Protein 2IHB (pdb70)

Radius of gyration: 22.41 Å; Cα contacts (8 Å, |Δi|>4): 605; chains: 2; bounding box: 58×53×62 Å

GO terms:
  GO:0005737 cytoplasm (C, IDA)
  GO:0005813 centrosome (C, IDA)
  GO:0009898 cytoplasmic side of plasma membrane (C, IDA)
  GO:0030496 midbody (C, IDA)
  GO:0003924 GTPase activity (F, IDA)
  GO:0051301 cell division (P, IDA)
  GO:0046039 GTP metabolic process (P, IDA)
  GO:0007193 adenylate cyclase-inhibiting G protein-coupled receptor signaling pathway (P, IDA)
  GO:0019003 GDP binding (F, IDA)
  GO:0005886 plasma membrane (C, EXP)
  GO:0005515 protein binding (F, IPI)
  GO:0003924 GTPase activity (F, TAS)
  GO:0007194 negative regulation of adenylate cyclase activity (P, TAS)
  GO:0005886 plasma membrane (C, TAS)
  GO:0005829 cytosol (C, IDA)
  GO:0000139 Golgi membrane (C, IDA)
  GO:0005789 endoplasmic reticulum membrane (C, IDA)
  GO:0005886 plasma membrane (C, IDA)
  GO:0070062 extracellular exosome (C, HDA)
  GO:0005765 lysosomal membrane (C, HDA)

InterPro domains:
  IPR001019 Guanine nucleotide binding protein, alpha subunit [PF00503] (14-343)
  IPR001019 Guanine nucleotide binding protein, alpha subunit [PR00318] (35-50)
  IPR001019 Guanine nucleotide binding protein, alpha subunit [PR00318] (167-189)
  IPR001019 Guanine nucleotide binding protein, alpha subunit [PR00318] (196-213)
  IPR001019 Guanine nucleotide binding protein, alpha subunit [PR00318] (218-246)
  IPR001019 Guanine nucleotide binding protein, alpha subunit [PR00318] (264-273)
  IPR001019 Guanine nucleotide binding protein, alpha subunit [PS51882] (32-354)
  IPR001019 Guanine nucleotide binding protein, alpha subunit [PTHR10218] (7-351)
  IPR001019 Guanine nucleotide binding protein, alpha subunit [SM00275] (13-353)
  IPR001019 Guanine nucleotide binding protein, alpha subunit [cd00066] (34-348)
  IPR001408 G-protein alpha subunit, group I [PR00441] (79-88)
  IPR001408 G-protein alpha subunit, group I [PR00441] (185-195)
  IPR001408 G-protein alpha subunit, group I [PR00441] (278-290)
  IPR001408 G-protein alpha subunit, group I [PR00441] (296-307)
  IPR001408 G-protein alpha subunit, group I [PR00441] (343-354)
  IPR011025 G protein alpha subunit, helical insertion [G3DSA:1.10.400.10] (62-180)
  IPR011025 G protein alpha subunit, helical insertion [SSF47895] (61-181)
  IPR027417 P-loop containing nucleoside triphosphate hydrolase [G3DSA:3.40.50.300] (35-343)
  IPR027417 P-loop containing nucleoside triphosphate hydrolase [SSF52540] (32-349)

Secondary structure (DSSP, 8-state):
-EEEEEE-STTSSHHHHHHHHHHHHS----HHHHHTTHHHHHHHHHHHHHHHHHHHHHHTPPPSSTTHHHHHHHHHHTGGGGTTS---HHHHHHHHHHHH-HHHHHHHHTGGGS---TTHHHHHTTHHHHH-TT----HHHHHT------SEEEEEEEETTEEEEEEEE--SHHHHTTGGGG-TT--EEEEEEEGGGGG-B-SS-TTSBHHHHHHHHHHHHHT-GGGSSSEEEEEEE-HHHHHHHHHHS-GGGT-TT--S-SSHHHHHHHHHHHHHTT-S-TTT--EEEEE--TT-HHHHHHHHHHHHHHHHHTTT-/-HHHHHHHH-HHHHHHSHHHHHHHHHHHHHTT-HHHHHHHHHHHHHHH---HHHHHHHHHHHIIIIISTT-TT--------TTTTHHHHHHHHHHIIIIIHHHHTTSTTT-

Foldseek 3Di:
DAEEEEAFAAPLQSVLLVLLCCCPFNPHADLVSQLVCLLQLLLLQLVQLLQLVVLCVVVVQDWQDPVLVVLNVVSVVCVCVCNVRAQDVSNLVSLLVSCPIPSSVVSVVVCLLDDHQPCNCVCSVVSVQSNDPPHGDDLLSNSRGDDADAEKDWDWGDDPRDIYTYIYWGRHPVGVVRPVVPLAPHAEYEYGGALLQLSHADPVDRVHRRLVVRLVVLLPVLADPSCLLHAYEYEDEPLVNLQVVLVPDPSCSRVVVDPDHSHSVVSVVVSVCSNQVSNPPPVRHDYHYDYYHSSDSVRSVVVVVVVVVVSVVSVVD/DVLLVQVVVFVVSLLVDVVSVVLLCVLCVVVVQSLLSVLLVLLVVLLPDDDPVVNVVSVVVSCQQAPDPPHPSHHDAPPPDNCPCVNRSVRSRVVCGVPSSVVSNVDPSSD

Solvent-accessible surface area: 19953 Å² total; per-residue (Å²): 107,4,46,0,0,0,0,0,9,16,42,3,12,14,31,20,1,30,25,0,0,39,26,36,32,81,121,10,30,55,105,102,56,9,104,126,52,42,37,12,0,2,23,14,0,3,92,2,0,6,24,0,17,142,0,8,63,157,56,86,32,123,57,54,106,92,59,34,52,84,14,12,140,42,0,85,96,27,26,55,50,4,94,125,8,82,8,42,120,100,0,6,9,3,0,79,107,0,24,103,10,51,8,0,59,46,0,58,94,91,31,109,83,16,69,39,37,56,11,1,32,43,1,4,112,48,8,98,81,0,22,89,103,121,10,66,2,64,63,61,0,0,4,52,11,65,29,47,15,0,2,10,24,96,33,95,9,84,38,90,104,40,98,0,26,1,26,10,0,1,1,18,93,7,1,46,85,24,8,113,103,9,13,119,68,10,24,0,0,0,0,0,1,4,0,2,10,0,5,26,44,8,33,43,48,94,167,45,26,18,0,62,11,7,25,131,20,0,36,70,7,2,44,43,110,131,1,73,170,4,11,0,0,0,1,0,4,25,54,56,53,0,85,63,46,2,162,113,16,56,0,61,68,2,5,105,103,17,138,31,51,66,56,56,127,81,0,6,51,55,0,48,63,42,0,50,94,28,7,154,155,118,113,98,29,108,16,50,27,41,57,0,11,4,26,61,41,105,29,1,96,148,5,1,52,36,0,0,70,31,1,66,87,59,93,157,134,117,131,51,48,67,68,14,49,78,31,0,83,55,0,12,139,46,110,82,0,15,109,82,0,86,71,17,0,112,94,17,78,0,28,16,0,0,61,0,33,52,10,2,57,77,0,69,130,58,164,79,85,98,52,16,96,84,54,6,84,102,3,117,137,56,17,33,19,101,154,6,104,38,35,3,3,29,114,78,116,97,45,108,70,13,56,122,46,3,70,39,0,28,71,11,0,39,42,13,0,16,58,60,0,47,97,17,90,76,26,160

CATH classification: 3.40.50.300 (+1 more: 1.10.400.10)

B-factor: mean 57.48, std 4.62, range [34.45, 77.21]

Organism: Homo sapiens (NCBI:txid9606)

Sequence (428 aa):
EVKLLLLGAGESGKSTIVKQMKIIHEDGYSEDECKQYKVVVYSNTIQSIIAIIRAMGRLKIDFGEAARADDARQLFVLAGSAEEGVMTPELAGVIKRLWRDGGVQACFSRSREYQLNDSASYYLNDLDRISQSNYIPTQQDVLRTRVKTTGIVETHFTFKDLYFKMFDVGGQRSERKKWIHCFEGVTAIIFCVALSDYDLVLAEDEEMNRMHESMKLFDSICNNKWFTETSIILFLNKKDLFEEKIKRSPLTICYPEYTGSNTYEEAAAYIQCQFEDLNRRKDTKEIYTHFTCATDTKNVQFVFDAVTDVIIKNNLKLKSTAKWAASLENLLEDPEGVKRFREFLKKEFSEENVLFWLACEDFKKMQDKTQMQEKAKEIYMTFLSSKASSQVNVEGPHPLMFQKLQDQIFNLMKYDSYSRFLKSDLFL

Structure (mmCIF, N/CA/C/O backbone):
data_2IHB
#
_entry.id   2IHB
#
_cell.length_a   100.628
_cell.length_b   100.628
_cell.length_c   145.359
_cell.angle_alpha   90.00
_cell.angle_beta   90.00
_cell.angle_gamma   90.00
#
_symmetry.space_group_name_H-M   'P 43 21 2'
#
loop_
_entity.id
_entity.type
_entity.pdbx_description
1 polymer 'Guanine nucleotide-binding protein G(k) subunit alpha'
2 polymer 'Regulator of G-protein signalling 10'
3 non-polymer 'TETRAFLUOROALUMINATE ION'
4 non-polymer 'MAGNESIUM ION'
5 non-polymer "GUANOSINE-5'-DIPHOSPHATE"
6 water water
#
loop_
_atom_site.group_PDB
_atom_site.id
_atom_site.type_symbol
_atom_site.label_atom_id
_atom_site.label_alt_id
_atom_site.label_comp_id
_atom_site.label_asym_id
_atom_site.label_entity_id
_atom_site.label_seq_id
_atom_site.pdbx_PDB_ins_code
_atom_site.Cartn_x
_atom_site.Cartn_y
_atom_site.Cartn_z
_atom_site.occupancy
_atom_site.B_iso_or_equiv
_atom_site.auth_seq_id
_atom_site.auth_comp_id
_atom_site.auth_asym_id
_atom_site.auth_atom_id
_atom_site.pdbx_PDB_model_num
ATOM 1 N N . GLU A 1 2 ? -21.509 -1.766 -37.821 1.00 55.68 33 GLU A N 1
ATOM 2 C CA . GLU A 1 2 ? -20.904 -2.462 -36.646 1.00 55.90 33 GLU A CA 1
ATOM 3 C C . GLU A 1 2 ? -21.381 -3.911 -36.579 1.00 56.01 33 GLU A C 1
ATOM 4 O O . GLU A 1 2 ? -22.558 -4.190 -36.785 1.00 56.13 33 GLU A O 1
ATOM 6 N N . VAL A 1 3 ? -20.462 -4.823 -36.269 1.00 56.13 34 VAL A N 1
ATOM 7 C CA . VAL A 1 3 ? -20.730 -6.262 -36.309 1.00 56.06 34 VAL A CA 1
ATOM 8 C C . VAL A 1 3 ? -20.251 -6.955 -35.041 1.00 56.17 34 VAL A C 1
ATOM 9 O O . VAL A 1 3 ? -19.071 -6.877 -34.706 1.00 56.23 34 VAL A O 1
ATOM 13 N N . LYS A 1 4 ? -21.163 -7.634 -34.348 1.00 56.26 35 LYS A N 1
ATOM 14 C CA . LYS A 1 4 ? -20.816 -8.360 -33.126 1.00 56.55 35 LYS A CA 1
ATOM 15 C C . LYS A 1 4 ? -20.532 -9.822 -33.458 1.00 56.51 35 LYS A C 1
ATOM 16 O O . LYS A 1 4 ? -21.439 -10.560 -33.842 1.00 56.49 35 LYS A O 1
ATOM 22 N N . LEU A 1 5 ? -19.271 -10.227 -33.299 1.00 56.65 36 LEU A N 1
ATOM 23 C CA . LEU A 1 5 ? -18.803 -11.566 -33.668 1.00 56.75 36 LEU A CA 1
ATOM 24 C C . LEU A 1 5 ? -18.380 -12.391 -32.451 1.00 56.58 36 LEU A C 1
ATOM 25 O O . LEU A 1 5 ? -17.503 -11.981 -31.693 1.00 56.69 36 LEU A O 1
ATOM 30 N N . LEU A 1 6 ? -19.001 -13.553 -32.272 1.00 56.35 37 LEU A N 1
ATOM 31 C CA . LEU A 1 6 ? -18.616 -14.479 -31.210 1.00 56.18 37 LEU A CA 1
ATOM 32 C C . LEU A 1 6 ? -17.749 -15.593 -31.761 1.00 56.03 37 LEU A C 1
ATOM 33 O O . LEU A 1 6 ? -18.093 -16.235 -32.754 1.00 55.62 37 LEU A O 1
ATOM 38 N N . LEU A 1 7 ? -16.620 -15.817 -31.098 1.00 56.08 38 LEU A N 1
ATOM 39 C CA . LEU A 1 7 ? -15.832 -17.016 -31.303 1.00 56.02 38 LEU A CA 1
ATOM 40 C C . LEU A 1 7 ? -16.187 -18.024 -30.217 1.00 55.80 38 LEU A C 1
ATOM 41 O O . LEU A 1 7 ? -15.858 -17.826 -29.057 1.00 56.00 38 LEU A O 1
ATOM 46 N N . LEU A 1 8 ? -16.883 -19.090 -30.598 1.00 55.64 39 LEU A N 1
ATOM 47 C CA . LEU A 1 8 ? -17.262 -20.147 -29.668 1.00 55.52 39 LEU A CA 1
ATOM 48 C C . LEU A 1 8 ? -16.688 -21.480 -30.124 1.00 55.48 39 LEU A C 1
ATOM 49 O O . LEU A 1 8 ? -16.285 -21.617 -31.270 1.00 56.10 39 LEU A O 1
ATOM 54 N N . GLY A 1 9 ? -16.638 -22.448 -29.216 1.00 55.36 40 GLY A N 1
ATOM 55 C CA . GLY A 1 9 ? -16.170 -23.807 -29.510 1.00 55.13 40 GLY A CA 1
ATOM 56 C C . GLY A 1 9 ? -15.626 -24.425 -28.243 1.00 55.17 40 GLY A C 1
ATOM 57 O O . GLY A 1 9 ? -15.319 -23.708 -27.301 1.00 55.02 40 GLY A O 1
ATOM 58 N N . ALA A 1 10 ? -15.494 -25.747 -28.200 1.00 55.49 41 ALA A N 1
ATOM 59 C CA . ALA A 1 10 ? -14.910 -26.403 -27.022 1.00 55.66 41 ALA A CA 1
ATOM 60 C C . ALA A 1 10 ? -13.438 -26.011 -26.908 1.00 56.12 41 ALA A C 1
ATOM 61 O O . ALA A 1 10 ? -12.871 -25.424 -27.830 1.00 56.29 41 ALA A O 1
ATOM 63 N N . GLY A 1 11 ? -12.822 -26.341 -25.779 1.00 56.46 42 GLY A N 1
ATOM 64 C CA . GLY A 1 11 ? -11.467 -25.900 -25.493 1.00 56.38 42 GLY A CA 1
ATOM 65 C C . GLY A 1 11 ? -10.486 -26.458 -26.486 1.00 56.65 42 GLY A C 1
ATOM 66 O O . GLY A 1 11 ? -10.634 -27.583 -26.909 1.00 56.54 42 GLY A O 1
ATOM 67 N N . GLU A 1 12 ? -9.506 -25.648 -26.873 1.00 57.42 43 GLU A N 1
ATOM 68 C CA . GLU A 1 12 ? -8.432 -26.047 -27.794 1.00 58.20 43 GLU A CA 1
ATOM 69 C C . GLU A 1 12 ? -8.875 -26.249 -29.233 1.00 57.91 43 GLU A C 1
ATOM 70 O O . GLU A 1 12 ? -8.181 -26.914 -29.999 1.00 58.31 43 GLU A O 1
ATOM 76 N N . SER A 1 13 ? -10.008 -25.667 -29.614 1.00 57.60 44 SER A N 1
ATOM 77 C CA . SER A 1 13 ? -10.506 -25.798 -30.984 1.00 57.17 44 SER A CA 1
ATOM 78 C C . SER A 1 13 ? -9.871 -24.774 -31.899 1.00 56.95 44 SER A C 1
ATOM 79 O O . SER A 1 13 ? -9.937 -24.913 -33.105 1.00 57.25 44 SER A O 1
ATOM 82 N N . GLY A 1 14 ? -9.249 -23.749 -31.324 1.00 56.73 45 GLY A N 1
ATOM 83 C CA . GLY A 1 14 ? -8.464 -22.800 -32.098 1.00 56.54 45 GLY A CA 1
ATOM 84 C C . GLY A 1 14 ? -9.042 -21.403 -32.181 1.00 56.45 45 GLY A C 1
ATOM 85 O O . GLY A 1 14 ? -8.713 -20.660 -33.098 1.00 56.63 45 GLY A O 1
ATOM 86 N N . LYS A 1 15 ? -9.863 -21.022 -31.208 1.00 56.22 46 LYS A N 1
ATOM 87 C CA . LYS A 1 15 ? -10.507 -19.708 -31.216 1.00 55.96 46 LYS A CA 1
ATOM 88 C C . LYS A 1 15 ? -9.471 -18.596 -31.078 1.00 55.71 46 LYS A C 1
ATOM 89 O O . LYS A 1 15 ? -9.448 -17.647 -31.859 1.00 55.56 46 LYS A O 1
ATOM 95 N N . SER A 1 16 ? -8.632 -18.705 -30.058 1.00 55.59 47 SER A N 1
ATOM 96 C CA . SER A 1 16 ? -7.620 -17.696 -29.814 1.00 55.61 47 SER A CA 1
ATOM 97 C C . SER A 1 16 ? -6.651 -17.580 -30.994 1.00 55.40 47 SER A C 1
ATOM 98 O O . SER A 1 16 ? -6.211 -16.485 -31.323 1.00 55.64 47 SER A O 1
ATOM 101 N N . THR A 1 17 ? -6.352 -18.693 -31.656 1.00 55.10 48 THR A N 1
ATOM 102 C CA . THR A 1 17 ? -5.499 -18.652 -32.847 1.00 54.87 48 THR A CA 1
ATOM 103 C C . THR A 1 17 ? -6.137 -17.827 -33.953 1.00 54.96 48 THR A C 1
ATOM 104 O O . THR A 1 17 ? -5.456 -17.103 -34.658 1.00 55.40 48 THR A O 1
ATOM 108 N N . ILE A 1 18 ? -7.446 -17.929 -34.106 1.00 55.07 49 ILE A N 1
ATOM 109 C CA . ILE A 1 18 ? -8.150 -17.099 -35.074 1.00 55.11 49 ILE A CA 1
ATOM 110 C C . ILE A 1 18 ? -8.092 -15.623 -34.679 1.00 55.06 49 ILE A C 1
ATOM 111 O O . ILE A 1 18 ? -7.974 -14.756 -35.540 1.00 55.11 49 ILE A O 1
ATOM 116 N N . VAL A 1 19 ? -8.179 -15.344 -33.382 1.00 54.83 50 VAL A N 1
ATOM 117 C CA . VAL A 1 19 ? -8.100 -13.972 -32.902 1.00 54.81 50 VAL A CA 1
ATOM 118 C C . VAL A 1 19 ? -6.754 -13.347 -33.273 1.00 55.10 50 VAL A C 1
ATOM 119 O O . VAL A 1 19 ? -6.691 -12.195 -33.718 1.00 54.82 50 VAL A O 1
ATOM 123 N N . LYS A 1 20 ? -5.688 -14.119 -33.085 1.00 55.28 51 LYS A N 1
ATOM 124 C CA . LYS A 1 20 ? -4.351 -13.686 -33.467 1.00 55.69 51 LYS A CA 1
ATOM 125 C C . LYS A 1 20 ? -4.260 -13.426 -34.966 1.00 55.79 51 LYS A C 1
ATOM 126 O O . LYS A 1 20 ? -3.615 -12.460 -35.398 1.00 55.54 51 LYS A O 1
ATOM 132 N N . GLN A 1 21 ? -4.910 -14.276 -35.757 1.00 55.80 52 GLN A N 1
ATOM 133 C CA . GLN A 1 21 ? -4.913 -14.072 -37.196 1.00 55.89 52 GLN A CA 1
ATOM 134 C C . GLN A 1 21 ? -5.587 -12.746 -37.546 1.00 56.17 52 GLN A C 1
ATOM 135 O O . GLN A 1 21 ? -5.122 -12.035 -38.438 1.00 56.66 52 GLN A O 1
ATOM 141 N N . MET A 1 22 ? -6.644 -12.380 -36.828 1.00 56.44 53 MET A N 1
ATOM 142 C CA . MET A 1 22 ? -7.293 -11.092 -37.089 1.00 56.81 53 MET A CA 1
ATOM 143 C C . MET A 1 22 ? -6.333 -9.925 -36.871 1.00 56.71 53 MET A C 1
ATOM 144 O O . MET A 1 22 ? -6.392 -8.934 -37.585 1.00 57.01 53 MET A O 1
ATOM 149 N N . LYS A 1 23 ? -5.445 -10.050 -35.894 1.00 56.80 54 LYS A N 1
ATOM 150 C CA . LYS A 1 23 ? -4.428 -9.037 -35.652 1.00 56.73 54 LYS A CA 1
ATOM 151 C C . LYS A 1 23 ? -3.428 -9.034 -36.806 1.00 56.81 54 LYS A C 1
ATOM 152 O O . LYS A 1 23 ? -3.035 -7.975 -37.283 1.00 56.67 54 LYS A O 1
ATOM 158 N N . ILE A 1 24 ? -3.034 -10.220 -37.265 1.00 57.08 55 ILE A N 1
ATOM 159 C CA . ILE A 1 24 ? -2.040 -10.331 -38.337 1.00 57.19 55 ILE A CA 1
ATOM 160 C C . ILE A 1 24 ? -2.563 -9.745 -39.637 1.00 57.92 55 ILE A C 1
ATOM 161 O O . ILE A 1 24 ? -1.851 -9.003 -40.321 1.00 58.13 55 ILE A O 1
ATOM 166 N N . ILE A 1 25 ? -3.815 -10.059 -39.956 1.00 58.49 56 ILE A N 1
ATOM 167 C CA . ILE A 1 25 ? -4.403 -9.708 -41.242 1.00 58.86 56 ILE A CA 1
ATOM 168 C C . ILE A 1 25 ? -5.022 -8.311 -41.255 1.00 59.66 56 ILE A C 1
ATOM 169 O O . ILE A 1 25 ? -4.820 -7.557 -42.204 1.00 59.84 56 ILE A O 1
ATOM 174 N N . HIS A 1 26 ? -5.765 -7.967 -40.205 1.00 60.63 57 HIS A N 1
ATOM 175 C CA . HIS A 1 26 ? -6.570 -6.743 -40.189 1.00 61.34 57 HIS A CA 1
ATOM 176 C C . HIS A 1 26 ? -6.136 -5.686 -39.174 1.00 62.41 57 HIS A C 1
ATOM 177 O O . HIS A 1 26 ? -6.760 -4.630 -39.080 1.00 62.35 57 HIS A O 1
ATOM 184 N N . GLU A 1 27 ? -5.101 -5.962 -38.390 1.00 63.67 58 GLU A N 1
ATOM 185 C CA . GLU A 1 27 ? -4.442 -4.893 -37.649 1.00 64.88 58 GLU A CA 1
ATOM 186 C C . GLU A 1 27 ? -3.075 -4.706 -38.320 1.00 65.12 58 GLU A C 1
ATOM 187 O O . GLU A 1 27 ? -3.028 -4.371 -39.506 1.00 65.63 58 GLU A O 1
ATOM 193 N N . ASP A 1 28 ? -1.974 -4.963 -37.625 1.00 65.31 59 ASP A N 1
ATOM 194 C CA . ASP A 1 28 ? -0.658 -4.541 -38.126 1.00 65.44 59 ASP A CA 1
ATOM 195 C C . ASP A 1 28 ? 0.431 -5.639 -38.052 1.00 64.74 59 ASP A C 1
ATOM 196 O O . ASP A 1 28 ? 1.634 -5.352 -38.105 1.00 64.69 59 ASP A O 1
ATOM 201 N N . GLY A 1 29 ? 0.009 -6.896 -37.950 1.00 63.78 60 GLY A N 1
ATOM 202 C CA . GLY A 1 29 ? 0.924 -7.964 -37.570 1.00 62.71 60 GLY A CA 1
ATOM 203 C C . GLY A 1 29 ? 1.395 -7.790 -36.133 1.00 61.76 60 GLY A C 1
ATOM 204 O O . GLY A 1 29 ? 0.943 -6.899 -35.401 1.00 61.36 60 GLY A O 1
ATOM 205 N N . TYR A 1 30 ? 2.297 -8.672 -35.728 1.00 60.64 61 TYR A N 1
ATOM 206 C CA . TYR A 1 30 ? 2.991 -8.542 -34.467 1.00 59.77 61 TYR A CA 1
ATOM 207 C C . TYR A 1 30 ? 4.290 -7.780 -34.704 1.00 58.93 61 TYR A C 1
ATOM 208 O O . TYR A 1 30 ? 4.972 -7.995 -35.713 1.00 58.92 61 TYR A O 1
ATOM 217 N N . SER A 1 31 ? 4.618 -6.878 -33.787 1.00 57.79 62 SER A N 1
ATOM 218 C CA . SER A 1 31 ? 5.911 -6.217 -33.806 1.00 57.07 62 SER A CA 1
ATOM 219 C C . SER A 1 31 ? 6.945 -7.169 -33.240 1.00 56.49 62 SER A C 1
ATOM 220 O O . SER A 1 31 ? 6.601 -8.201 -32.663 1.00 56.23 62 SER A O 1
ATOM 223 N N . GLU A 1 32 ? 8.211 -6.805 -33.408 1.00 55.94 63 GLU A N 1
ATOM 224 C CA . GLU A 1 32 ? 9.315 -7.565 -32.854 1.00 55.49 63 GLU A CA 1
ATOM 225 C C . GLU A 1 32 ? 9.202 -7.627 -31.333 1.00 55.55 63 GLU A C 1
ATOM 226 O O . GLU A 1 32 ? 9.305 -8.700 -30.748 1.00 55.40 63 GLU A O 1
ATOM 232 N N . ASP A 1 33 ? 8.971 -6.482 -30.697 1.00 55.80 64 ASP A N 1
ATOM 233 C CA . ASP A 1 33 ? 8.761 -6.435 -29.243 1.00 56.03 64 ASP A CA 1
ATOM 234 C C . ASP A 1 33 ? 7.603 -7.313 -28.787 1.00 55.84 64 ASP A C 1
ATOM 235 O O . ASP A 1 33 ? 7.724 -8.040 -27.806 1.00 55.85 64 ASP A O 1
ATOM 240 N N . GLU A 1 34 ? 6.490 -7.259 -29.507 1.00 55.78 65 GLU A N 1
ATOM 241 C CA . GLU A 1 34 ? 5.362 -8.125 -29.215 1.00 55.90 65 GLU A CA 1
ATOM 242 C C . GLU A 1 34 ? 5.733 -9.605 -29.382 1.00 55.84 65 GLU A C 1
ATOM 243 O O . GLU A 1 34 ? 5.277 -10.442 -28.607 1.00 55.63 65 GLU A O 1
ATOM 249 N N . CYS A 1 35 ? 6.556 -9.929 -30.380 1.00 55.87 66 CYS A N 1
ATOM 250 C CA . CYS A 1 35 ? 7.046 -11.305 -30.542 1.00 56.11 66 CYS A CA 1
ATOM 251 C C . CYS A 1 35 ? 7.991 -11.725 -29.416 1.00 56.27 66 CYS A C 1
ATOM 252 O O . CYS A 1 35 ? 7.943 -12.868 -28.959 1.00 56.07 66 CYS A O 1
ATOM 255 N N . LYS A 1 36 ? 8.857 -10.806 -28.991 1.00 56.38 67 LYS A N 1
ATOM 256 C CA . LYS A 1 36 ? 9.743 -11.049 -27.860 1.00 56.64 67 LYS A CA 1
ATOM 257 C C . LYS A 1 36 ? 8.967 -11.449 -26.595 1.00 56.95 67 LYS A C 1
ATOM 258 O O . LYS A 1 36 ? 9.412 -12.320 -25.833 1.00 57.14 67 LYS A O 1
ATOM 264 N N . GLN A 1 37 ? 7.807 -10.829 -26.379 1.00 56.91 68 GLN A N 1
ATOM 265 C CA . GLN A 1 37 ? 6.958 -11.170 -25.240 1.00 56.74 68 GLN A CA 1
ATOM 266 C C . GLN A 1 37 ? 6.428 -12.612 -25.257 1.00 56.38 68 GLN A C 1
ATOM 267 O O . GLN A 1 37 ? 5.986 -13.110 -24.228 1.00 56.35 68 GLN A O 1
ATOM 273 N N . TYR A 1 38 ? 6.444 -13.273 -26.412 1.00 55.98 69 TYR A N 1
ATOM 274 C CA . TYR A 1 38 ? 5.980 -14.664 -26.500 1.00 55.61 69 TYR A CA 1
ATOM 275 C C . TYR A 1 38 ? 7.087 -15.686 -26.274 1.00 55.63 69 TYR A C 1
ATOM 276 O O . TYR A 1 38 ? 6.820 -16.878 -26.168 1.00 55.62 69 TYR A O 1
ATOM 285 N N . LYS A 1 39 ? 8.321 -15.215 -26.179 1.00 55.83 70 LYS A N 1
ATOM 286 C CA . LYS A 1 39 ? 9.487 -16.087 -26.062 1.00 56.17 70 LYS A CA 1
ATOM 287 C C . LYS A 1 39 ? 9.336 -17.004 -24.855 1.00 55.58 70 LYS A C 1
ATOM 288 O O . LYS A 1 39 ? 9.463 -18.215 -24.952 1.00 55.45 70 LYS A O 1
ATOM 294 N N . VAL A 1 40 ? 9.010 -16.419 -23.717 1.00 55.52 71 VAL A N 1
ATOM 295 C CA . VAL A 1 40 ? 8.804 -17.189 -22.502 1.00 55.31 71 VAL A CA 1
ATOM 296 C C . VAL A 1 40 ? 7.721 -18.258 -22.700 1.00 54.88 71 VAL A C 1
ATOM 297 O O . VAL A 1 40 ? 7.842 -19.358 -22.180 1.00 55.21 71 VAL A O 1
ATOM 301 N N . VAL A 1 41 ? 6.680 -17.940 -23.465 1.00 54.49 72 VAL A N 1
ATOM 302 C CA . VAL A 1 41 ? 5.557 -18.862 -23.688 1.00 53.94 72 VAL A CA 1
ATOM 303 C C . VAL A 1 41 ? 5.946 -20.027 -24.596 1.00 53.85 72 VAL A C 1
ATOM 304 O O . VAL A 1 41 ? 5.512 -21.159 -24.391 1.00 54.10 72 VAL A O 1
ATOM 308 N N . VAL A 1 42 ? 6.752 -19.752 -25.612 1.00 53.56 73 VAL A N 1
ATOM 309 C CA . VAL A 1 42 ? 7.308 -20.815 -26.435 1.00 53.25 73 VAL A CA 1
ATOM 310 C C . VAL A 1 42 ? 8.146 -21.769 -25.581 1.00 53.33 73 VAL A C 1
ATOM 311 O O . VAL A 1 42 ? 8.048 -22.984 -25.713 1.00 53.18 73 VAL A O 1
ATOM 315 N N . TYR A 1 43 ? 8.969 -21.225 -24.694 1.00 53.39 74 TYR A N 1
ATOM 316 C CA . TYR A 1 43 ? 9.837 -22.076 -23.909 1.00 53.51 74 TYR A CA 1
ATOM 317 C C . TYR A 1 43 ? 9.034 -22.916 -22.916 1.00 53.77 74 TYR A C 1
ATOM 318 O O . TYR A 1 43 ? 9.323 -24.096 -22.718 1.00 53.91 74 TYR A O 1
ATOM 327 N N . SER A 1 44 ? 8.016 -22.314 -22.311 1.00 53.71 75 SER A N 1
ATOM 328 C CA . SER A 1 44 ? 7.181 -23.027 -21.372 1.00 53.53 75 SER A CA 1
ATOM 329 C C . SER A 1 44 ? 6.426 -24.110 -22.127 1.00 53.45 75 SER A C 1
ATOM 330 O O . SER A 1 44 ? 6.433 -25.267 -21.721 1.00 53.30 75 SER A O 1
ATOM 333 N N . ASN A 1 45 ? 5.797 -23.752 -23.240 1.00 53.47 76 ASN A N 1
ATOM 334 C CA . ASN A 1 45 ? 5.095 -24.753 -24.049 1.00 53.42 76 ASN A CA 1
ATOM 335 C C . ASN A 1 45 ? 6.036 -25.909 -24.410 1.00 53.81 76 ASN A C 1
ATOM 336 O O . ASN A 1 45 ? 5.616 -27.064 -24.411 1.00 53.97 76 ASN A O 1
ATOM 341 N N . THR A 1 46 ? 7.300 -25.596 -24.723 1.00 54.04 77 THR A N 1
ATOM 342 C CA . THR A 1 46 ? 8.258 -26.604 -25.204 1.00 54.07 77 THR A CA 1
ATOM 343 C C . THR A 1 46 ? 8.695 -27.523 -24.083 1.00 54.40 77 THR A C 1
ATOM 344 O O . THR A 1 46 ? 8.769 -28.733 -24.262 1.00 54.66 77 THR A O 1
ATOM 348 N N . ILE A 1 47 ? 8.968 -26.936 -22.926 1.00 54.67 78 ILE A N 1
ATOM 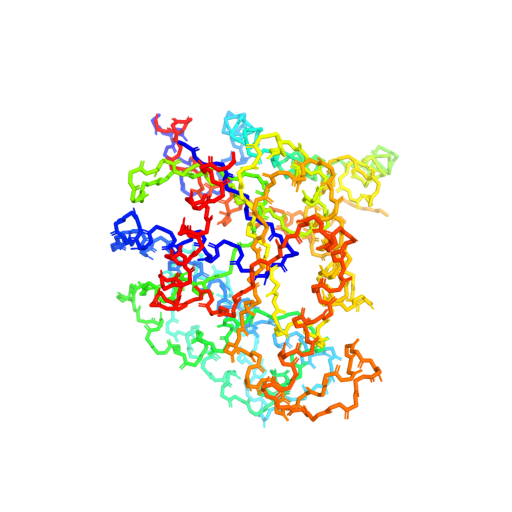349 C CA . ILE A 1 47 ? 9.314 -27.689 -21.729 1.00 54.92 78 ILE A CA 1
ATOM 350 C C . ILE A 1 47 ? 8.151 -28.544 -21.213 1.00 55.75 78 ILE A C 1
ATOM 351 O O . ILE A 1 47 ? 8.333 -29.724 -20.930 1.00 56.14 78 ILE A O 1
ATOM 356 N N . GLN A 1 48 ? 6.959 -27.968 -21.081 1.00 56.62 79 GLN A N 1
ATOM 357 C CA . GLN A 1 48 ? 5.826 -28.730 -20.538 1.00 57.11 79 GLN A CA 1
ATOM 358 C C . GLN A 1 48 ? 5.449 -29.893 -21.457 1.00 56.61 79 GLN A C 1
ATOM 359 O O . GLN A 1 48 ? 4.968 -30.935 -20.983 1.00 56.66 79 GLN A O 1
ATOM 365 N N . SER A 1 49 ? 5.694 -29.726 -22.754 1.00 55.85 80 SER A N 1
ATOM 366 C CA . SER A 1 49 ? 5.419 -30.779 -23.730 1.00 55.53 80 SER A CA 1
ATOM 367 C C . SER A 1 49 ? 6.359 -31.949 -23.531 1.00 55.16 80 SER A C 1
ATOM 368 O O . SER A 1 49 ? 5.917 -33.089 -23.417 1.00 55.50 80 SER A O 1
ATOM 371 N N . ILE A 1 50 ? 7.655 -31.677 -23.468 1.00 54.49 81 ILE A N 1
ATOM 372 C CA . ILE A 1 50 ? 8.613 -32.754 -23.296 1.00 53.96 81 ILE A CA 1
ATOM 373 C C . ILE A 1 50 ? 8.429 -33.428 -21.933 1.00 53.97 81 ILE A C 1
ATOM 374 O O . ILE A 1 50 ? 8.627 -34.638 -21.808 1.00 54.43 81 ILE A O 1
ATOM 379 N N . ILE A 1 51 ? 8.015 -32.665 -20.929 1.00 53.66 82 ILE A N 1
ATOM 380 C CA . ILE A 1 51 ? 7.758 -33.231 -19.611 1.00 53.48 82 ILE A CA 1
ATOM 381 C C . ILE A 1 51 ? 6.537 -34.150 -19.647 1.00 53.45 82 ILE A C 1
ATOM 382 O O . ILE A 1 51 ? 6.560 -35.246 -19.068 1.00 53.58 82 ILE A O 1
ATOM 387 N N . ALA A 1 52 ? 5.480 -33.709 -20.327 1.00 53.20 83 ALA A N 1
ATOM 388 C CA . ALA A 1 52 ? 4.240 -34.489 -20.414 1.00 53.02 83 ALA A CA 1
ATOM 389 C C . ALA A 1 52 ? 4.523 -35.866 -21.004 1.00 53.07 83 ALA A C 1
ATOM 390 O O . ALA A 1 52 ? 4.033 -36.887 -20.501 1.00 53.18 83 ALA A O 1
ATOM 392 N N . ILE A 1 53 ? 5.354 -35.885 -22.043 1.00 53.16 84 ILE A N 1
ATOM 393 C CA . ILE A 1 53 ? 5.737 -37.131 -22.692 1.00 53.16 84 ILE A CA 1
ATOM 394 C C . ILE A 1 53 ? 6.494 -38.022 -21.713 1.00 53.32 84 ILE A C 1
ATOM 395 O O . ILE A 1 53 ? 6.212 -39.206 -21.616 1.00 53.61 84 ILE A O 1
ATOM 400 N N . ILE A 1 54 ? 7.430 -37.451 -20.970 1.00 53.50 85 ILE A N 1
ATOM 401 C CA . ILE A 1 54 ? 8.246 -38.244 -20.056 1.00 53.87 85 ILE A CA 1
ATOM 402 C C . ILE A 1 54 ? 7.448 -38.813 -18.877 1.00 54.16 85 ILE A C 1
ATOM 403 O O . ILE A 1 54 ? 7.713 -39.926 -18.434 1.00 54.17 85 ILE A O 1
ATOM 408 N N . ARG A 1 55 ? 6.479 -38.060 -18.368 1.00 54.44 86 ARG A N 1
ATOM 409 C CA . ARG A 1 55 ? 5.597 -38.586 -17.324 1.00 54.76 86 ARG A CA 1
ATOM 410 C C . ARG A 1 55 ? 4.715 -39.690 -17.884 1.00 55.04 86 ARG A C 1
ATOM 411 O O . ARG A 1 55 ? 4.417 -40.662 -17.192 1.00 55.32 86 ARG A O 1
ATOM 419 N N . ALA A 1 56 ? 4.298 -39.536 -19.138 1.00 55.41 87 ALA A N 1
ATOM 420 C CA . ALA A 1 56 ? 3.493 -40.549 -19.803 1.00 55.68 87 ALA A CA 1
ATOM 421 C C . ALA A 1 56 ? 4.252 -41.877 -19.899 1.00 56.18 87 ALA A C 1
ATOM 422 O O . ALA A 1 56 ? 3.677 -42.943 -19.673 1.00 56.42 87 ALA A O 1
ATOM 424 N N . MET A 1 57 ? 5.545 -41.814 -20.205 1.00 56.53 88 MET A N 1
ATOM 425 C CA . MET A 1 57 ? 6.369 -43.018 -20.260 1.00 56.97 88 MET A CA 1
ATOM 426 C C . MET A 1 57 ? 6.310 -43.808 -18.940 1.00 57.60 88 MET A C 1
ATOM 427 O O . MET A 1 57 ? 6.257 -45.042 -18.944 1.00 57.59 88 MET A O 1
ATOM 432 N N . GLY A 1 58 ? 6.327 -43.088 -17.819 1.00 58.06 89 GLY A N 1
ATOM 433 C CA . GLY A 1 58 ? 6.233 -43.703 -16.500 1.00 58.38 89 GLY A CA 1
ATOM 434 C C . GLY A 1 58 ? 4.901 -44.386 -16.258 1.00 58.75 89 GLY A C 1
ATOM 435 O O . GLY A 1 58 ? 4.855 -45.483 -15.715 1.00 58.56 89 GLY A O 1
ATOM 436 N N . ARG A 1 59 ? 3.813 -43.732 -16.652 1.00 59.38 90 ARG A N 1
ATOM 437 C CA . ARG A 1 59 ? 2.487 -44.334 -16.533 1.00 59.91 90 ARG A CA 1
ATOM 438 C C . ARG A 1 59 ? 2.362 -45.519 -17.488 1.00 59.89 90 ARG A C 1
ATOM 439 O O . ARG A 1 59 ? 2.109 -46.640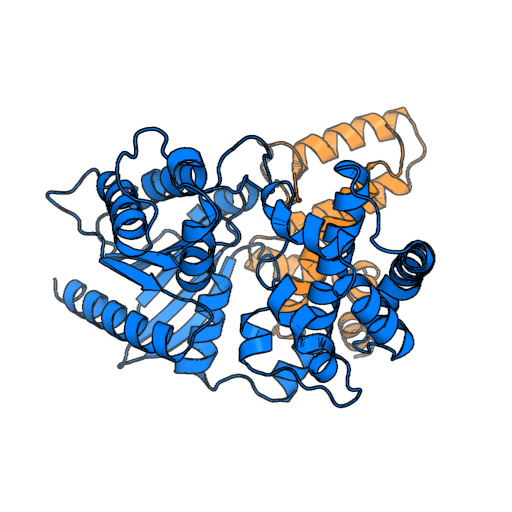 -17.047 1.00 59.94 90 ARG A O 1
ATOM 447 N N . LEU A 1 60 ? 2.582 -45.280 -18.782 1.00 59.98 91 LEU A N 1
ATOM 448 C CA . LEU A 1 60 ? 2.432 -46.328 -19.810 1.00 60.06 91 LEU A CA 1
ATOM 449 C C . LEU A 1 60 ? 3.510 -47.435 -19.804 1.00 60.15 91 LEU A C 1
ATOM 450 O O . LEU A 1 60 ? 3.399 -48.410 -20.560 1.00 60.20 91 LEU A O 1
ATOM 455 N N . LYS A 1 61 ? 4.536 -47.281 -18.963 1.00 60.09 92 LYS A N 1
ATOM 456 C CA . LYS A 1 61 ? 5.598 -48.288 -18.791 1.00 60.00 92 LYS A CA 1
ATOM 457 C C . LYS A 1 61 ? 6.421 -48.500 -20.068 1.00 59.84 92 LYS A C 1
ATOM 458 O O . LYS A 1 61 ? 6.747 -49.630 -20.415 1.00 60.27 92 LYS A O 1
ATOM 460 N N . ILE A 1 62 ? 6.751 -47.407 -20.754 1.00 59.54 93 ILE A N 1
ATOM 461 C CA . ILE A 1 62 ? 7.653 -47.435 -21.905 1.00 59.30 93 ILE A CA 1
ATOM 462 C C . ILE A 1 62 ? 9.071 -47.093 -21.451 1.00 59.39 93 ILE A C 1
ATOM 463 O O . ILE A 1 62 ? 9.291 -46.039 -20.864 1.00 59.53 93 ILE A O 1
ATOM 468 N N . ASP A 1 63 ? 10.032 -47.965 -21.736 1.00 59.45 94 ASP A N 1
ATOM 469 C CA . ASP A 1 63 ? 11.429 -47.705 -21.374 1.00 59.62 94 ASP A CA 1
ATOM 470 C C . ASP A 1 63 ? 12.097 -46.741 -22.340 1.00 59.60 94 ASP A C 1
ATOM 471 O O . ASP A 1 63 ? 11.643 -46.559 -23.476 1.00 59.60 94 ASP A O 1
ATOM 476 N N . PHE A 1 64 ? 13.188 -46.135 -21.875 1.00 59.57 95 PHE A N 1
ATOM 477 C CA . PHE A 1 64 ? 14.041 -45.314 -22.725 1.00 59.55 95 PHE A CA 1
ATOM 478 C C . PHE A 1 64 ? 14.796 -46.213 -23.679 1.00 59.63 95 PHE A C 1
ATOM 479 O O . PHE A 1 64 ? 15.169 -47.329 -23.316 1.00 59.59 95 PHE A O 1
ATOM 487 N N . GLY A 1 65 ? 15.038 -45.712 -24.887 1.00 59.78 96 GLY A N 1
ATOM 488 C CA . GLY A 1 65 ? 15.918 -46.376 -25.854 1.00 59.86 96 GLY A CA 1
ATOM 489 C C . GLY A 1 65 ? 17.346 -46.546 -25.359 1.00 59.89 96 GLY A C 1
ATOM 490 O O . GLY A 1 65 ? 18.027 -47.481 -25.762 1.00 60.06 96 GLY A O 1
ATOM 491 N N . GLU A 1 66 ? 17.801 -45.641 -24.492 1.00 60.00 97 GLU A N 1
ATOM 492 C CA . GLU A 1 66 ? 19.126 -45.743 -23.864 1.00 60.31 97 GLU A CA 1
ATOM 493 C C . GLU A 1 66 ? 19.064 -45.367 -22.381 1.00 59.96 97 GLU A C 1
ATOM 494 O O . GLU A 1 66 ? 18.287 -44.492 -21.995 1.00 60.11 97 GLU A O 1
ATOM 500 N N . ALA A 1 67 ? 19.891 -46.014 -21.561 1.00 59.43 98 ALA A N 1
ATOM 501 C CA . ALA A 1 67 ? 19.887 -45.780 -20.115 1.00 59.13 98 ALA A CA 1
ATOM 502 C C . ALA A 1 67 ? 20.346 -44.365 -19.725 1.00 58.84 98 ALA A C 1
ATOM 503 O O . ALA A 1 67 ? 19.856 -43.797 -18.742 1.00 58.78 98 ALA A O 1
ATOM 505 N N . ALA A 1 68 ? 21.275 -43.799 -20.495 1.00 58.41 99 ALA A N 1
ATOM 506 C CA . ALA A 1 68 ? 21.832 -42.471 -20.203 1.00 58.20 99 ALA A CA 1
ATOM 507 C C . ALA A 1 68 ? 20.777 -41.354 -20.198 1.00 58.00 99 ALA A C 1
ATOM 508 O O . ALA A 1 68 ? 20.990 -40.296 -19.608 1.00 58.15 99 ALA A O 1
ATOM 510 N N . ARG A 1 69 ? 19.646 -41.592 -20.856 1.00 57.58 100 ARG A N 1
ATOM 511 C CA . ARG A 1 69 ? 18.559 -40.618 -20.907 1.00 57.32 100 ARG A CA 1
ATOM 512 C C . ARG A 1 69 ? 17.869 -40.424 -19.563 1.00 56.97 100 ARG A C 1
ATOM 513 O O . ARG A 1 69 ? 17.264 -39.383 -19.326 1.0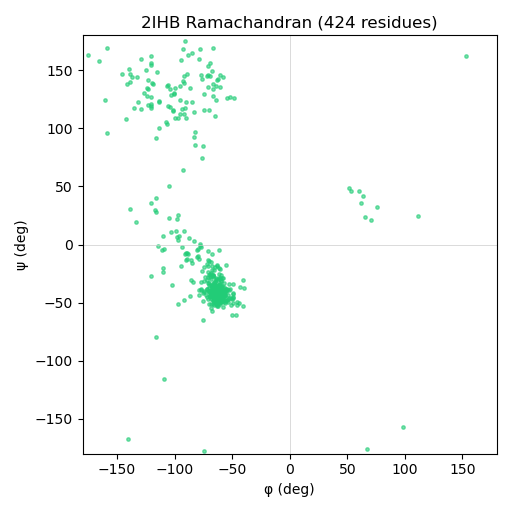0 56.81 100 ARG A O 1
ATOM 521 N N . ALA A 1 70 ? 17.950 -41.426 -18.695 1.00 56.67 101 ALA A N 1
ATOM 522 C CA . ALA A 1 70 ? 17.432 -41.309 -17.338 1.00 56.45 101 ALA A CA 1
ATOM 523 C C . ALA A 1 70 ? 18.057 -40.112 -16.624 1.00 56.19 101 ALA A C 1
ATOM 524 O O . ALA A 1 70 ? 17.370 -39.389 -15.906 1.00 56.17 101 ALA A O 1
ATOM 526 N N . ASP A 1 71 ? 19.354 -39.902 -16.837 1.00 55.86 102 ASP A N 1
ATOM 527 C CA . ASP A 1 71 ? 20.039 -38.740 -16.277 1.00 55.73 102 ASP A CA 1
ATOM 528 C C . ASP A 1 71 ? 19.573 -37.459 -16.957 1.00 55.18 102 ASP A C 1
ATOM 529 O O . ASP A 1 71 ? 19.382 -36.446 -16.300 1.00 55.38 102 ASP A O 1
ATOM 534 N N . ASP A 1 72 ? 19.372 -37.505 -18.266 1.00 54.61 103 ASP A N 1
ATOM 535 C CA . ASP A 1 72 ? 18.804 -36.363 -18.975 1.00 54.28 103 ASP A CA 1
ATOM 536 C C . ASP A 1 72 ? 17.397 -36.021 -18.474 1.00 53.91 103 ASP A C 1
ATOM 537 O O . ASP A 1 72 ? 17.014 -34.852 -18.441 1.00 53.94 103 ASP A O 1
ATOM 542 N N . ALA A 1 73 ? 16.632 -37.040 -18.093 1.00 53.44 104 ALA A N 1
ATOM 543 C CA . ALA A 1 73 ? 15.282 -36.838 -17.571 1.00 52.98 104 ALA A CA 1
ATOM 544 C C . ALA A 1 73 ? 15.336 -36.073 -16.252 1.00 52.75 104 ALA A C 1
ATOM 545 O O . ALA A 1 73 ? 14.625 -35.094 -16.055 1.00 52.36 104 ALA A O 1
ATOM 547 N N . ARG A 1 74 ? 16.196 -36.522 -15.350 1.00 52.53 105 ARG A N 1
ATOM 548 C CA . ARG A 1 74 ? 16.368 -35.838 -14.082 1.00 52.55 105 ARG A CA 1
ATOM 549 C C . ARG A 1 74 ? 16.714 -34.369 -14.304 1.00 52.41 105 ARG A C 1
ATOM 550 O O . ARG A 1 74 ? 16.110 -33.478 -13.716 1.00 52.52 105 ARG A O 1
ATOM 558 N N . GLN A 1 75 ? 17.680 -34.127 -15.178 1.00 52.32 106 GLN A N 1
ATOM 559 C CA . GLN A 1 75 ? 18.206 -32.785 -15.389 1.00 52.30 106 GLN A CA 1
ATOM 560 C C . GLN A 1 75 ? 17.156 -31.860 -16.009 1.00 51.94 106 GLN A C 1
ATOM 561 O O . GLN A 1 75 ? 17.196 -30.648 -15.812 1.00 51.77 106 GLN A O 1
ATOM 567 N N . LEU A 1 76 ? 16.219 -32.443 -16.753 1.00 51.58 107 LEU A N 1
ATOM 568 C CA . LEU A 1 76 ? 15.115 -31.697 -17.315 1.00 51.07 107 LEU A CA 1
ATOM 569 C C . LEU A 1 76 ? 14.324 -31.055 -16.187 1.00 51.35 107 LEU A C 1
ATOM 570 O O . LEU A 1 76 ? 14.039 -29.867 -16.217 1.00 51.44 107 LEU A O 1
ATOM 575 N N . PHE A 1 77 ? 13.971 -31.844 -15.185 1.00 51.50 108 PHE A N 1
ATOM 576 C CA . PHE A 1 77 ? 13.168 -31.326 -14.098 1.00 51.80 108 PHE A CA 1
ATOM 577 C C . PHE A 1 77 ? 13.967 -30.366 -13.225 1.00 52.40 108 PHE A C 1
ATOM 578 O O . PHE A 1 77 ? 13.415 -29.401 -12.705 1.00 52.48 108 PHE A O 1
ATOM 586 N N . VAL A 1 78 ? 15.262 -30.614 -13.076 1.00 53.12 109 VAL A N 1
ATOM 587 C CA . VAL A 1 78 ? 16.116 -29.692 -12.337 1.00 53.90 109 VAL A CA 1
ATOM 588 C C . VAL A 1 78 ? 16.116 -28.295 -12.978 1.00 54.73 109 VAL A C 1
ATOM 589 O O . VAL A 1 78 ? 16.063 -27.288 -12.275 1.00 55.12 109 VAL A O 1
ATOM 593 N N . LEU A 1 79 ? 16.158 -28.237 -14.305 1.00 55.58 110 LEU A N 1
ATOM 594 C CA . LEU A 1 79 ? 16.267 -26.966 -15.014 1.00 56.25 110 LEU A CA 1
ATOM 595 C C . LEU A 1 79 ? 14.929 -26.432 -15.528 1.00 57.64 110 LEU A C 1
ATOM 596 O O . LEU A 1 79 ? 14.900 -25.430 -16.235 1.00 58.03 110 LEU A O 1
ATOM 601 N N . ALA A 1 80 ? 13.821 -27.080 -15.173 1.00 59.32 111 ALA A N 1
ATOM 602 C CA . ALA A 1 80 ? 12.507 -26.753 -15.757 1.00 60.47 111 ALA A CA 1
ATOM 603 C C . ALA A 1 80 ? 12.079 -25.297 -15.540 1.00 61.75 111 ALA A C 1
ATOM 604 O O . ALA A 1 80 ? 11.457 -24.699 -16.405 1.00 62.11 111 ALA A O 1
ATOM 606 N N . GLY A 1 81 ? 12.410 -24.728 -14.387 1.00 63.39 112 GLY A N 1
ATOM 607 C CA . GLY A 1 81 ? 12.085 -23.329 -14.100 1.00 64.56 112 GLY A CA 1
ATOM 608 C C . GLY A 1 81 ? 13.118 -22.315 -14.573 1.00 65.68 112 GLY A C 1
ATOM 609 O O . GLY A 1 81 ? 12.985 -21.120 -14.304 1.00 65.87 112 GLY A O 1
ATOM 610 N N . SER A 1 82 ? 14.141 -22.786 -15.283 1.00 66.99 113 SER A N 1
ATOM 611 C CA . SER A 1 82 ? 15.279 -21.953 -15.670 1.00 67.90 113 SER A CA 1
ATOM 612 C C . SER A 1 82 ? 14.936 -20.979 -16.806 1.00 68.47 113 SER A C 1
ATOM 613 O O . SER A 1 82 ? 15.638 -19.980 -17.004 1.00 68.52 113 SER A O 1
ATOM 616 N N . ALA A 1 83 ? 13.856 -21.270 -17.539 1.00 69.16 114 ALA A N 1
ATOM 617 C CA . ALA A 1 83 ? 13.466 -20.496 -18.720 1.00 69.55 114 ALA A CA 1
ATOM 618 C C . ALA A 1 83 ? 12.386 -19.430 -18.456 1.00 70.09 114 ALA A C 1
ATOM 619 O O . ALA A 1 83 ? 11.948 -18.752 -19.394 1.00 70.17 114 ALA A O 1
ATOM 621 N N . GLU A 1 84 ? 11.981 -19.261 -17.194 1.00 70.72 115 GLU A N 1
ATOM 622 C CA . GLU A 1 84 ? 10.876 -18.345 -16.836 1.00 71.25 115 GLU A CA 1
ATOM 623 C C . GLU A 1 84 ? 11.194 -16.859 -17.048 1.00 70.85 115 GLU A C 1
ATOM 624 O O . GLU A 1 84 ? 10.272 -16.041 -17.181 1.00 70.90 115 GLU A O 1
ATOM 630 N N . GLU A 1 85 ? 12.484 -16.518 -17.078 1.00 70.18 116 GLU A N 1
ATOM 631 C CA . GLU A 1 85 ? 12.918 -15.195 -17.525 1.00 69.62 116 GLU A CA 1
ATOM 632 C C . GLU A 1 85 ? 13.366 -15.225 -19.001 1.00 69.13 116 GLU A C 1
ATOM 633 O O . GLU A 1 85 ? 14.110 -14.357 -19.454 1.00 69.43 116 GLU A O 1
ATOM 636 N N . GLY A 1 86 ? 12.899 -16.223 -19.746 1.00 68.30 117 GLY A N 1
ATOM 637 C CA . GLY A 1 86 ? 13.045 -16.249 -21.190 1.00 67.62 117 GLY A CA 1
ATOM 638 C C . GLY A 1 86 ? 14.422 -16.591 -21.722 1.00 67.13 117 GLY A C 1
ATOM 639 O O . GLY A 1 86 ? 14.806 -16.113 -22.784 1.00 67.19 117 GLY A O 1
ATOM 640 N N . VAL A 1 87 ? 15.166 -17.425 -21.004 1.00 66.61 118 VAL A N 1
ATOM 641 C CA . VAL A 1 87 ? 16.456 -17.909 -21.495 1.00 66.10 118 VAL A CA 1
ATOM 642 C C . VAL A 1 87 ? 16.564 -19.430 -21.407 1.00 65.43 118 VAL A C 1
ATOM 643 O O . VAL A 1 87 ? 16.534 -20.002 -20.320 1.00 65.63 118 VAL A O 1
ATOM 647 N N . MET A 1 88 ? 16.695 -20.082 -22.558 1.00 64.71 119 MET A N 1
ATOM 648 C CA . MET A 1 88 ? 16.984 -21.513 -22.601 1.00 63.96 119 MET A CA 1
ATOM 649 C C . MET A 1 88 ? 18.495 -21.697 -22.630 1.00 63.04 119 MET A C 1
ATOM 650 O O . MET A 1 88 ? 19.136 -21.396 -23.631 1.00 62.92 119 MET A O 1
ATOM 655 N N . THR A 1 89 ? 19.057 -22.181 -21.525 1.00 62.27 120 THR A N 1
ATOM 656 C CA . THR A 1 89 ? 20.501 -22.392 -21.433 1.00 61.52 120 THR A CA 1
ATOM 657 C C . THR A 1 89 ? 20.886 -23.517 -22.379 1.00 61.13 120 THR A C 1
ATOM 658 O O . THR A 1 89 ? 20.079 -24.414 -22.640 1.00 61.05 120 THR A O 1
ATOM 662 N N . PRO A 1 90 ? 22.114 -23.470 -22.917 1.00 60.58 121 PRO A N 1
ATOM 663 C CA . PRO A 1 90 ? 22.551 -24.549 -23.799 1.00 60.21 121 PRO A CA 1
ATOM 664 C C . PRO A 1 90 ? 22.504 -25.914 -23.113 1.00 59.72 121 PRO A C 1
ATOM 665 O O . PRO A 1 90 ? 22.302 -26.932 -23.782 1.00 59.61 121 PRO A O 1
ATOM 669 N N . GLU A 1 91 ? 22.677 -25.925 -21.792 1.00 59.02 122 GLU A N 1
ATOM 670 C CA . GLU A 1 91 ? 22.563 -27.152 -21.015 1.00 58.79 122 GLU A CA 1
ATOM 671 C C . GLU A 1 91 ? 21.161 -27.736 -21.171 1.00 57.70 122 GLU A C 1
ATOM 672 O O . GLU A 1 91 ? 20.997 -28.913 -21.506 1.00 57.50 122 GLU A O 1
ATOM 678 N N . LEU A 1 92 ? 20.154 -26.896 -20.950 1.00 56.72 123 LEU A N 1
ATOM 679 C CA . LEU A 1 92 ? 18.758 -27.312 -21.085 1.00 55.84 123 LEU A CA 1
ATOM 680 C C . LEU A 1 92 ? 18.431 -27.704 -22.519 1.00 55.47 123 LEU A C 1
ATOM 681 O O . LEU A 1 92 ? 17.765 -28.710 -22.754 1.00 55.50 123 LEU A O 1
ATOM 686 N N . ALA A 1 93 ? 18.904 -26.919 -23.480 1.00 54.93 124 ALA A N 1
ATOM 687 C CA . ALA A 1 93 ? 18.668 -27.243 -24.887 1.00 54.60 124 ALA A CA 1
ATOM 688 C C . ALA A 1 93 ? 19.190 -28.640 -25.214 1.00 54.19 124 ALA A C 1
ATOM 689 O O . ALA A 1 93 ? 18.510 -29.418 -25.872 1.00 54.32 124 ALA A O 1
ATOM 691 N N . GLY A 1 94 ? 20.390 -28.954 -24.734 1.00 53.80 125 GLY A N 1
ATOM 692 C CA . GLY A 1 94 ? 20.996 -30.265 -24.956 1.00 53.52 125 GLY A CA 1
ATOM 693 C C . GLY A 1 94 ? 20.185 -31.402 -24.365 1.00 53.19 125 GLY A C 1
ATOM 694 O O . GLY A 1 94 ? 19.983 -32.428 -25.010 1.00 52.97 125 GLY A O 1
ATOM 695 N N . VAL A 1 95 ? 19.722 -31.214 -23.134 1.00 52.85 126 VAL A N 1
ATOM 696 C CA . VAL A 1 95 ? 18.876 -32.198 -22.479 1.00 52.74 126 VAL A CA 1
ATOM 697 C C . VAL A 1 95 ? 17.620 -32.457 -23.301 1.00 52.79 126 VAL A C 1
ATOM 698 O O . VAL A 1 95 ? 17.247 -33.602 -23.530 1.00 52.72 126 VAL A O 1
ATOM 702 N N . ILE A 1 96 ? 16.976 -31.395 -23.760 1.00 52.95 127 ILE A N 1
ATOM 703 C CA . ILE A 1 96 ? 15.725 -31.557 -24.480 1.00 53.24 127 ILE A CA 1
ATOM 704 C C . ILE A 1 96 ? 15.982 -32.251 -25.825 1.00 53.83 127 ILE A C 1
ATOM 705 O O . ILE A 1 96 ? 15.253 -33.168 -26.186 1.00 53.66 127 ILE A O 1
ATOM 710 N N . LYS A 1 97 ? 17.032 -31.830 -26.536 1.00 54.57 128 LYS A N 1
ATOM 711 C CA . LYS A 1 97 ? 17.472 -32.477 -27.790 1.00 55.21 128 LYS A CA 1
ATOM 712 C C . LYS A 1 97 ? 17.638 -33.994 -27.661 1.00 54.91 128 LYS A C 1
ATOM 713 O O . LYS A 1 97 ? 17.110 -34.767 -28.474 1.00 54.99 128 LYS A O 1
ATOM 718 N N . ARG A 1 98 ? 18.397 -34.408 -26.652 1.00 54.60 129 ARG A N 1
ATOM 719 C CA . ARG A 1 98 ? 18.736 -35.816 -26.483 1.00 54.48 129 ARG A CA 1
ATOM 720 C C . ARG A 1 98 ? 17.499 -36.632 -26.138 1.00 54.59 129 ARG A C 1
ATOM 721 O O . ARG A 1 98 ? 17.313 -37.731 -26.659 1.00 54.70 129 ARG A O 1
ATOM 729 N N . LEU A 1 99 ? 16.648 -36.081 -25.277 1.00 54.68 130 LEU A N 1
ATOM 730 C CA . LEU A 1 99 ? 15.386 -36.730 -24.919 1.00 54.64 130 LEU A CA 1
ATOM 731 C C . LEU A 1 99 ? 14.471 -36.912 -26.126 1.00 54.84 130 LEU A C 1
ATOM 732 O O . LEU A 1 99 ? 13.932 -37.987 -26.343 1.00 54.94 130 LEU A O 1
ATOM 737 N N . TRP A 1 100 ? 14.308 -35.856 -26.907 1.00 55.22 131 TRP A N 1
ATOM 738 C CA . TRP A 1 100 ? 13.423 -35.875 -28.072 1.00 55.53 131 TRP A CA 1
ATOM 739 C C . TRP A 1 100 ? 13.909 -36.850 -29.157 1.00 55.86 131 TRP A C 1
ATOM 740 O O . TRP A 1 100 ? 13.089 -37.505 -29.801 1.00 55.77 131 TRP A O 1
ATOM 751 N N . ARG A 1 101 ? 15.228 -36.948 -29.345 1.00 55.97 132 ARG A N 1
ATOM 752 C CA . ARG A 1 101 ? 15.804 -37.904 -30.295 1.00 56.24 132 ARG A CA 1
ATOM 753 C C . ARG A 1 101 ? 15.581 -39.364 -29.869 1.00 56.50 132 ARG A C 1
ATOM 754 O O . ARG A 1 101 ? 15.548 -40.250 -30.719 1.00 56.75 132 ARG A O 1
ATOM 757 N N . ASP A 1 102 ? 15.432 -39.626 -28.570 1.00 56.63 133 ASP A N 1
ATOM 758 C CA . ASP A 1 102 ? 15.340 -41.007 -28.077 1.00 56.70 133 ASP A CA 1
ATOM 759 C C . ASP A 1 102 ? 14.149 -41.805 -28.632 1.00 56.92 133 ASP A C 1
ATOM 760 O O . ASP A 1 102 ? 13.015 -41.314 -28.665 1.00 56.85 133 ASP A O 1
ATOM 765 N N . GLY A 1 103 ? 14.424 -43.051 -29.036 1.00 56.96 134 GLY A N 1
ATOM 766 C CA . GLY A 1 103 ? 13.417 -43.950 -29.606 1.00 56.76 134 GLY A CA 1
ATOM 767 C C . GLY A 1 103 ? 12.249 -44.233 -28.679 1.00 56.75 134 GLY A C 1
ATOM 768 O O . GLY A 1 103 ? 11.115 -44.365 -29.128 1.00 56.64 134 GLY A O 1
ATOM 769 N N . GLY A 1 104 ? 12.525 -44.332 -27.383 1.00 56.89 135 GLY A N 1
ATOM 770 C CA . GLY A 1 104 ? 11.479 -44.549 -26.388 1.00 57.00 135 GLY A CA 1
ATOM 771 C C . GLY A 1 104 ? 10.554 -43.350 -26.294 1.00 57.18 135 GLY A C 1
ATOM 772 O O . GLY A 1 104 ? 9.326 -43.494 -26.308 1.00 57.33 135 GLY A O 1
ATOM 773 N N . VAL A 1 105 ? 11.144 -42.161 -26.207 1.00 57.19 136 VAL A N 1
ATOM 774 C CA . VAL A 1 105 ? 10.371 -40.922 -26.175 1.00 57.23 136 VAL A CA 1
ATOM 775 C C . VAL A 1 105 ? 9.478 -40.822 -27.427 1.00 57.42 136 VAL A C 1
ATOM 776 O O . VAL A 1 105 ? 8.297 -40.468 -27.347 1.00 57.53 136 VAL A O 1
ATOM 780 N N . GLN A 1 106 ? 10.038 -41.169 -28.578 1.00 57.63 137 GLN A N 1
ATOM 781 C CA . GLN A 1 106 ? 9.287 -41.133 -29.825 1.00 57.64 137 GLN A CA 1
ATOM 782 C C . GLN A 1 106 ? 8.143 -42.139 -29.834 1.00 57.87 137 GLN A C 1
ATOM 783 O O . GLN A 1 106 ? 7.075 -41.852 -30.375 1.00 58.22 137 GLN A O 1
ATOM 789 N N . ALA A 1 107 ? 8.347 -43.298 -29.218 1.00 58.11 138 ALA A N 1
ATOM 790 C CA . ALA A 1 107 ? 7.291 -44.301 -29.126 1.00 58.55 138 ALA A CA 1
ATOM 791 C C . ALA A 1 107 ? 6.151 -43.796 -28.253 1.00 59.07 138 ALA A C 1
ATOM 792 O O . ALA A 1 107 ? 4.983 -44.042 -28.554 1.00 59.28 138 ALA A O 1
ATOM 794 N N . CYS A 1 108 ? 6.488 -43.074 -27.185 1.00 59.66 139 CYS A N 1
ATOM 795 C CA . CYS A 1 108 ? 5.468 -42.481 -26.317 1.00 59.95 139 CYS A CA 1
ATOM 796 C C . CYS A 1 108 ? 4.732 -41.341 -27.005 1.00 60.07 139 CYS A C 1
ATOM 797 O O . CYS A 1 108 ? 3.523 -41.199 -26.848 1.00 59.85 139 CYS A O 1
ATOM 800 N N . PHE A 1 109 ? 5.469 -40.527 -27.756 1.00 60.58 140 PHE A N 1
ATOM 801 C CA . PHE A 1 109 ? 4.879 -39.422 -28.522 1.00 60.93 140 PHE A CA 1
ATOM 802 C C . PHE A 1 109 ? 3.861 -39.945 -29.531 1.00 61.19 140 PHE A C 1
ATOM 803 O O . PHE A 1 109 ? 2.793 -39.364 -29.703 1.00 61.06 140 PHE A O 1
ATOM 811 N N . SER A 1 110 ? 4.193 -41.054 -30.185 1.00 61.38 141 SER A N 1
ATOM 812 C CA . SER A 1 110 ? 3.266 -41.686 -31.112 1.00 61.54 141 SER A CA 1
ATOM 813 C C . SER A 1 110 ? 1.974 -42.108 -30.446 1.00 61.67 141 SER A C 1
ATOM 814 O O . SER A 1 110 ? 0.954 -42.191 -31.117 1.00 61.97 141 SER A O 1
ATOM 817 N N . ARG A 1 111 ? 2.017 -42.376 -29.143 1.00 61.74 142 ARG A N 1
ATOM 818 C CA . ARG A 1 111 ? 0.824 -42.757 -28.381 1.00 61.94 142 ARG A CA 1
ATOM 819 C C . ARG A 1 111 ? 0.104 -41.561 -27.728 1.00 61.96 142 ARG A C 1
ATOM 820 O O . ARG A 1 111 ? -0.789 -41.765 -26.901 1.00 61.49 142 ARG A O 1
ATOM 828 N N . SER A 1 112 ? 0.472 -40.331 -28.098 1.00 62.07 143 SER A N 1
ATOM 829 C CA . SER A 1 112 ? -0.032 -39.126 -27.407 1.00 62.43 143 SER A CA 1
ATOM 830 C C . SER A 1 112 ? -1.537 -39.184 -27.110 1.00 62.81 143 SER A C 1
ATOM 831 O O . SER A 1 112 ? -2.002 -38.713 -26.065 1.00 63.28 143 SER A O 1
ATOM 834 N N . ARG A 1 113 ? -2.281 -39.765 -28.044 1.00 62.88 144 ARG A N 1
ATOM 835 C CA . ARG A 1 113 ? -3.703 -40.054 -27.900 1.00 62.90 144 ARG A CA 1
ATOM 836 C C . ARG A 1 113 ? -4.096 -40.575 -26.510 1.00 62.29 144 ARG A C 1
ATOM 837 O O . ARG A 1 113 ? -5.213 -40.353 -26.053 1.00 62.13 144 ARG A O 1
ATOM 845 N N . GLU A 1 114 ? -3.181 -41.278 -25.850 1.00 61.69 145 GLU A N 1
ATOM 846 C CA . GLU A 1 114 ? -3.450 -41.853 -24.531 1.00 61.21 145 GLU A CA 1
ATOM 847 C C . GLU A 1 114 ? -3.319 -40.884 -23.360 1.00 60.55 145 GLU A C 1
ATOM 848 O O . GLU A 1 114 ? -3.705 -41.228 -22.241 1.00 60.77 145 GLU A O 1
ATOM 854 N N . TYR A 1 115 ? -2.777 -39.692 -23.605 1.00 59.68 146 TYR A N 1
ATOM 855 C CA . TYR A 1 115 ? -2.631 -38.666 -22.556 1.00 58.94 146 TYR A CA 1
ATOM 856 C C . TYR A 1 115 ? -2.945 -37.273 -23.130 1.00 58.74 146 TYR A C 1
ATOM 857 O O . TYR A 1 115 ? -3.518 -37.175 -24.210 1.00 58.64 146 TYR A O 1
ATOM 866 N N . GLN A 1 116 ? -2.615 -36.207 -22.405 1.00 58.68 147 GLN A N 1
ATOM 867 C CA . GLN A 1 116 ? -2.854 -34.842 -22.878 1.00 58.62 147 GLN A CA 1
ATOM 868 C C . GLN A 1 116 ? -1.548 -34.175 -23.308 1.00 58.78 147 GLN A C 1
ATOM 869 O O . GLN A 1 116 ? -0.634 -34.024 -22.517 1.00 59.25 147 GLN A O 1
ATOM 875 N N . LEU A 1 117 ? -1.461 -33.790 -24.573 1.00 59.10 148 LEU A N 1
ATOM 876 C CA . LEU A 1 117 ? -0.256 -33.170 -25.121 1.00 59.33 148 LEU A CA 1
ATOM 877 C C . LEU A 1 117 ? -0.627 -32.061 -26.087 1.00 59.85 148 LEU A C 1
ATOM 878 O O . LEU A 1 117 ? -1.536 -32.229 -26.888 1.00 59.28 148 LEU A O 1
ATOM 883 N N . ASN A 1 118 ? 0.083 -30.936 -26.016 1.00 60.93 149 ASN A N 1
ATOM 884 C CA . ASN A 1 118 ? -0.126 -29.824 -26.964 1.00 61.66 149 ASN A CA 1
ATOM 885 C C . ASN A 1 118 ? 0.093 -30.275 -28.404 1.00 61.96 149 ASN A C 1
ATOM 886 O O . ASN A 1 118 ? 0.983 -31.077 -28.688 1.00 62.36 149 ASN A O 1
ATOM 891 N N . ASP A 1 119 ? -0.698 -29.723 -29.314 1.00 62.14 150 ASP A N 1
ATOM 892 C CA . ASP A 1 119 ? -0.563 -30.018 -30.739 1.00 61.92 150 ASP A CA 1
ATOM 893 C C . ASP A 1 119 ? 0.770 -29.474 -31.259 1.00 60.88 150 ASP A C 1
ATOM 894 O O . ASP A 1 119 ? 1.409 -30.083 -32.111 1.00 60.88 150 ASP A O 1
ATOM 899 N N . SER A 1 120 ? 1.207 -28.345 -30.714 1.00 59.90 151 SER A N 1
ATOM 900 C CA . SER A 1 120 ? 2.434 -27.698 -31.174 1.00 59.13 151 SER A CA 1
ATOM 901 C C . SER A 1 120 ? 3.724 -28.320 -30.637 1.00 58.82 151 SER A C 1
ATOM 902 O O . SER A 1 120 ? 4.808 -27.895 -31.028 1.00 58.82 151 SER A O 1
ATOM 905 N N . ALA A 1 121 ? 3.620 -29.315 -29.760 1.00 58.40 152 ALA A N 1
ATOM 906 C CA . ALA A 1 121 ? 4.808 -29.959 -29.190 1.00 58.23 152 ALA A CA 1
ATOM 907 C C . ALA A 1 121 ? 5.847 -30.292 -30.258 1.00 58.11 152 ALA A C 1
ATOM 908 O O . ALA A 1 121 ? 6.972 -29.787 -30.228 1.00 58.18 152 ALA A O 1
ATOM 910 N N . SER A 1 122 ? 5.461 -31.119 -31.216 1.00 57.97 153 SER A N 1
ATOM 911 C CA . SER A 1 122 ? 6.391 -31.550 -32.255 1.00 58.10 153 SER A CA 1
ATOM 912 C C . SER A 1 122 ? 6.943 -30.395 -33.082 1.00 57.53 153 SER A C 1
ATOM 913 O O . SER A 1 122 ? 8.061 -30.485 -33.582 1.00 57.67 153 SER A O 1
ATOM 916 N N . TYR A 1 123 ? 6.159 -29.326 -33.229 1.00 57.01 154 TYR A N 1
ATOM 917 C CA . TYR A 1 123 ? 6.559 -28.154 -34.025 1.00 56.49 154 TYR A CA 1
ATOM 918 C C . TYR A 1 123 ? 7.738 -27.439 -33.373 1.00 56.50 154 TYR A C 1
ATOM 919 O O . TYR A 1 123 ? 8.726 -27.133 -34.032 1.00 57.21 154 TYR A O 1
ATOM 928 N N . TYR A 1 124 ? 7.647 -27.191 -32.077 1.00 56.19 155 TYR A N 1
ATOM 929 C CA . TYR A 1 124 ? 8.755 -26.596 -31.356 1.00 55.96 155 TYR A CA 1
ATOM 930 C C . TYR A 1 124 ? 9.925 -27.574 -31.228 1.00 56.18 155 TYR A C 1
ATOM 931 O O . TYR A 1 124 ? 11.062 -27.245 -31.583 1.00 56.31 155 TYR A O 1
ATOM 940 N N . LEU A 1 125 ? 9.647 -28.782 -30.748 1.00 56.17 156 LEU A N 1
ATOM 941 C CA . LEU A 1 125 ? 10.710 -29.753 -30.491 1.00 56.02 156 LEU A CA 1
ATOM 942 C C . LEU A 1 125 ? 11.518 -30.101 -31.741 1.00 56.37 156 LEU A C 1
ATOM 943 O O . LEU A 1 125 ? 12.732 -30.262 -31.662 1.00 56.72 156 LEU A O 1
ATOM 948 N N . ASN A 1 126 ? 10.872 -30.189 -32.902 1.00 56.71 157 ASN A N 1
ATOM 949 C CA . ASN A 1 126 ? 11.622 -30.419 -34.144 1.00 56.76 157 ASN A CA 1
ATOM 950 C C . ASN A 1 126 ? 12.423 -29.186 -34.560 1.00 57.10 157 ASN A C 1
ATOM 951 O O . ASN A 1 126 ? 13.285 -29.284 -35.408 1.00 57.49 157 ASN A O 1
ATOM 956 N N . ASP A 1 127 ? 12.147 -28.035 -33.960 1.00 57.58 158 ASP A N 1
ATOM 957 C CA . ASP A 1 127 ? 12.819 -26.797 -34.327 1.00 58.07 158 ASP A CA 1
ATOM 958 C C . ASP A 1 127 ? 13.648 -26.225 -33.160 1.00 57.99 158 ASP A C 1
ATOM 959 O O . ASP A 1 127 ? 13.864 -25.015 -33.054 1.00 57.61 158 ASP A O 1
ATOM 964 N N . LEU A 1 128 ? 14.144 -27.111 -32.307 1.00 58.00 159 LEU A N 1
ATOM 965 C CA . LEU A 1 128 ? 14.837 -26.704 -31.095 1.00 58.10 159 LEU A CA 1
ATOM 966 C C . LEU A 1 128 ? 16.096 -25.860 -31.331 1.00 58.25 159 LEU A C 1
ATOM 967 O O . LEU A 1 128 ? 16.374 -24.953 -30.554 1.00 58.18 159 LEU A O 1
ATOM 972 N N . ASP A 1 129 ? 16.853 -26.155 -32.388 1.00 58.63 160 ASP A N 1
ATOM 973 C CA . ASP A 1 129 ? 18.083 -25.402 -32.688 1.00 58.89 160 ASP A CA 1
ATOM 974 C C . ASP A 1 129 ? 17.799 -23.912 -32.858 1.00 58.36 160 ASP A C 1
ATOM 975 O O . ASP A 1 129 ? 18.484 -23.072 -32.272 1.00 58.79 160 ASP A O 1
ATOM 980 N N . ARG A 1 130 ? 16.788 -23.595 -33.657 1.00 57.61 161 ARG A N 1
ATOM 981 C CA . ARG A 1 130 ? 16.392 -22.215 -33.880 1.00 57.02 161 ARG A CA 1
ATOM 982 C C . ARG A 1 130 ? 15.891 -21.585 -32.579 1.00 57.19 161 ARG A C 1
ATOM 983 O O . ARG A 1 130 ? 16.334 -20.503 -32.194 1.00 57.08 161 ARG A O 1
ATOM 991 N N . ILE A 1 131 ? 14.981 -22.285 -31.905 1.00 57.32 162 ILE A N 1
ATOM 992 C CA . ILE A 1 131 ? 14.375 -21.824 -30.653 1.00 57.50 162 ILE A CA 1
ATOM 993 C C . ILE A 1 131 ? 15.411 -21.588 -29.543 1.00 57.34 162 ILE A C 1
ATOM 994 O O . ILE A 1 131 ? 15.239 -20.697 -28.717 1.00 57.27 162 ILE A O 1
ATOM 999 N N . SER A 1 132 ? 16.494 -22.363 -29.551 1.00 57.37 163 SER A N 1
ATOM 1000 C CA . SER A 1 132 ? 17.525 -22.326 -28.491 1.00 57.59 163 SER A CA 1
ATOM 1001 C C . SER A 1 132 ? 18.427 -21.097 -28.427 1.00 57.40 163 SER A C 1
ATOM 1002 O O . SER A 1 132 ? 19.016 -20.831 -27.376 1.00 57.35 163 SER A O 1
ATOM 1005 N N . GLN A 1 133 ? 18.579 -20.388 -29.546 1.00 57.30 164 GLN A N 1
ATOM 1006 C CA . GLN A 1 133 ? 19.600 -19.339 -29.672 1.00 57.15 164 GLN A CA 1
ATOM 1007 C C . GLN A 1 133 ? 19.332 -18.192 -28.708 1.00 56.63 164 GLN A C 1
ATOM 1008 O O . GLN A 1 133 ? 18.198 -17.762 -28.564 1.00 56.38 164 GLN A O 1
ATOM 1014 N N . SER A 1 134 ? 20.376 -17.700 -28.050 1.00 56.25 165 SER A N 1
ATOM 1015 C CA . SER A 1 134 ? 20.258 -16.525 -27.185 1.00 56.03 165 SER A CA 1
ATOM 1016 C C . SER A 1 134 ? 19.536 -15.372 -27.895 1.00 55.89 165 SER A C 1
ATOM 1017 O O . SER A 1 134 ? 18.681 -14.710 -27.308 1.00 56.50 165 SER A O 1
ATOM 1020 N N . ASN A 1 135 ? 19.859 -15.162 -29.168 1.00 55.32 166 ASN A N 1
ATOM 1021 C CA . ASN A 1 135 ? 19.255 -14.090 -29.953 1.00 54.79 166 ASN A CA 1
ATOM 1022 C C . ASN A 1 135 ? 17.811 -14.375 -30.441 1.00 53.93 166 ASN A C 1
ATOM 1023 O O . ASN A 1 135 ? 17.186 -13.529 -31.070 1.00 54.18 166 ASN A O 1
ATOM 1028 N N . TYR A 1 136 ? 17.287 -15.559 -30.152 1.00 52.63 167 TYR A N 1
ATOM 1029 C CA . TYR A 1 136 ? 15.984 -15.984 -30.654 1.00 51.61 167 TYR A CA 1
ATOM 1030 C C . TYR A 1 136 ? 14.871 -14.952 -30.474 1.00 51.07 167 TYR A C 1
ATOM 1031 O O . TYR A 1 136 ? 14.626 -14.458 -29.369 1.00 51.08 167 TYR A O 1
ATOM 1040 N N . ILE A 1 137 ? 14.224 -14.639 -31.595 1.00 50.39 168 ILE A N 1
ATOM 1041 C CA . ILE A 1 137 ? 12.992 -13.867 -31.635 1.00 49.61 168 ILE A CA 1
ATOM 1042 C C . ILE A 1 137 ? 11.962 -14.751 -32.300 1.00 49.46 168 ILE A C 1
ATOM 1043 O O . ILE A 1 137 ? 12.176 -15.190 -33.432 1.00 49.37 168 ILE A O 1
ATOM 1048 N N . PRO A 1 138 ? 10.861 -15.051 -31.599 1.00 49.18 169 PRO A N 1
ATOM 1049 C CA . PRO A 1 138 ? 9.844 -15.902 -32.213 1.00 49.32 169 PRO A CA 1
ATOM 1050 C C . PRO A 1 138 ? 9.272 -15.285 -33.462 1.00 49.47 169 PRO A C 1
ATOM 1051 O O . PRO A 1 138 ? 9.164 -14.072 -33.545 1.00 49.50 169 PRO A O 1
ATOM 1055 N N . THR A 1 139 ? 8.931 -16.125 -34.428 1.00 49.93 170 THR A N 1
ATOM 1056 C CA . THR A 1 139 ? 8.290 -15.688 -35.659 1.00 50.23 170 THR A CA 1
ATOM 1057 C C . THR A 1 139 ? 6.796 -15.680 -35.454 1.00 50.47 170 THR A C 1
ATOM 1058 O O . THR A 1 139 ? 6.293 -16.311 -34.536 1.00 51.18 170 THR A O 1
ATOM 1062 N N . GLN A 1 140 ? 6.066 -15.000 -36.321 1.00 50.92 171 GLN A N 1
ATOM 1063 C CA . GLN A 1 140 ? 4.601 -15.043 -36.248 1.00 51.31 171 GLN A CA 1
ATOM 1064 C C . GLN A 1 140 ? 4.044 -16.454 -36.212 1.00 51.67 171 GLN A C 1
ATOM 1065 O O . GLN A 1 140 ? 3.099 -16.711 -35.473 1.00 52.69 171 GLN A O 1
ATOM 1071 N N . GLN A 1 141 ? 4.626 -17.381 -36.956 1.00 51.94 172 GLN A N 1
ATOM 1072 C CA . GLN A 1 141 ? 4.171 -18.768 -36.874 1.00 52.51 172 GLN A CA 1
ATOM 1073 C C . GLN A 1 141 ? 4.386 -19.312 -35.460 1.00 53.16 172 GLN A C 1
ATOM 1074 O O . GLN A 1 141 ? 3.503 -19.969 -34.903 1.00 53.37 172 GLN A O 1
ATOM 1080 N N . ASP A 1 142 ? 5.542 -19.020 -34.865 1.00 53.56 173 ASP A N 1
ATOM 1081 C CA . ASP A 1 142 ? 5.797 -19.449 -33.487 1.00 53.70 173 ASP A CA 1
ATOM 1082 C C . ASP A 1 142 ? 4.706 -18.923 -32.566 1.00 53.79 173 ASP A C 1
ATOM 1083 O O . ASP A 1 142 ? 4.230 -19.649 -31.693 1.00 54.29 173 ASP A O 1
ATOM 1088 N N . VAL A 1 143 ? 4.319 -17.662 -32.749 1.00 53.65 174 VAL A N 1
ATOM 1089 C CA . VAL A 1 143 ? 3.336 -17.049 -31.859 1.00 53.51 174 VAL A CA 1
ATOM 1090 C C . VAL A 1 143 ? 1.980 -17.688 -32.077 1.00 53.62 174 VAL A C 1
ATOM 1091 O O . VAL A 1 143 ? 1.290 -18.003 -31.114 1.00 53.58 174 VAL A O 1
ATOM 1095 N N . LEU A 1 144 ? 1.605 -17.889 -33.337 1.00 53.56 175 LEU A N 1
ATOM 1096 C CA . LEU A 1 144 ? 0.335 -18.549 -33.644 1.00 53.82 175 LEU A CA 1
ATOM 1097 C C . LEU A 1 144 ? 0.302 -19.960 -33.044 1.00 54.18 175 LEU A C 1
ATOM 1098 O O . LEU A 1 144 ? -0.748 -20.452 -32.635 1.00 54.91 175 LEU A O 1
ATOM 1103 N N . ARG A 1 145 ? 1.458 -20.604 -32.961 1.00 54.18 176 ARG A N 1
ATOM 1104 C CA . ARG A 1 145 ? 1.507 -21.979 -32.486 1.00 54.09 176 ARG A CA 1
ATOM 1105 C C . ARG A 1 145 ? 1.430 -22.095 -30.975 1.00 53.88 176 ARG A C 1
ATOM 1106 O O . ARG A 1 145 ? 1.276 -23.208 -30.461 1.00 53.64 176 ARG A O 1
ATOM 1114 N N . THR A 1 146 ? 1.529 -20.976 -30.259 1.00 53.48 177 THR A N 1
ATOM 1115 C CA . THR A 1 146 ? 1.615 -21.061 -28.804 1.00 53.48 177 THR A CA 1
ATOM 1116 C C . THR A 1 146 ? 0.293 -21.523 -28.243 1.00 53.42 177 THR A C 1
ATOM 1117 O O . THR A 1 146 ? -0.738 -21.378 -28.887 1.00 53.26 177 THR A O 1
ATOM 1121 N N . ARG A 1 147 ? 0.354 -22.109 -27.054 1.00 53.41 178 ARG A N 1
ATOM 1122 C CA . ARG A 1 147 ? -0.812 -22.582 -26.356 1.00 53.76 178 ARG A CA 1
ATOM 1123 C C . ARG A 1 147 ? -0.889 -21.871 -25.031 1.00 53.47 178 ARG A C 1
ATOM 1124 O O . ARG A 1 147 ? 0.008 -22.006 -24.204 1.00 53.91 178 ARG A O 1
ATOM 1132 N N . VAL A 1 148 ? -1.957 -21.104 -24.857 1.00 53.21 179 VAL A N 1
ATOM 1133 C CA . VAL A 1 148 ? -2.251 -20.404 -23.632 1.00 53.06 179 VAL A CA 1
ATOM 1134 C C . VAL A 1 148 ? -3.748 -20.478 -23.440 1.00 53.48 179 VAL A C 1
ATOM 1135 O O . VAL A 1 148 ? -4.509 -19.817 -24.148 1.00 53.52 179 VAL A O 1
ATOM 1139 N N . LYS A 1 149 ? -4.152 -21.287 -22.468 1.00 53.99 180 LYS A N 1
ATOM 1140 C CA . LYS A 1 149 ? -5.559 -21.491 -22.111 1.00 54.08 180 LYS A CA 1
ATOM 1141 C C . LYS A 1 149 ? -6.249 -20.156 -21.816 1.00 53.30 180 LYS A C 1
ATOM 1142 O O . LYS A 1 149 ? -5.763 -19.388 -21.010 1.00 52.66 180 LYS A O 1
ATOM 1148 N N . THR A 1 150 ? -7.363 -19.890 -22.496 1.00 53.21 181 THR A N 1
ATOM 1149 C CA . THR A 1 150 ? -8.127 -18.657 -22.300 1.00 53.07 181 THR A CA 1
ATOM 1150 C C . THR A 1 150 ? -9.110 -18.818 -21.157 1.00 53.32 181 THR A C 1
ATOM 1151 O O . THR A 1 150 ? -9.813 -19.824 -21.071 1.00 53.39 181 THR A O 1
ATOM 1155 N N . THR A 1 151 ? -9.171 -17.818 -20.289 1.00 53.44 182 THR A N 1
ATOM 1156 C CA . THR A 1 151 ? -10.165 -17.798 -19.242 1.00 53.56 182 THR A CA 1
ATOM 1157 C C . THR A 1 151 ? -10.907 -16.468 -19.323 1.00 54.00 182 THR A C 1
ATOM 1158 O O . THR A 1 151 ? -10.280 -15.417 -19.418 1.00 54.41 182 THR A O 1
ATOM 1162 N N . GLY A 1 152 ? -12.239 -16.529 -19.324 1.00 54.25 183 GLY A N 1
ATOM 1163 C CA . GLY A 1 152 ? -13.081 -15.336 -19.315 1.00 54.34 183 GLY A CA 1
ATOM 1164 C C . GLY A 1 152 ? -13.587 -14.946 -20.697 1.00 54.49 183 GLY A C 1
ATOM 1165 O O . GLY A 1 152 ? -13.681 -15.784 -21.596 1.00 54.25 183 GLY A O 1
ATOM 1166 N N . ILE A 1 153 ? -13.937 -13.667 -20.841 1.00 54.63 184 ILE A N 1
ATOM 1167 C CA . ILE A 1 153 ? -14.380 -13.089 -22.105 1.00 54.76 184 ILE A CA 1
ATOM 1168 C C . ILE A 1 153 ? -13.497 -11.893 -22.439 1.00 55.33 184 ILE A C 1
ATOM 1169 O O . ILE A 1 153 ? -13.329 -10.985 -21.621 1.00 55.24 184 ILE A O 1
ATOM 1174 N N . VAL A 1 154 ? -12.942 -11.899 -23.646 1.00 56.18 185 VAL A N 1
ATOM 1175 C CA . VAL A 1 154 ? -11.990 -10.882 -24.083 1.00 56.86 185 VAL A CA 1
ATOM 1176 C C . VAL A 1 154 ? -12.503 -10.222 -25.356 1.00 57.62 185 VAL A C 1
ATOM 1177 O O . VAL A 1 154 ? -12.689 -10.894 -26.367 1.00 57.54 185 VAL A O 1
ATOM 1181 N N . GLU A 1 155 ? -12.712 -8.907 -25.295 1.00 58.74 186 GLU A N 1
ATOM 1182 C CA . GLU A 1 155 ? -13.228 -8.120 -26.418 1.00 59.71 186 GLU A CA 1
ATOM 1183 C C . GLU A 1 155 ? -12.103 -7.518 -27.265 1.00 60.32 186 GLU A C 1
ATOM 1184 O O . GLU A 1 155 ? -11.088 -7.054 -26.738 1.00 60.28 186 GLU A O 1
ATOM 1190 N N . THR A 1 156 ? -12.303 -7.525 -28.580 1.00 61.33 187 THR A N 1
ATOM 1191 C CA . THR A 1 156 ? -11.332 -6.981 -29.533 1.00 62.24 187 THR A CA 1
ATOM 1192 C C . THR A 1 156 ? -12.030 -6.214 -30.645 1.00 62.72 187 THR A C 1
ATOM 1193 O O . THR A 1 156 ? -13.172 -6.507 -30.996 1.00 62.45 187 THR A O 1
ATOM 1197 N N . HIS A 1 157 ? -11.325 -5.224 -31.179 1.00 63.51 188 HIS A N 1
ATOM 1198 C CA . HIS A 1 157 ? -11.859 -4.353 -32.207 1.00 64.18 188 HIS A CA 1
ATOM 1199 C C . HIS A 1 157 ? -11.008 -4.463 -33.453 1.00 63.83 188 HIS A C 1
ATOM 1200 O O . HIS A 1 157 ? -9.781 -4.546 -33.358 1.00 63.90 188 HIS A O 1
ATOM 1207 N N . PHE A 1 158 ? -11.657 -4.489 -34.615 1.00 63.46 189 PHE A N 1
ATOM 1208 C CA . PHE A 1 158 ? -10.966 -4.215 -35.880 1.00 63.20 189 PHE A CA 1
ATOM 1209 C C . PHE A 1 158 ? -11.916 -3.777 -37.002 1.00 63.02 189 PHE A C 1
ATOM 1210 O O . PHE A 1 158 ? -13.137 -3.859 -36.866 1.00 62.89 189 PHE A O 1
ATOM 1218 N N . THR A 1 159 ? -11.331 -3.307 -38.102 1.00 62.92 190 THR A N 1
ATOM 1219 C CA . THR A 1 159 ? -12.088 -2.793 -39.238 1.00 62.88 190 THR A CA 1
ATOM 1220 C C . THR A 1 159 ? -11.740 -3.546 -40.516 1.00 62.66 190 THR A C 1
ATOM 1221 O O . THR A 1 159 ? -10.582 -3.892 -40.751 1.00 62.58 190 THR A O 1
ATOM 1225 N N . PHE A 1 160 ? -12.753 -3.795 -41.338 1.00 62.60 191 PHE A N 1
ATOM 1226 C CA . PHE A 1 160 ? -12.584 -4.539 -42.579 1.00 62.65 191 PHE A CA 1
ATOM 1227 C C . PHE A 1 160 ? -13.757 -4.239 -43.499 1.00 62.82 191 PHE A C 1
ATOM 1228 O O . PHE A 1 160 ? -14.912 -4.404 -43.105 1.00 62.73 191 PHE A O 1
ATOM 1236 N N . LYS A 1 161 ? -13.463 -3.771 -44.710 1.00 62.96 192 LYS A N 1
ATOM 1237 C CA . LYS A 1 161 ? -14.502 -3.453 -45.684 1.00 63.28 192 LYS A CA 1
ATOM 1238 C C . LYS A 1 161 ? -15.584 -2.539 -45.087 1.00 63.34 192 LYS A C 1
ATOM 1239 O O . LYS A 1 161 ? -16.784 -2.802 -45.218 1.00 63.39 192 LYS A O 1
ATOM 1245 N N . ASP A 1 162 ? -15.144 -1.469 -44.425 1.00 63.47 193 ASP A N 1
ATOM 1246 C CA . ASP A 1 162 ? -16.044 -0.429 -43.894 1.00 63.50 193 ASP A CA 1
ATOM 1247 C C . ASP A 1 162 ? -16.970 -0.938 -42.776 1.00 63.42 193 ASP A C 1
ATOM 1248 O O . ASP A 1 162 ? -18.032 -0.359 -42.537 1.00 63.62 193 ASP A O 1
ATOM 1250 N N . LEU A 1 163 ? -16.561 -2.011 -42.096 1.00 63.28 194 LEU A N 1
ATOM 1251 C CA . LEU A 1 163 ? -17.331 -2.585 -40.992 1.00 63.15 194 LEU A CA 1
ATOM 1252 C C . LEU A 1 163 ? -16.476 -2.620 -39.739 1.00 63.06 194 LEU A C 1
ATOM 1253 O O . LEU A 1 163 ? -15.326 -3.049 -39.784 1.00 62.97 194 LEU A O 1
ATOM 1258 N N . TYR A 1 164 ? -17.048 -2.179 -38.624 1.00 63.04 195 TYR A N 1
ATOM 1259 C CA . TYR A 1 164 ? -16.373 -2.211 -37.327 1.00 63.05 195 TYR A CA 1
ATOM 1260 C C . TYR A 1 164 ? -16.723 -3.534 -36.637 1.00 62.50 195 TYR A C 1
ATOM 1261 O O . TYR A 1 164 ? -17.876 -3.763 -36.281 1.00 62.42 195 TYR A O 1
ATOM 1270 N N . PHE A 1 165 ? -15.737 -4.413 -36.477 1.00 61.95 196 PHE A N 1
ATOM 1271 C CA . PHE A 1 165 ? -15.949 -5.699 -35.802 1.00 61.49 196 PHE A CA 1
ATOM 1272 C C . PHE A 1 165 ? -15.667 -5.602 -34.313 1.00 61.15 196 PHE A C 1
ATOM 1273 O O . PHE A 1 165 ? -14.540 -5.315 -33.912 1.00 60.87 196 PHE A O 1
ATOM 1281 N N . LYS A 1 166 ? -16.699 -5.831 -33.505 1.00 60.88 197 LYS A N 1
ATOM 1282 C CA . LYS A 1 166 ? -16.522 -6.120 -32.093 1.00 60.75 197 LYS A CA 1
ATOM 1283 C C . LYS A 1 166 ? -16.483 -7.644 -31.991 1.00 60.71 197 LYS A C 1
ATOM 1284 O O . LYS A 1 166 ? -17.449 -8.315 -32.328 1.00 60.74 197 LYS A O 1
ATOM 1287 N N . MET A 1 167 ? -15.351 -8.188 -31.560 1.00 60.81 198 MET A N 1
ATOM 1288 C CA . MET A 1 167 ? -15.145 -9.636 -31.530 1.00 61.03 198 MET A CA 1
ATOM 1289 C C . MET A 1 167 ? -14.888 -10.133 -30.111 1.00 60.52 198 MET A C 1
ATOM 1290 O O . MET A 1 167 ? -14.129 -9.525 -29.363 1.00 60.24 198 MET A O 1
ATOM 1295 N N . PHE A 1 168 ? -15.502 -11.261 -29.770 1.00 60.35 199 PHE A N 1
ATOM 1296 C CA . PHE A 1 168 ? -15.443 -11.810 -28.423 1.00 60.23 199 PHE A CA 1
ATOM 1297 C C . PHE A 1 168 ? -14.826 -13.200 -28.429 1.00 60.25 199 PHE A C 1
ATOM 1298 O O . PHE A 1 168 ? -15.338 -14.112 -29.073 1.00 60.47 199 PHE A O 1
ATOM 1306 N N . ASP A 1 169 ? -13.709 -13.341 -27.725 1.00 60.39 200 ASP A N 1
ATOM 1307 C CA . ASP A 1 169 ? -13.029 -14.623 -27.562 1.00 60.48 200 ASP A CA 1
ATOM 1308 C C . ASP A 1 169 ? -13.433 -15.172 -26.202 1.00 60.05 200 ASP A C 1
ATOM 1309 O O . ASP A 1 169 ? -13.453 -14.436 -25.208 1.00 60.14 200 ASP A O 1
ATOM 1314 N N . VAL A 1 170 ? -13.773 -16.452 -26.146 1.00 59.41 201 VAL A N 1
ATOM 1315 C CA . VAL A 1 170 ? -14.170 -17.057 -24.877 1.00 58.79 201 VAL A CA 1
ATOM 1316 C C . VAL A 1 170 ? -13.401 -18.339 -24.597 1.00 58.37 201 VAL A C 1
ATOM 1317 O O . VAL A 1 170 ? -12.829 -18.968 -25.501 1.00 58.40 201 VAL A O 1
ATOM 1321 N N . GLY A 1 171 ? -13.386 -18.717 -23.327 1.00 57.76 202 GLY A N 1
ATOM 1322 C CA . GLY A 1 171 ? -12.828 -19.997 -22.922 1.00 57.34 202 GLY A CA 1
ATOM 1323 C C . GLY A 1 171 ? -13.826 -21.080 -23.266 1.00 56.88 202 GLY A C 1
ATOM 1324 O O . GLY A 1 171 ? -15.030 -20.858 -23.197 1.00 56.50 202 GLY A O 1
ATOM 1325 N N . GLY A 1 172 ? -13.320 -22.252 -23.633 1.00 56.49 203 GLY A N 1
ATOM 1326 C CA . GLY A 1 172 ? -14.167 -23.342 -24.111 1.00 56.06 203 GLY A CA 1
ATOM 1327 C C . GLY A 1 172 ? -14.313 -24.533 -23.190 1.00 55.39 203 GLY A C 1
ATOM 1328 O O . GLY A 1 172 ? -15.046 -25.453 -23.500 1.00 55.76 203 GLY A O 1
ATOM 1329 N N . GLN A 1 173 ? -13.617 -24.536 -22.067 1.00 54.76 204 GLN A N 1
ATOM 1330 C CA . GLN A 1 173 ? -13.752 -25.628 -21.118 1.00 54.55 204 GLN A CA 1
ATOM 1331 C C . GLN A 1 173 ? -15.118 -25.541 -20.456 1.00 54.70 204 GLN A C 1
ATOM 1332 O O . GLN A 1 173 ? -15.695 -24.460 -20.354 1.00 55.08 204 GLN A O 1
ATOM 1338 N N . ARG A 1 174 ? -15.635 -26.672 -19.998 1.00 54.70 205 ARG A N 1
ATOM 1339 C CA . ARG A 1 174 ? -16.967 -26.712 -19.408 1.00 54.88 205 ARG A CA 1
ATOM 1340 C C . ARG A 1 174 ? -17.238 -25.568 -18.442 1.00 54.81 205 ARG A C 1
ATOM 1341 O O . ARG A 1 174 ? -18.259 -24.904 -18.556 1.00 55.24 205 ARG A O 1
ATOM 1349 N N . SER A 1 175 ? -16.327 -25.343 -17.501 1.00 54.86 206 SER A N 1
ATOM 1350 C CA . SER A 1 175 ? -16.496 -24.298 -16.489 1.00 54.92 206 SER A CA 1
ATOM 1351 C C . SER A 1 175 ? -16.722 -22.903 -17.085 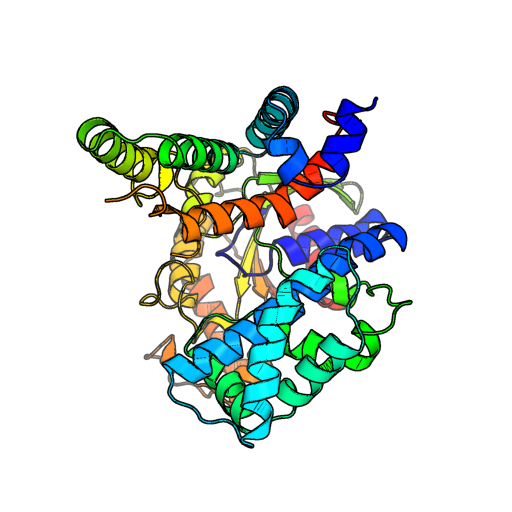1.00 55.23 206 SER A C 1
ATOM 1352 O O . SER A 1 175 ? -17.533 -22.137 -16.569 1.00 55.37 206 SER A O 1
ATOM 1355 N N . GLU A 1 176 ? -16.019 -22.586 -18.172 1.00 55.56 207 GLU A N 1
ATOM 1356 C CA . GLU A 1 176 ? -16.100 -21.264 -18.808 1.00 55.91 207 GLU A CA 1
ATOM 1357 C C . GLU A 1 176 ? -17.454 -21.010 -19.492 1.00 55.94 207 GLU A C 1
ATOM 1358 O O . GLU A 1 176 ? -17.905 -19.872 -19.587 1.00 55.81 207 GLU A O 1
ATOM 1364 N N . ARG A 1 177 ? -18.107 -22.077 -19.938 1.00 56.22 208 ARG A N 1
ATOM 1365 C CA . ARG A 1 177 ? -19.344 -21.980 -20.730 1.00 56.55 208 ARG A CA 1
ATOM 1366 C C . ARG A 1 177 ? -20.524 -21.304 -20.020 1.00 56.62 208 ARG A C 1
ATOM 1367 O O . ARG A 1 177 ? -21.372 -20.686 -20.666 1.00 56.79 208 ARG A O 1
ATOM 1375 N N . LYS A 1 178 ? -20.569 -21.403 -18.699 1.00 56.57 209 LYS A N 1
ATOM 1376 C CA . LYS A 1 178 ? -21.617 -20.736 -17.917 1.00 56.66 209 LYS A CA 1
ATOM 1377 C C . LYS A 1 178 ? -21.582 -19.213 -18.083 1.00 56.00 209 LYS A C 1
ATOM 1378 O O . LYS A 1 178 ? -22.561 -18.540 -17.802 1.00 55.80 209 LYS A O 1
ATOM 1384 N N . LYS A 1 179 ? -20.440 -18.680 -18.515 1.00 55.68 210 LYS A N 1
ATOM 1385 C CA . LYS A 1 179 ? -20.248 -17.235 -18.676 1.00 55.46 210 LYS A CA 1
ATOM 1386 C C . LYS A 1 179 ? -20.641 -16.726 -20.066 1.00 55.14 210 LYS A C 1
ATOM 1387 O O . LYS A 1 179 ? -20.726 -15.522 -20.290 1.00 54.89 210 LYS A O 1
ATOM 1393 N N . TRP A 1 180 ? -20.855 -17.636 -21.005 1.00 55.06 211 TRP A N 1
ATOM 1394 C CA . TRP A 1 180 ? -21.133 -17.254 -22.391 1.00 54.97 211 TRP A CA 1
ATOM 1395 C C . TRP A 1 180 ? -22.402 -16.420 -22.514 1.00 55.00 211 TRP A C 1
ATOM 1396 O O . TRP A 1 180 ? -22.468 -15.493 -23.315 1.00 54.83 211 TRP A O 1
ATOM 1407 N N . ILE A 1 181 ? -23.394 -16.729 -21.692 1.00 55.13 212 ILE A N 1
ATOM 1408 C CA . ILE A 1 181 ? -24.665 -16.021 -21.737 1.00 55.61 212 ILE A CA 1
ATOM 1409 C C . ILE A 1 181 ? -24.527 -14.486 -21.587 1.00 55.97 212 ILE A C 1
ATOM 1410 O O . ILE A 1 181 ? -25.445 -13.739 -21.928 1.00 55.95 212 ILE A O 1
ATOM 1415 N N . HIS A 1 182 ? -23.382 -14.022 -21.089 1.00 56.41 213 HIS A N 1
ATOM 1416 C CA . HIS A 1 182 ? -23.161 -12.595 -20.855 1.00 56.77 213 HIS A CA 1
ATOM 1417 C C . HIS A 1 182 ? -23.066 -11.783 -22.143 1.00 56.99 213 HIS A C 1
ATOM 1418 O O . HIS A 1 182 ? -23.446 -10.619 -22.168 1.00 57.13 213 HIS A O 1
ATOM 1425 N N . CYS A 1 183 ? -22.596 -12.388 -23.222 1.00 57.31 214 CYS A N 1
ATOM 1426 C CA . CYS A 1 183 ? -22.469 -11.646 -24.473 1.00 57.85 214 CYS A CA 1
ATOM 1427 C C . CYS A 1 183 ? -23.274 -12.234 -25.643 1.00 57.21 214 CYS A C 1
ATOM 1428 O O . CYS A 1 183 ? -22.851 -12.160 -26.794 1.00 57.24 214 CYS A O 1
ATOM 1431 N N . PHE A 1 184 ? -24.450 -12.775 -25.337 1.00 56.71 215 PHE A N 1
ATOM 1432 C CA . PHE A 1 184 ? -25.334 -13.375 -26.341 1.00 56.36 215 PHE A CA 1
ATOM 1433 C C . PHE A 1 184 ? -26.268 -12.361 -27.038 1.00 56.44 215 PHE A C 1
ATOM 1434 O O . PHE A 1 184 ? -26.870 -12.682 -28.070 1.00 56.36 215 PHE A O 1
ATOM 1442 N N . GLU A 1 185 ? -26.386 -11.149 -26.496 1.00 56.42 216 GLU A N 1
ATOM 1443 C CA . GLU A 1 185 ? -27.350 -10.173 -27.029 1.00 56.46 216 GLU A CA 1
ATOM 1444 C C . GLU A 1 185 ? -26.918 -9.533 -28.353 1.00 56.02 216 GLU A C 1
ATOM 1445 O O . GLU A 1 185 ? -25.796 -9.035 -28.474 1.00 55.80 216 GLU A O 1
ATOM 1451 N N . GLY A 1 186 ? -27.828 -9.554 -29.331 1.00 55.64 217 GLY A N 1
ATOM 1452 C CA . GLY A 1 186 ? -27.641 -8.880 -30.618 1.00 55.39 217 GLY A CA 1
ATOM 1453 C C . GLY A 1 186 ? -26.434 -9.372 -31.393 1.00 55.26 217 GLY A C 1
ATOM 1454 O O . GLY A 1 186 ? -25.651 -8.573 -31.908 1.00 55.26 217 GLY A O 1
ATOM 1455 N N . VAL A 1 187 ? -26.278 -10.689 -31.477 1.00 54.90 218 VAL A N 1
ATOM 1456 C CA . VAL A 1 187 ? -25.106 -11.272 -32.115 1.00 54.60 218 VAL A CA 1
ATOM 1457 C C . VAL A 1 187 ? -25.311 -11.369 -33.629 1.00 54.54 218 VAL A C 1
ATOM 1458 O O . VAL A 1 187 ? -26.260 -11.995 -34.100 1.00 54.44 218 VAL A O 1
ATOM 1462 N N . THR A 1 188 ? -24.411 -10.743 -34.383 1.00 54.46 219 THR A N 1
ATOM 1463 C CA . THR A 1 188 ? -24.492 -10.724 -35.841 1.00 54.47 219 THR A CA 1
ATOM 1464 C C . THR A 1 188 ? -24.069 -12.060 -36.430 1.00 54.43 219 THR A C 1
ATOM 1465 O O . THR A 1 188 ? -24.761 -12.619 -37.289 1.00 54.39 219 THR A O 1
ATOM 1469 N N . ALA A 1 189 ? -22.923 -12.553 -35.964 1.00 54.31 220 ALA A N 1
ATOM 1470 C CA . ALA A 1 189 ? -22.343 -13.795 -36.462 1.00 54.19 220 ALA A CA 1
ATOM 1471 C C . ALA A 1 189 ? -21.610 -14.571 -35.366 1.00 54.21 220 ALA A C 1
ATOM 1472 O O . ALA A 1 189 ? -21.013 -13.993 -34.448 1.00 54.01 220 ALA A O 1
ATOM 1474 N N . ILE A 1 190 ? -21.665 -15.892 -35.481 1.00 54.18 221 ILE A N 1
ATOM 1475 C CA . ILE A 1 190 ? -20.942 -16.780 -34.596 1.00 54.20 221 ILE A CA 1
ATOM 1476 C C . ILE A 1 190 ? -20.010 -17.592 -35.466 1.00 54.47 221 ILE A C 1
ATOM 1477 O O . ILE A 1 190 ? -20.451 -18.172 -36.455 1.00 55.21 221 ILE A O 1
ATOM 1482 N N . ILE A 1 191 ? -18.727 -17.607 -35.126 1.00 54.18 222 ILE A N 1
ATOM 1483 C CA . ILE A 1 191 ? -17.811 -18.564 -35.700 1.00 53.90 222 ILE A CA 1
ATOM 1484 C C . ILE A 1 191 ? -17.608 -19.635 -34.663 1.00 54.01 222 ILE A C 1
ATOM 1485 O O . ILE A 1 191 ? -17.084 -19.363 -33.582 1.00 53.78 222 ILE A O 1
ATOM 1490 N N . PHE A 1 192 ? -18.044 -20.850 -34.986 1.00 54.23 223 PHE A N 1
ATOM 1491 C CA . PHE A 1 192 ? -17.887 -21.992 -34.091 1.00 54.27 223 PHE A CA 1
ATOM 1492 C C . PHE A 1 192 ? -16.764 -22.894 -34.568 1.00 54.41 223 PHE A C 1
ATOM 1493 O O . PHE A 1 192 ? -16.837 -23.448 -35.662 1.00 54.56 223 PHE A O 1
ATOM 1501 N N . CYS A 1 193 ? -15.735 -23.045 -33.739 1.00 54.61 224 CYS A N 1
ATOM 1502 C CA . CYS A 1 193 ? -14.568 -23.843 -34.091 1.00 54.86 224 CYS A CA 1
ATOM 1503 C C . CYS A 1 193 ? -14.664 -25.253 -33.555 1.00 54.60 224 CYS A C 1
ATOM 1504 O O . CYS A 1 193 ? -15.052 -25.469 -32.408 1.00 54.58 224 CYS A O 1
ATOM 1507 N N . VAL A 1 194 ? -14.293 -26.199 -34.410 1.00 54.63 225 VAL A N 1
ATOM 1508 C CA . VAL A 1 194 ? -14.136 -27.593 -34.049 1.00 54.59 225 VAL A CA 1
ATOM 1509 C C . VAL A 1 194 ? -12.716 -28.039 -34.406 1.00 54.64 225 VAL A C 1
ATOM 1510 O O . VAL A 1 194 ? -12.218 -27.738 -35.497 1.00 54.72 225 VAL A O 1
ATOM 1514 N N . ALA A 1 195 ? -12.074 -28.752 -33.483 1.00 54.54 226 ALA A N 1
ATOM 1515 C CA . ALA A 1 195 ? -10.792 -29.388 -33.758 1.00 54.39 226 ALA A CA 1
ATOM 1516 C C . ALA A 1 195 ? -11.002 -30.736 -34.470 1.00 54.43 226 ALA A C 1
ATOM 1517 O O . ALA A 1 195 ? -11.241 -31.751 -33.828 1.00 54.65 226 ALA A O 1
ATOM 1519 N N . LEU A 1 196 ? -10.894 -30.742 -35.794 1.00 54.67 227 LEU A N 1
ATOM 1520 C CA . LEU A 1 196 ? -11.018 -31.986 -36.565 1.00 55.06 227 LEU A CA 1
ATOM 1521 C C . LEU A 1 196 ? -10.150 -33.116 -36.017 1.00 55.78 227 LEU A C 1
ATOM 1522 O O . LEU A 1 196 ? -10.533 -34.280 -36.068 1.00 55.72 227 LEU A O 1
ATOM 1527 N N . SER A 1 197 ? -8.987 -32.764 -35.480 1.00 56.65 228 SER A N 1
ATOM 1528 C CA . SER A 1 197 ? -8.012 -33.750 -35.054 1.00 57.54 228 SER A CA 1
ATOM 1529 C C . SER A 1 197 ? -8.337 -34.350 -33.687 1.00 58.05 228 SER A C 1
ATOM 1530 O O . SER A 1 197 ? -7.641 -35.258 -33.226 1.00 57.96 228 SER A O 1
ATOM 1533 N N . ASP A 1 198 ? -9.386 -33.840 -33.042 1.00 58.68 229 ASP A N 1
ATOM 1534 C CA . ASP A 1 198 ? -9.839 -34.355 -31.750 1.00 59.45 229 ASP A CA 1
ATOM 1535 C C . ASP A 1 198 ? -10.636 -35.655 -31.836 1.00 58.97 229 ASP A C 1
ATOM 1536 O O . ASP A 1 198 ? -11.075 -36.154 -30.807 1.00 59.01 229 ASP A O 1
ATOM 1541 N N . TYR A 1 199 ? -10.850 -36.204 -33.031 1.00 58.52 230 TYR A N 1
ATOM 1542 C CA . TYR A 1 199 ? -11.806 -37.312 -33.161 1.00 58.09 230 TYR A CA 1
ATOM 1543 C C . TYR A 1 199 ? -11.472 -38.531 -32.320 1.00 57.80 230 TYR A C 1
ATOM 1544 O O . TYR A 1 199 ? -12.377 -39.231 -31.892 1.00 58.21 230 TYR A O 1
ATOM 1553 N N . ASP A 1 200 ? -10.195 -38.764 -32.050 1.00 57.67 231 ASP A N 1
ATOM 1554 C CA . ASP A 1 200 ? -9.785 -39.890 -31.210 1.00 57.78 231 ASP A CA 1
ATOM 1555 C C . ASP A 1 200 ? -9.231 -39.480 -29.847 1.00 57.64 231 ASP A C 1
ATOM 1556 O O . ASP A 1 200 ? -8.719 -40.318 -29.122 1.00 57.75 231 ASP A O 1
ATOM 1561 N N . LEU A 1 201 ? -9.319 -38.200 -29.507 1.00 57.71 232 LEU A N 1
ATOM 1562 C CA . LEU A 1 201 ? -8.876 -37.725 -28.200 1.00 57.89 232 LEU A CA 1
ATOM 1563 C C . LEU A 1 201 ? -10.027 -37.696 -27.185 1.00 58.47 232 LEU A C 1
ATOM 1564 O O . LEU A 1 201 ? -11.199 -37.861 -27.537 1.00 58.49 232 LEU A O 1
ATOM 1569 N N . VAL A 1 202 ? -9.672 -37.505 -25.918 1.00 59.10 233 VAL A N 1
ATOM 1570 C CA . VAL A 1 202 ? -10.638 -37.409 -24.821 1.00 59.43 233 VAL A CA 1
ATOM 1571 C C . VAL A 1 202 ? -10.468 -36.043 -24.157 1.00 60.04 233 VAL A C 1
ATOM 1572 O O . VAL A 1 202 ? -9.398 -35.433 -24.250 1.00 59.89 233 VAL A O 1
ATOM 1576 N N . LEU A 1 203 ? -11.524 -35.563 -23.501 1.00 60.99 234 LEU A N 1
ATOM 1577 C CA . LEU A 1 203 ? -11.520 -34.229 -22.863 1.00 61.70 234 LEU A CA 1
ATOM 1578 C C . LEU A 1 203 ? -10.474 -34.075 -21.742 1.00 62.30 234 LEU A C 1
ATOM 1579 O O . LEU A 1 203 ? -10.240 -35.003 -20.961 1.00 62.24 234 LEU A O 1
ATOM 1584 N N . ALA A 1 204 ? -9.870 -32.889 -21.660 1.00 63.10 235 ALA A N 1
ATOM 1585 C CA . ALA A 1 204 ? -8.999 -32.536 -20.544 1.00 63.72 235 ALA A CA 1
ATOM 1586 C C . ALA A 1 204 ? -9.760 -32.568 -19.211 1.00 64.56 235 ALA A C 1
ATOM 1587 O O . ALA A 1 204 ? -9.191 -32.928 -18.178 1.00 64.54 235 ALA A O 1
ATOM 1589 N N . GLU A 1 205 ? -11.044 -32.202 -19.243 1.00 65.67 236 GLU A N 1
ATOM 1590 C CA . GLU A 1 205 ? -11.880 -32.159 -18.022 1.00 66.66 236 GLU A CA 1
ATOM 1591 C C . GLU A 1 205 ? -12.631 -33.458 -17.706 1.00 67.30 236 GLU A C 1
ATOM 1592 O O . GLU A 1 205 ? -13.231 -33.577 -16.637 1.00 67.69 236 GLU A O 1
ATOM 1598 N N . ASP A 1 206 ? -12.596 -34.430 -18.615 1.00 68.14 237 ASP A N 1
ATOM 1599 C CA . ASP A 1 206 ? -13.211 -35.736 -18.360 1.00 68.77 237 ASP A CA 1
ATOM 1600 C C . ASP A 1 206 ? -12.608 -36.808 -19.272 1.00 69.07 237 ASP A C 1
ATOM 1601 O O . ASP A 1 206 ? -13.059 -36.982 -20.413 1.00 69.15 237 ASP A O 1
ATOM 1606 N N . GLU A 1 207 ? -11.617 -37.544 -18.755 1.00 69.24 238 GLU A N 1
ATOM 1607 C CA . GLU A 1 207 ? -10.849 -38.514 -19.571 1.00 69.21 238 GLU A CA 1
ATOM 1608 C C . GLU A 1 207 ? -11.685 -39.671 -20.172 1.00 69.06 238 GLU A C 1
ATOM 1609 O O . GLU A 1 207 ? -11.156 -40.474 -20.951 1.00 68.93 238 GLU A O 1
ATOM 1612 N N . GLU A 1 208 ? -12.975 -39.741 -19.829 1.00 68.68 239 GLU A N 1
ATOM 1613 C CA . GLU A 1 208 ? -13.884 -40.749 -20.389 1.00 68.60 239 GLU A CA 1
ATOM 1614 C C . GLU A 1 208 ? -14.681 -40.284 -21.619 1.00 67.85 239 GLU A C 1
ATOM 1615 O O . GLU A 1 208 ? -15.212 -41.123 -22.347 1.00 68.04 239 GLU A O 1
ATOM 1621 N N . MET A 1 209 ? -14.780 -38.974 -21.849 1.00 66.87 240 MET A N 1
ATOM 1622 C CA . MET A 1 209 ? -15.639 -38.442 -22.921 1.00 65.86 240 MET A CA 1
ATOM 1623 C C . MET A 1 209 ? -14.829 -38.059 -24.167 1.00 64.96 240 MET A C 1
ATOM 1624 O O . MET A 1 209 ? -13.821 -37.353 -24.083 1.00 64.74 240 MET A O 1
ATOM 1629 N N . ASN A 1 210 ? -15.292 -38.533 -25.322 1.00 63.90 241 ASN A N 1
ATOM 1630 C CA . ASN A 1 210 ? -14.690 -38.200 -26.601 1.00 63.08 241 ASN A CA 1
ATOM 1631 C C . ASN A 1 210 ? -14.875 -36.721 -26.919 1.00 62.49 241 ASN A C 1
ATOM 1632 O O . ASN A 1 210 ? -15.972 -36.192 -26.792 1.00 62.53 241 ASN A O 1
ATOM 1637 N N . ARG A 1 211 ? -13.802 -36.070 -27.352 1.00 61.78 242 ARG A N 1
ATOM 1638 C CA . ARG A 1 211 ? -13.816 -34.633 -27.599 1.00 61.60 242 ARG A CA 1
ATOM 1639 C C . ARG A 1 211 ? -14.751 -34.190 -28.711 1.00 61.29 242 ARG A C 1
ATOM 1640 O O . ARG A 1 211 ? -15.319 -33.106 -28.635 1.00 61.27 242 ARG A O 1
ATOM 1648 N N . MET A 1 212 ? -14.873 -34.998 -29.760 1.00 61.08 243 MET A N 1
ATOM 1649 C CA . MET A 1 212 ? -15.691 -34.636 -30.914 1.00 60.85 243 MET A CA 1
ATOM 1650 C C . MET A 1 212 ? -17.147 -34.660 -30.495 1.00 60.46 243 MET A C 1
ATOM 1651 O O . MET A 1 212 ? -17.913 -33.762 -30.821 1.00 60.00 243 MET A O 1
ATOM 1656 N N . HIS A 1 213 ? -17.525 -35.693 -29.753 1.00 60.35 244 HIS A N 1
ATOM 1657 C CA . HIS A 1 213 ? -18.903 -35.837 -29.314 1.00 60.21 244 HIS A CA 1
ATOM 1658 C C . HIS A 1 213 ? -19.285 -34.681 -28.410 1.00 59.28 244 HIS A C 1
ATOM 1659 O O . HIS A 1 213 ? -20.416 -34.207 -28.439 1.00 58.80 244 HIS A O 1
ATOM 1666 N N . GLU A 1 214 ? -18.312 -34.207 -27.642 1.00 58.73 245 GLU A N 1
ATOM 1667 C CA . GLU A 1 214 ? -18.494 -33.048 -26.781 1.00 58.31 245 GLU A CA 1
ATOM 1668 C C . GLU A 1 214 ? -18.769 -31.821 -27.617 1.00 57.72 245 GLU A C 1
ATOM 1669 O O . GLU A 1 214 ? -19.696 -31.051 -27.362 1.00 57.87 245 GLU A O 1
ATOM 1675 N N . SER A 1 215 ? -17.931 -31.656 -28.621 1.00 56.93 246 SER A N 1
ATOM 1676 C CA . SER A 1 215 ? -18.042 -30.567 -29.555 1.00 56.48 246 SER A CA 1
ATOM 1677 C C . SER A 1 215 ? -19.393 -30.569 -30.294 1.00 55.77 246 SER A C 1
ATOM 1678 O O . SER A 1 215 ? -19.980 -29.514 -30.515 1.00 55.53 246 SER A O 1
ATOM 1681 N N . MET A 1 216 ? -19.885 -31.749 -30.665 1.00 55.22 247 MET A N 1
ATOM 1682 C CA . MET A 1 216 ? -21.173 -31.863 -31.357 1.00 54.74 247 MET A CA 1
ATOM 1683 C C . MET A 1 216 ? -22.322 -31.456 -30.432 1.00 54.50 247 MET A C 1
ATOM 1684 O O . MET A 1 216 ? -23.155 -30.623 -30.793 1.00 53.85 247 MET A O 1
ATOM 1689 N N . LYS A 1 217 ? -22.357 -32.046 -29.240 1.00 54.47 248 LYS A N 1
ATOM 1690 C CA . LYS A 1 217 ? -23.322 -31.642 -28.217 1.00 54.82 248 LYS A CA 1
ATOM 1691 C C . LYS A 1 217 ? -23.326 -30.115 -28.038 1.00 54.66 248 LYS A C 1
ATOM 1692 O O . LYS A 1 217 ? -24.389 -29.498 -27.984 1.00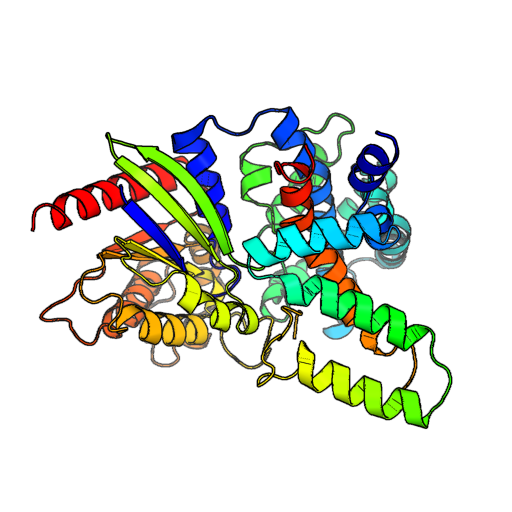 54.70 248 LYS A O 1
ATOM 1697 N N . LEU A 1 218 ? -22.140 -29.507 -27.964 1.00 54.44 249 LEU A N 1
ATOM 1698 C CA . LEU A 1 218 ? -22.036 -28.053 -27.799 1.00 54.21 249 LEU A CA 1
ATOM 1699 C C . LEU A 1 218 ? -22.591 -27.314 -29.013 1.00 54.29 249 LEU A C 1
ATOM 1700 O O . LEU A 1 218 ? -23.365 -26.372 -28.860 1.00 54.34 249 LEU A O 1
ATOM 1705 N N . PHE A 1 219 ? -22.210 -27.748 -30.213 1.00 54.28 250 PHE A N 1
ATOM 1706 C CA . PHE A 1 219 ? -22.725 -27.139 -31.437 1.00 54.28 250 PHE A CA 1
ATOM 1707 C C . PHE A 1 219 ? -24.239 -27.273 -31.539 1.00 54.34 250 PHE A C 1
ATOM 1708 O O . PHE A 1 219 ? -24.911 -26.340 -31.951 1.00 53.99 250 PHE A O 1
ATOM 1716 N N . ASP A 1 220 ? -24.762 -28.437 -31.163 1.00 54.59 251 ASP A N 1
ATOM 1717 C CA . ASP A 1 220 ? -26.211 -28.664 -31.094 1.00 54.84 251 ASP A CA 1
ATOM 1718 C C . ASP A 1 220 ? -26.874 -27.577 -30.254 1.00 54.71 251 ASP A C 1
ATOM 1719 O O . ASP A 1 220 ? -27.887 -27.007 -30.646 1.00 54.37 251 ASP A O 1
ATOM 1724 N N . SER A 1 221 ? -26.278 -27.283 -29.105 1.00 54.85 252 SER A N 1
ATOM 1725 C CA . 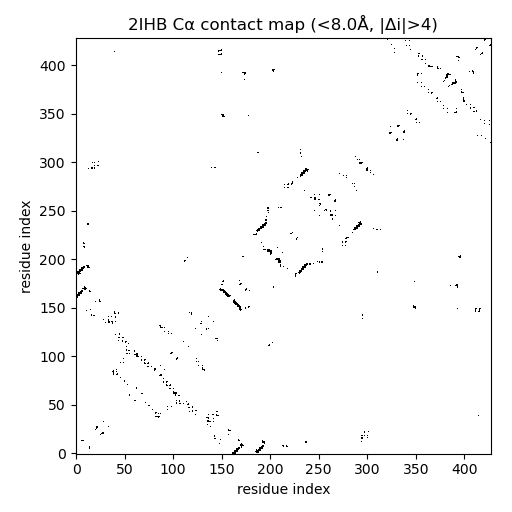SER A 1 221 ? -26.847 -26.314 -28.189 1.00 55.04 252 SER A CA 1
ATOM 1726 C C . SER A 1 221 ? -26.783 -24.908 -28.765 1.00 55.24 252 SER A C 1
ATOM 1727 O O . SER A 1 221 ? -27.763 -24.179 -28.724 1.00 55.16 252 SER A O 1
ATOM 1730 N N . ILE A 1 222 ? -25.629 -24.528 -29.299 1.00 55.61 253 ILE A N 1
ATOM 1731 C CA . ILE A 1 222 ? -25.448 -23.172 -29.797 1.00 55.97 253 ILE A CA 1
ATOM 1732 C C . ILE A 1 222 ? -26.294 -22.965 -31.028 1.00 56.58 253 ILE A C 1
ATOM 1733 O O . ILE A 1 222 ? -27.107 -22.057 -31.091 1.00 56.70 253 ILE A O 1
ATOM 1738 N N . CYS A 1 223 ? -26.102 -23.840 -31.998 1.00 57.60 254 CYS A N 1
ATOM 1739 C CA . CYS A 1 223 ? -26.754 -23.740 -33.299 1.00 57.93 254 CYS A CA 1
ATOM 1740 C C . CYS A 1 223 ? -28.264 -23.514 -33.244 1.00 58.05 254 CYS A C 1
ATOM 1741 O O . CYS A 1 223 ? -28.805 -22.705 -34.004 1.00 58.18 254 CYS A O 1
ATOM 1744 N N . ASN A 1 224 ? -28.929 -24.233 -32.343 1.00 58.19 255 ASN A N 1
ATOM 1745 C CA . ASN A 1 224 ? -30.392 -24.204 -32.231 1.00 58.19 255 ASN A CA 1
ATOM 1746 C C . ASN A 1 224 ? -30.920 -23.233 -31.162 1.00 58.05 255 ASN A C 1
ATOM 1747 O O . ASN A 1 224 ? -32.117 -23.205 -30.884 1.00 57.82 255 ASN A O 1
ATOM 1752 N N . ASN A 1 225 ? -30.031 -22.431 -30.583 1.00 57.92 256 ASN A N 1
ATOM 1753 C CA . ASN A 1 225 ? -30.409 -21.479 -29.546 1.00 57.92 256 ASN A CA 1
ATOM 1754 C C . ASN A 1 225 ? -31.223 -20.318 -30.103 1.00 57.95 256 ASN A C 1
ATOM 1755 O O . ASN A 1 225 ? -30.869 -19.735 -31.130 1.00 57.69 256 ASN A O 1
ATOM 1760 N N . LYS A 1 226 ? -32.290 -19.965 -29.390 1.00 58.11 257 LYS A N 1
ATOM 1761 C CA . LYS A 1 226 ? -33.217 -18.922 -29.837 1.00 58.38 257 LYS A CA 1
ATOM 1762 C C . LYS A 1 226 ? -32.613 -17.508 -29.827 1.00 58.47 257 LYS A C 1
ATOM 1763 O O . LYS A 1 226 ? -33.162 -16.588 -30.431 1.00 58.48 257 LYS A O 1
ATOM 1766 N N . TRP A 1 227 ? -31.481 -17.333 -29.159 1.00 58.64 258 TRP A N 1
ATOM 1767 C CA . TRP A 1 227 ? -30.719 -16.092 -29.284 1.00 58.88 258 TRP A CA 1
ATOM 1768 C C . TRP A 1 227 ? -30.191 -15.890 -30.705 1.00 58.91 258 TRP A C 1
ATOM 1769 O O . TRP A 1 227 ? -30.007 -14.758 -31.148 1.00 58.79 258 TRP A O 1
ATOM 1780 N N . PHE A 1 228 ? -29.935 -16.988 -31.410 1.00 58.96 259 PHE A N 1
ATOM 1781 C CA . PHE A 1 228 ? -29.238 -16.919 -32.683 1.00 59.01 259 PHE A CA 1
ATOM 1782 C C . PHE A 1 228 ? -30.107 -17.374 -33.835 1.00 59.02 259 PHE A C 1
ATOM 1783 O O . PHE A 1 228 ? -29.638 -18.056 -34.740 1.00 59.11 259 PHE A O 1
ATOM 1791 N N . THR A 1 229 ? -31.377 -16.992 -33.807 1.00 59.05 260 THR A N 1
ATOM 1792 C CA . THR A 1 229 ? -32.270 -17.302 -34.914 1.00 59.01 260 THR A CA 1
ATOM 1793 C C . THR A 1 229 ? -31.905 -16.446 -36.117 1.00 58.98 260 THR A C 1
ATOM 1794 O O . THR A 1 229 ? -31.930 -16.919 -37.249 1.00 58.91 260 THR A O 1
ATOM 1798 N N . GLU A 1 230 ? -31.541 -15.195 -35.850 1.00 59.04 261 GLU A N 1
ATOM 1799 C CA . GLU A 1 230 ? -31.192 -14.235 -36.891 1.00 59.04 261 GLU A CA 1
ATOM 1800 C C . GLU A 1 230 ? -29.682 -14.000 -36.958 1.00 58.82 261 GLU A C 1
ATOM 1801 O O . GLU A 1 230 ? -29.238 -12.963 -37.446 1.00 58.82 261 GLU A O 1
ATOM 1807 N N . THR A 1 231 ? -28.896 -14.957 -36.468 1.00 58.56 262 THR A N 1
ATOM 1808 C CA . THR A 1 231 ? -27.438 -14.855 -36.505 1.00 58.26 262 THR A CA 1
ATOM 1809 C C . THR A 1 231 ? -26.868 -15.750 -37.600 1.00 57.86 262 THR A C 1
ATOM 1810 O O . THR A 1 231 ? -27.251 -16.914 -37.724 1.00 57.70 262 THR A O 1
ATOM 1814 N N . SER A 1 232 ? -25.947 -15.202 -38.386 1.00 57.44 263 SER A N 1
ATOM 1815 C CA . SER A 1 232 ? -25.231 -15.984 -39.385 1.00 57.08 263 SER A CA 1
ATOM 1816 C C . SER A 1 232 ? -24.297 -16.938 -38.662 1.00 56.81 263 SER A C 1
ATOM 1817 O O . SER A 1 232 ? -23.390 -16.505 -37.969 1.00 57.20 263 SER A O 1
ATOM 1820 N N . ILE A 1 233 ? -24.532 -18.238 -38.803 1.00 56.56 264 ILE A N 1
ATOM 1821 C CA . ILE A 1 233 ? -23.738 -19.243 -38.094 1.00 55.99 264 ILE A CA 1
ATOM 1822 C C . ILE A 1 233 ? -22.693 -19.888 -39.008 1.00 55.71 264 ILE A C 1
ATOM 1823 O O . ILE A 1 233 ? -23.031 -20.574 -39.969 1.00 55.60 264 ILE A O 1
ATOM 1828 N N . ILE A 1 234 ? -21.425 -19.642 -38.683 1.00 55.44 265 ILE A N 1
ATOM 1829 C CA . ILE A 1 234 ? -20.291 -20.152 -39.433 1.00 55.36 265 ILE A CA 1
ATOM 1830 C C . ILE A 1 234 ? -19.645 -21.283 -38.662 1.00 55.52 265 ILE A C 1
ATOM 1831 O O . ILE A 1 234 ? -19.453 -21.178 -37.456 1.00 55.78 265 ILE A O 1
ATOM 1836 N N . LEU A 1 235 ? -19.288 -22.354 -39.365 1.00 55.61 266 LEU A N 1
ATOM 1837 C CA . LEU A 1 235 ? -18.613 -23.493 -38.761 1.00 55.67 266 LEU A CA 1
ATOM 1838 C C . LEU A 1 235 ? -17.191 -23.585 -39.314 1.00 55.81 266 LEU A C 1
ATOM 1839 O O . LEU A 1 235 ? -16.995 -23.650 -40.530 1.00 56.03 266 LEU A O 1
ATOM 1844 N N . PHE A 1 236 ? -16.202 -23.571 -38.422 1.00 55.78 267 PHE A N 1
ATOM 1845 C CA . PHE A 1 236 ? -14.795 -23.729 -38.799 1.00 55.53 267 PHE A CA 1
ATOM 1846 C C . PHE A 1 236 ? -14.354 -25.106 -38.366 1.00 55.46 267 PHE A C 1
ATOM 1847 O O . PHE A 1 236 ? -14.137 -25.350 -37.183 1.00 55.42 267 PHE A O 1
ATOM 1855 N N . LEU A 1 237 ? -14.253 -26.021 -39.318 1.00 55.38 268 LEU A N 1
ATOM 1856 C CA . LEU A 1 237 ? -13.679 -27.316 -39.034 1.00 55.45 268 LEU A CA 1
ATOM 1857 C C . LEU A 1 237 ? -12.166 -27.137 -39.135 1.00 55.61 268 LEU A C 1
ATOM 1858 O O . LEU A 1 237 ? -11.574 -27.240 -40.209 1.00 55.93 268 LEU A O 1
ATOM 1863 N N . ASN A 1 238 ? -11.564 -26.845 -37.992 1.00 55.55 269 ASN A N 1
ATOM 1864 C CA . ASN A 1 238 ? -10.182 -26.413 -37.910 1.00 55.66 269 ASN A CA 1
ATOM 1865 C C . ASN A 1 238 ? -9.214 -27.582 -37.735 1.00 55.80 269 ASN A C 1
ATOM 1866 O O . ASN A 1 238 ? -9.640 -28.717 -37.589 1.00 56.14 269 ASN A O 1
ATOM 1871 N N . LYS A 1 239 ? -7.916 -27.299 -37.747 1.00 55.89 270 LYS A N 1
ATOM 1872 C CA . LYS A 1 239 ? -6.880 -28.326 -37.608 1.00 56.04 270 LYS A CA 1
ATOM 1873 C C . LYS A 1 239 ? -6.929 -29.343 -38.747 1.00 56.04 270 LYS A C 1
ATOM 1874 O O . LYS A 1 239 ? -6.645 -30.524 -38.562 1.00 56.00 270 LYS A O 1
ATOM 1880 N N . LYS A 1 240 ? -7.263 -28.878 -39.943 1.00 56.13 271 LYS A N 1
ATOM 1881 C CA . LYS A 1 240 ? -7.350 -29.782 -41.072 1.00 56.32 271 LYS A CA 1
ATOM 1882 C C . LYS A 1 240 ? -5.975 -30.373 -41.369 1.00 56.59 271 LYS A C 1
ATOM 1883 O O . LYS A 1 240 ? -5.865 -31.511 -41.828 1.00 56.52 271 LYS A O 1
ATOM 1889 N N . ASP A 1 241 ? -4.924 -29.605 -41.090 1.00 57.12 272 ASP A N 1
ATOM 1890 C CA . ASP A 1 241 ? -3.562 -30.084 -41.339 1.00 57.45 272 ASP A CA 1
ATOM 1891 C C . ASP A 1 241 ? -3.239 -31.258 -40.427 1.00 57.27 272 ASP A C 1
ATOM 1892 O O . ASP A 1 241 ? -2.748 -32.276 -40.902 1.00 57.38 272 ASP A O 1
ATOM 1897 N N . LEU A 1 242 ? -3.564 -31.145 -39.143 1.00 57.27 273 LEU A N 1
ATOM 1898 C CA . LEU A 1 242 ? -3.303 -32.235 -38.209 1.00 57.60 273 LEU A CA 1
ATOM 1899 C C . LEU A 1 242 ? -4.191 -33.436 -38.517 1.00 57.55 273 LEU A C 1
ATOM 1900 O O . LEU A 1 242 ? -3.772 -34.585 -38.383 1.00 57.22 273 LEU A O 1
ATOM 1905 N N . PHE A 1 243 ? -5.413 -33.153 -38.957 1.00 57.73 274 PHE A N 1
ATOM 1906 C CA . PHE A 1 243 ? -6.370 -34.189 -39.295 1.00 57.59 274 PHE A CA 1
ATOM 1907 C C . PHE A 1 243 ? -5.867 -35.016 -40.456 1.00 57.99 274 PHE A C 1
ATOM 1908 O O . PHE A 1 243 ? -6.048 -36.234 -40.481 1.00 58.01 274 PHE A O 1
ATOM 1916 N N . GLU A 1 244 ? -5.227 -34.348 -41.412 1.00 58.48 275 GLU A N 1
ATOM 1917 C CA . GLU A 1 244 ? -4.719 -35.016 -42.604 1.00 58.80 275 GLU A CA 1
ATOM 1918 C C . GLU A 1 244 ? -3.634 -36.035 -42.269 1.00 58.64 275 GLU A C 1
ATOM 1919 O O . GLU A 1 244 ? -3.625 -37.124 -42.836 1.00 58.87 275 GLU A O 1
ATOM 1925 N N . GLU A 1 245 ? -2.721 -35.691 -41.365 1.00 58.43 276 GLU A N 1
ATOM 1926 C CA . GLU A 1 245 ? -1.679 -36.640 -40.971 1.00 58.35 276 GLU A CA 1
ATOM 1927 C C . GLU A 1 245 ? -2.290 -37.797 -40.154 1.00 58.29 276 GLU A C 1
ATOM 1928 O O . GLU A 1 245 ? -1.891 -38.954 -40.294 1.00 58.38 276 GLU A O 1
ATOM 1930 N N . LYS A 1 246 ? -3.305 -37.481 -39.360 1.00 58.25 277 LYS A N 1
ATOM 1931 C CA . LYS A 1 246 ? -3.840 -38.398 -38.351 1.00 58.30 277 LYS A CA 1
ATOM 1932 C C . LYS A 1 246 ? -4.725 -39.506 -38.913 1.00 58.69 277 LYS A C 1
ATOM 1933 O O . LYS A 1 246 ? -4.684 -40.638 -38.442 1.00 58.31 277 LYS A O 1
ATOM 1939 N N . ILE A 1 247 ? -5.527 -39.160 -39.917 1.00 59.22 278 ILE A N 1
ATOM 1940 C CA . ILE A 1 247 ? -6.529 -40.064 -40.484 1.00 59.69 278 ILE A CA 1
ATOM 1941 C C . ILE A 1 247 ? -5.902 -41.275 -41.175 1.00 60.31 278 ILE A C 1
ATOM 1942 O O . ILE A 1 247 ? -6.559 -42.307 -41.356 1.00 60.65 278 ILE A O 1
ATOM 1947 N N . LYS A 1 248 ? -4.638 -41.149 -41.572 1.00 60.74 279 LYS A N 1
ATOM 1948 C CA . LYS A 1 248 ? -3.889 -42.286 -42.129 1.00 61.09 279 LYS A CA 1
ATOM 1949 C C . LYS A 1 248 ? -3.561 -43.309 -41.028 1.00 60.58 279 LYS A C 1
ATOM 1950 O O . LYS A 1 248 ? -3.650 -44.509 -41.239 1.00 60.74 279 LYS A O 1
ATOM 1956 N N . ARG A 1 249 ? -3.203 -42.806 -39.849 1.00 60.21 280 ARG A N 1
ATOM 1957 C CA . ARG A 1 249 ? -2.752 -43.627 -38.725 1.00 59.75 280 ARG A CA 1
ATOM 1958 C C . ARG A 1 249 ? -3.908 -44.170 -37.868 1.00 59.17 280 ARG A C 1
ATOM 1959 O O . ARG A 1 249 ? -3.786 -45.247 -37.303 1.00 59.09 280 ARG A O 1
ATOM 1962 N N . SER A 1 250 ? -5.018 -43.431 -37.776 1.00 58.40 281 SER A N 1
ATOM 1963 C CA . SER A 1 250 ? -6.018 -43.636 -36.702 1.00 57.72 281 SER A CA 1
ATOM 1964 C C . SER A 1 250 ? -7.466 -43.619 -37.217 1.00 56.74 281 SER A C 1
ATOM 1965 O O . SER A 1 250 ? -7.939 -42.598 -37.707 1.00 56.69 281 SER A O 1
ATOM 1968 N N . PRO A 1 251 ? -8.189 -44.738 -37.082 1.00 55.76 282 PRO A N 1
ATOM 1969 C CA . PRO A 1 251 ? -9.482 -44.837 -37.770 1.00 55.11 282 PRO A CA 1
ATOM 1970 C C . PRO A 1 251 ? -10.571 -43.961 -37.163 1.00 54.30 282 PRO A C 1
ATOM 1971 O O . PRO A 1 251 ? -10.631 -43.801 -35.953 1.00 54.33 282 PRO A O 1
ATOM 1975 N N . LEU A 1 252 ? -11.438 -43.425 -38.011 1.00 53.56 283 LEU A N 1
ATOM 1976 C CA . LEU A 1 252 ? -12.531 -42.571 -37.565 1.00 53.08 283 LEU A CA 1
ATOM 1977 C C . LEU A 1 252 ? -13.593 -43.322 -36.755 1.00 52.94 283 LEU A C 1
ATOM 1978 O O . LEU A 1 252 ? -14.365 -42.696 -36.034 1.00 52.99 283 LEU A O 1
ATOM 1983 N N . THR A 1 253 ? -13.625 -44.649 -36.862 1.00 52.72 284 THR A N 1
ATOM 1984 C CA . THR A 1 253 ? -14.561 -45.474 -36.086 1.00 52.59 284 THR A CA 1
ATOM 1985 C C . THR A 1 253 ? -14.350 -45.389 -34.568 1.00 52.61 284 THR A C 1
ATOM 1986 O O . THR A 1 253 ? -15.228 -45.768 -33.796 1.00 52.71 284 THR A O 1
ATOM 1990 N N . ILE A 1 254 ? -13.186 -44.907 -34.145 1.00 52.70 285 ILE A N 1
ATOM 1991 C CA . ILE A 1 254 ? -12.955 -44.559 -32.748 1.00 52.87 285 ILE A CA 1
ATOM 1992 C C . ILE A 1 254 ? -14.018 -43.577 -32.270 1.00 53.07 285 ILE A C 1
ATOM 1993 O O . ILE A 1 254 ? -14.487 -43.656 -31.136 1.00 53.07 285 ILE A O 1
ATOM 1998 N N . CYS A 1 255 ? -14.389 -42.656 -33.152 1.00 53.35 286 CYS A N 1
ATOM 1999 C CA . CYS A 1 255 ? -15.325 -41.584 -32.827 1.00 53.34 286 CYS A CA 1
ATOM 2000 C C . CYS A 1 255 ? -16.748 -41.899 -33.252 1.00 52.88 286 CYS A C 1
ATOM 2001 O O . CYS A 1 255 ? -17.674 -41.746 -32.469 1.00 53.24 286 CYS A O 1
ATOM 2004 N N . TYR A 1 256 ? -16.911 -42.290 -34.513 1.00 52.26 287 TYR A N 1
ATOM 2005 C CA . TYR A 1 256 ? -18.211 -42.640 -35.071 1.00 51.59 287 TYR A CA 1
ATOM 2006 C C . TYR A 1 256 ? -18.210 -44.112 -35.456 1.00 51.17 287 TYR A C 1
ATOM 2007 O O . TYR A 1 256 ? -17.859 -44.463 -36.583 1.00 51.01 287 TYR A O 1
ATOM 2016 N N . PRO A 1 257 ? -18.629 -44.986 -34.532 1.00 50.68 288 PRO A N 1
ATOM 2017 C CA . PRO A 1 257 ? -18.509 -46.412 -34.820 1.00 50.30 288 PRO A CA 1
ATOM 2018 C C . PRO A 1 257 ? -19.422 -46.911 -35.950 1.00 49.75 288 PRO A C 1
ATOM 2019 O O . PRO A 1 257 ? -19.266 -48.040 -36.384 1.00 49.44 288 PRO A O 1
ATOM 2023 N N . GLU A 1 258 ? -20.335 -46.073 -36.433 1.00 49.45 289 GLU A N 1
ATOM 2024 C CA . GLU A 1 258 ? -21.210 -46.441 -37.563 1.00 49.52 289 GLU A CA 1
ATOM 2025 C C . GLU A 1 258 ? -20.583 -46.098 -38.915 1.00 49.12 289 GLU A C 1
ATOM 2026 O O . GLU A 1 258 ? -21.132 -46.460 -39.950 1.00 48.96 289 GLU A O 1
ATOM 2032 N N . TYR A 1 259 ? -19.457 -45.387 -38.912 1.00 48.87 290 TYR A N 1
ATOM 2033 C CA . TYR A 1 259 ? -18.812 -44.975 -40.152 1.00 48.80 290 TYR A CA 1
ATOM 2034 C C . TYR A 1 259 ? -18.331 -46.189 -40.938 1.00 48.94 290 TYR A C 1
ATOM 2035 O O . TYR A 1 259 ? -17.587 -47.018 -40.421 1.00 49.09 290 TYR A O 1
ATOM 2044 N N . THR A 1 260 ? -18.775 -46.296 -42.184 1.00 49.09 291 THR A N 1
ATOM 2045 C CA . THR A 1 260 ? -18.416 -47.427 -43.046 1.00 49.10 291 THR A CA 1
ATOM 2046 C C . THR A 1 260 ? -17.500 -47.005 -44.195 1.00 49.51 291 THR A C 1
ATOM 2047 O O . THR A 1 260 ? -17.022 -47.845 -44.956 1.00 48.90 291 THR A O 1
ATOM 2051 N N . GLY A 1 261 ? -17.251 -45.699 -44.299 1.00 50.36 292 GLY A N 1
ATOM 2052 C CA . GLY A 1 261 ? -16.408 -45.149 -45.344 1.00 51.05 292 GLY A CA 1
ATOM 2053 C C . GLY A 1 261 ? -14.941 -45.428 -45.100 1.00 51.73 292 GLY A C 1
ATOM 2054 O O . GLY A 1 261 ? -14.569 -46.082 -44.124 1.00 51.62 292 GLY A O 1
ATOM 2055 N N . SER A 1 262 ? -14.108 -44.919 -45.996 1.00 52.66 293 SER A N 1
ATOM 2056 C CA . SER A 1 262 ? -12.680 -45.186 -45.957 1.00 53.64 293 SER A CA 1
ATOM 2057 C C . SER A 1 262 ? -11.946 -44.122 -45.145 1.00 53.79 293 SER A C 1
ATOM 2058 O O . SER A 1 262 ? -12.329 -42.956 -45.147 1.00 53.54 293 SER A O 1
ATOM 2061 N N . ASN A 1 263 ? -10.897 -44.544 -44.444 1.00 54.36 294 ASN A N 1
ATOM 2062 C CA . ASN A 1 263 ? -10.098 -43.646 -43.615 1.00 54.93 294 ASN A CA 1
ATOM 2063 C C . ASN A 1 263 ? -9.174 -42.787 -44.462 1.00 55.06 294 ASN A C 1
ATOM 2064 O O . ASN A 1 263 ? -7.973 -43.027 -44.523 1.00 55.51 294 ASN A O 1
ATOM 2069 N N . THR A 1 264 ? -9.751 -41.795 -45.127 1.00 55.26 295 THR A N 1
ATOM 2070 C CA . THR A 1 264 ? -9.017 -40.921 -46.033 1.00 55.20 295 THR A CA 1
ATOM 2071 C C . THR A 1 264 ? -9.490 -39.515 -45.779 1.00 55.48 295 THR A C 1
ATOM 2072 O O . THR A 1 264 ? -10.666 -39.296 -45.501 1.00 55.68 295 THR A O 1
ATOM 2076 N N . TYR A 1 265 ? -8.577 -38.562 -45.882 1.00 55.76 296 TYR A N 1
ATOM 2077 C CA . TYR A 1 265 ? -8.899 -37.172 -45.621 1.00 55.95 296 TYR A CA 1
ATOM 2078 C C . TYR A 1 265 ? -10.265 -36.764 -46.193 1.00 55.33 296 TYR A C 1
ATOM 2079 O O . TYR A 1 265 ? -11.113 -36.269 -45.475 1.00 55.15 296 TYR A O 1
ATOM 2088 N N . GLU A 1 266 ? -10.488 -37.020 -47.471 1.00 54.84 297 GLU A N 1
ATOM 2089 C CA . GLU A 1 266 ? -11.667 -36.491 -48.157 1.00 54.80 297 GLU A CA 1
ATOM 2090 C C . GLU A 1 266 ? -12.989 -37.060 -47.636 1.00 53.90 297 GLU A C 1
ATOM 2091 O O . GLU A 1 266 ? -13.924 -36.299 -47.387 1.00 53.83 297 GLU A O 1
ATOM 2097 N N . GLU A 1 267 ? -13.072 -38.381 -47.476 1.00 52.84 298 GLU A N 1
ATOM 2098 C CA . GLU A 1 267 ? -14.293 -39.011 -46.955 1.00 52.11 298 GLU A CA 1
ATOM 2099 C C . GLU A 1 267 ? -14.508 -38.722 -45.481 1.00 51.51 298 GLU A C 1
ATOM 2100 O O . GLU A 1 267 ? -15.615 -38.386 -45.064 1.00 51.56 298 GLU A O 1
ATOM 2106 N N . ALA A 1 268 ? -13.454 -38.875 -44.693 1.00 50.64 299 ALA A N 1
ATOM 2107 C CA . ALA A 1 268 ? -13.557 -38.656 -43.269 1.00 50.29 299 ALA A CA 1
ATOM 2108 C C . ALA A 1 268 ? -14.003 -37.230 -42.979 1.00 50.17 299 ALA A C 1
ATOM 2109 O O . ALA A 1 268 ? -14.877 -37.004 -42.148 1.00 50.65 299 ALA A O 1
ATOM 2111 N N . ALA A 1 269 ? -13.429 -36.264 -43.685 1.00 49.91 300 ALA A N 1
ATOM 2112 C CA . ALA A 1 269 ? -13.775 -34.867 -43.462 1.00 49.49 300 ALA A CA 1
ATOM 2113 C C . ALA A 1 269 ? -15.218 -34.604 -43.862 1.00 49.30 300 ALA A C 1
ATOM 2114 O O . ALA A 1 269 ? -15.946 -33.912 -43.149 1.00 49.61 300 ALA A O 1
ATOM 2116 N N . ALA A 1 270 ? -15.636 -35.168 -44.991 1.00 48.88 301 ALA A N 1
ATOM 2117 C CA . ALA A 1 270 ? -17.005 -35.002 -45.459 1.00 48.53 301 ALA A CA 1
ATOM 2118 C C . ALA A 1 270 ? -17.977 -35.504 -44.387 1.00 48.53 301 ALA A C 1
ATOM 2119 O O . ALA A 1 270 ? -18.983 -34.852 -44.094 1.00 48.32 301 ALA A O 1
ATOM 2121 N N . TYR A 1 271 ? -17.649 -36.646 -43.782 1.00 48.37 302 TYR A N 1
ATOM 2122 C CA . TYR A 1 271 ? -18.559 -37.307 -42.859 1.00 48.09 302 TYR A CA 1
ATOM 2123 C C . TYR A 1 271 ? -18.754 -36.456 -41.630 1.00 48.00 302 TYR A C 1
ATOM 2124 O O . TYR A 1 271 ? -19.871 -36.317 -41.131 1.00 48.13 302 TYR A O 1
ATOM 2133 N N . ILE A 1 272 ? -17.657 -35.876 -41.157 1.00 47.58 303 ILE A N 1
ATOM 2134 C CA . ILE A 1 272 ? -17.695 -35.031 -39.989 1.00 47.33 303 ILE A CA 1
ATOM 2135 C C . ILE A 1 272 ? -18.575 -33.816 -40.283 1.00 47.78 303 ILE A C 1
ATOM 2136 O O . ILE A 1 272 ? -19.499 -33.533 -39.539 1.00 47.90 303 ILE A O 1
ATOM 2141 N N . GLN A 1 273 ? -18.309 -33.120 -41.383 1.00 48.46 304 GLN A N 1
ATOM 2142 C CA . GLN A 1 273 ? -19.145 -31.976 -41.786 1.00 48.95 304 GLN A CA 1
ATOM 2143 C C . GLN A 1 273 ? -20.645 -32.285 -41.694 1.00 49.22 304 GLN A C 1
ATOM 2144 O O . GLN A 1 273 ? -21.392 -31.535 -41.074 1.00 49.54 304 GLN A O 1
ATOM 2150 N N . CYS A 1 274 ? -21.073 -33.384 -42.304 1.00 49.53 305 CYS A N 1
ATOM 2151 C CA . CYS A 1 274 ? -22.477 -33.792 -42.265 1.00 50.07 305 CYS A CA 1
ATOM 2152 C C . CYS A 1 274 ? -22.994 -34.042 -40.867 1.00 50.62 305 CYS A C 1
ATOM 2153 O O . CYS A 1 274 ? -24.134 -33.698 -40.566 1.00 50.74 305 CYS A O 1
ATOM 2156 N N . GLN A 1 275 ? -22.171 -34.667 -40.028 1.00 51.20 306 GLN A N 1
ATOM 2157 C CA . GLN A 1 275 ? -22.571 -34.945 -38.659 1.00 51.84 306 GLN A CA 1
ATOM 2158 C C . GLN A 1 275 ? -22.934 -33.660 -37.948 1.00 52.27 306 GLN A C 1
ATOM 2159 O O . GLN A 1 275 ? -23.942 -33.608 -37.249 1.00 52.53 306 GLN A O 1
ATOM 2165 N N . PHE A 1 276 ? -22.124 -32.625 -38.138 1.00 52.72 307 PHE A N 1
ATOM 2166 C CA . PHE A 1 276 ? -22.385 -31.341 -37.502 1.00 53.39 307 PHE A CA 1
ATOM 2167 C C . PHE A 1 276 ? -23.581 -30.639 -38.121 1.00 54.00 307 PHE A C 1
ATOM 2168 O O . PHE A 1 276 ? -24.432 -30.130 -37.398 1.00 53.94 307 PHE A O 1
ATOM 2176 N N . GLU A 1 277 ? -23.651 -30.612 -39.448 1.00 54.82 308 GLU A N 1
ATOM 2177 C CA . GLU A 1 277 ? -24.740 -29.906 -40.129 1.00 55.73 308 GLU A CA 1
ATOM 2178 C C . GLU A 1 277 ? -26.110 -30.551 -39.885 1.00 56.39 308 GLU A C 1
ATOM 2179 O O . GLU A 1 277 ? -27.126 -29.865 -39.913 1.00 56.49 308 GLU A O 1
ATOM 2185 N N . ASP A 1 278 ? -26.138 -31.853 -39.610 1.00 57.38 309 ASP A N 1
ATOM 2186 C CA . ASP A 1 278 ? -27.393 -32.537 -39.297 1.00 58.25 309 ASP A CA 1
ATOM 2187 C C . ASP A 1 278 ? -27.981 -32.138 -37.941 1.00 58.61 309 ASP A C 1
ATOM 2188 O O . ASP A 1 278 ? -29.142 -32.429 -37.667 1.00 58.66 309 ASP A O 1
ATOM 2193 N N . LEU A 1 279 ? -27.186 -31.478 -37.103 1.00 59.18 310 LEU A N 1
ATOM 2194 C CA . LEU A 1 279 ? -27.648 -31.000 -35.801 1.00 59.78 310 LEU A CA 1
ATOM 2195 C C . LEU A 1 279 ? -28.459 -29.712 -35.920 1.00 60.64 310 LEU A C 1
ATOM 2196 O O . LEU A 1 279 ? -29.101 -29.290 -34.960 1.00 60.94 310 LEU A O 1
ATOM 2201 N N . ASN A 1 280 ? -28.418 -29.079 -37.087 1.00 61.57 311 ASN A N 1
ATOM 2202 C CA . ASN A 1 280 ? -29.311 -27.967 -37.388 1.00 62.37 311 ASN A CA 1
ATOM 2203 C C . ASN A 1 280 ? -30.763 -28.457 -37.427 1.00 63.14 311 ASN A C 1
ATOM 2204 O O . ASN A 1 280 ? -31.131 -29.198 -38.334 1.00 63.13 311 ASN A O 1
ATOM 2209 N N . ARG A 1 281 ? -31.572 -28.057 -36.443 1.00 64.28 312 ARG A N 1
ATOM 2210 C CA . ARG A 1 281 ? -32.995 -28.452 -36.387 1.00 65.34 312 ARG A CA 1
ATOM 2211 C C . ARG A 1 281 ? -33.843 -27.699 -37.409 1.00 65.75 312 ARG A C 1
ATOM 2212 O O . ARG A 1 281 ? -34.725 -28.278 -38.040 1.00 65.71 312 ARG A O 1
ATOM 2220 N N . ARG A 1 282 ? -33.569 -26.406 -37.559 1.00 66.45 313 ARG A N 1
ATOM 2221 C CA . ARG A 1 282 ? -34.314 -25.540 -38.471 1.00 66.96 313 ARG A CA 1
ATOM 2222 C C . ARG A 1 282 ? -33.653 -25.472 -39.844 1.00 67.22 313 ARG A C 1
ATOM 2223 O O . ARG A 1 282 ? -33.194 -24.408 -40.255 1.00 67.38 313 ARG A O 1
ATOM 2231 N N . LYS A 1 283 ? -33.602 -26.601 -40.552 1.00 67.57 314 LYS A N 1
ATOM 2232 C CA . LYS A 1 283 ? -32.984 -26.647 -41.894 1.00 67.68 314 LYS A CA 1
ATOM 2233 C C . LYS A 1 283 ? -33.781 -25.827 -42.916 1.00 67.47 314 LYS A C 1
ATOM 2234 O O . LYS A 1 283 ? -33.196 -25.189 -43.795 1.00 67.35 314 LYS A O 1
ATOM 2240 N N . ASP A 1 284 ? -35.108 -25.848 -42.793 1.00 67.27 315 ASP A N 1
ATOM 2241 C CA . ASP A 1 284 ? -35.976 -25.011 -43.629 1.00 67.11 315 ASP A CA 1
ATOM 2242 C C . ASP A 1 284 ? -35.595 -23.525 -43.498 1.00 66.84 315 ASP A C 1
ATOM 2243 O O . ASP A 1 284 ? -35.382 -22.853 -44.504 1.00 66.88 315 ASP A O 1
ATOM 2245 N N . THR A 1 285 ? -35.482 -23.032 -42.265 1.00 66.47 316 THR A N 1
ATOM 2246 C CA . THR A 1 285 ? -35.103 -21.633 -42.012 1.00 66.10 316 THR A CA 1
ATOM 2247 C C . THR A 1 285 ? -33.606 -21.361 -42.239 1.00 65.84 316 THR A C 1
ATOM 2248 O O . THR A 1 285 ? -33.224 -20.628 -43.151 1.00 65.87 316 THR A O 1
ATOM 2252 N N . LYS A 1 286 ? -32.773 -21.982 -41.410 1.00 65.37 317 LYS A N 1
ATOM 2253 C CA . LYS A 1 286 ? -31.392 -21.552 -41.191 1.00 64.89 317 LYS A CA 1
ATOM 2254 C C . LYS A 1 286 ? -30.368 -22.271 -42.070 1.00 64.35 317 LYS A C 1
ATOM 2255 O O . LYS A 1 286 ? -30.621 -23.365 -42.573 1.00 64.41 317 LYS A O 1
ATOM 2261 N N . GLU A 1 287 ? -29.206 -21.648 -42.244 1.00 63.67 318 GLU A N 1
ATOM 2262 C CA . GLU A 1 287 ? -28.104 -22.272 -42.968 1.00 63.26 318 GLU A CA 1
ATOM 2263 C C . GLU A 1 287 ? -26.773 -22.145 -42.213 1.00 62.35 318 GLU A C 1
ATOM 2264 O O . GLU A 1 287 ? -26.511 -21.134 -41.550 1.00 62.46 318 GLU A O 1
ATOM 2270 N N . ILE A 1 288 ? -25.953 -23.191 -42.310 1.00 61.22 319 ILE A N 1
ATOM 2271 C CA . ILE A 1 288 ? -24.619 -23.215 -41.721 1.00 60.23 319 ILE A CA 1
ATOM 2272 C C . ILE A 1 288 ? -23.605 -22.994 -42.823 1.00 59.51 319 ILE A C 1
ATOM 2273 O O . ILE A 1 288 ? -23.623 -23.696 -43.834 1.00 59.53 319 ILE A O 1
ATOM 2278 N N . TYR A 1 289 ? -22.712 -22.035 -42.617 1.00 58.58 320 TYR A N 1
ATOM 2279 C CA . TYR A 1 289 ? -21.636 -21.775 -43.559 1.00 57.93 320 TYR A CA 1
ATOM 2280 C C . TYR A 1 289 ? -20.357 -22.430 -43.042 1.00 57.40 320 TYR A C 1
ATOM 2281 O O . TYR A 1 289 ? -19.768 -21.980 -42.068 1.00 57.44 320 TYR A O 1
ATOM 2290 N N . THR A 1 290 ? -19.940 -23.496 -43.711 1.00 56.74 321 THR A N 1
ATOM 2291 C CA . THR A 1 290 ? -18.854 -24.334 -43.249 1.00 56.36 321 THR A CA 1
ATOM 2292 C C . THR A 1 290 ? -17.583 -24.127 -44.062 1.00 56.36 321 THR A C 1
ATOM 2293 O O . THR A 1 290 ? -17.630 -24.037 -45.276 1.00 56.17 321 THR A O 1
ATOM 2297 N N . HIS A 1 291 ? -16.446 -24.036 -43.372 1.00 56.56 322 HIS A N 1
ATOM 2298 C CA . HIS A 1 291 ? -15.140 -23.917 -44.018 1.00 56.63 322 HIS A CA 1
ATOM 2299 C C . HIS A 1 291 ? -14.116 -24.772 -43.292 1.00 56.71 322 HIS A C 1
ATOM 2300 O O . HIS A 1 291 ? -14.105 -24.837 -42.072 1.00 56.84 322 HIS A O 1
ATOM 2307 N N . PHE A 1 292 ? -13.255 -25.422 -44.060 1.00 56.98 323 PHE A N 1
ATOM 2308 C CA . PHE A 1 292 ? -12.164 -26.197 -43.508 1.00 57.08 323 PHE A CA 1
ATOM 2309 C C . PHE A 1 292 ? -10.989 -25.275 -43.378 1.00 57.21 323 PHE A C 1
ATOM 2310 O O . PHE A 1 292 ? -10.556 -24.679 -44.361 1.00 57.17 323 PHE A O 1
ATOM 2318 N N . THR A 1 293 ? -10.483 -25.160 -42.159 1.00 57.36 324 THR A N 1
ATOM 2319 C CA . THR A 1 293 ? -9.480 -24.175 -41.846 1.00 57.52 324 THR A CA 1
ATOM 2320 C C . THR A 1 293 ? -8.263 -24.821 -41.232 1.00 57.89 324 THR A C 1
ATOM 2321 O O . THR A 1 293 ? -8.356 -25.857 -40.567 1.00 58.19 324 THR A O 1
ATOM 2325 N N . CYS A 1 294 ? -7.115 -24.200 -41.473 1.00 58.03 325 CYS A N 1
ATOM 2326 C CA . CYS A 1 294 ? -5.940 -24.381 -40.642 1.00 57.56 325 CYS A CA 1
ATOM 2327 C C . CYS A 1 294 ? -5.711 -23.026 -39.984 1.00 57.19 325 CYS A C 1
ATOM 2328 O O . CYS A 1 294 ? -5.198 -22.094 -40.614 1.00 57.45 325 CYS A O 1
ATOM 2331 N N . ALA A 1 295 ? -6.131 -22.898 -38.733 1.00 56.79 326 ALA A N 1
ATOM 2332 C CA . ALA A 1 295 ? -6.110 -21.600 -38.046 1.00 56.43 326 ALA A CA 1
ATOM 2333 C C . ALA A 1 295 ? -4.714 -20.975 -38.014 1.00 56.05 326 ALA A C 1
ATOM 2334 O O . ALA A 1 295 ? -4.579 -19.763 -38.088 1.00 55.94 326 ALA A O 1
ATOM 2336 N N . THR A 1 296 ? -3.679 -21.805 -37.930 1.00 55.85 327 THR A N 1
ATOM 2337 C CA . THR A 1 296 ? -2.298 -21.315 -37.845 1.00 55.52 327 THR A CA 1
ATOM 2338 C C . THR A 1 296 ? -1.720 -20.857 -39.194 1.00 55.53 327 THR A C 1
ATOM 2339 O O . THR A 1 296 ? -0.565 -20.409 -39.254 1.00 55.07 327 THR A O 1
ATOM 2343 N N . ASP A 1 297 ? -2.516 -20.976 -40.261 1.00 55.57 328 ASP A N 1
ATOM 2344 C CA . ASP A 1 297 ? -2.086 -20.641 -41.613 1.00 55.86 328 ASP A CA 1
ATOM 2345 C C . ASP A 1 297 ? -2.745 -19.353 -42.085 1.00 55.74 328 ASP A C 1
ATOM 2346 O O . ASP A 1 297 ? -3.920 -19.331 -42.445 1.00 55.65 328 ASP A O 1
ATOM 2351 N N . THR A 1 298 ? -1.962 -18.283 -42.113 1.00 55.90 329 THR A N 1
ATOM 2352 C CA . THR A 1 298 ? -2.486 -16.947 -42.386 1.00 55.71 329 THR A CA 1
ATOM 2353 C C . THR A 1 298 ? -3.146 -16.791 -43.752 1.00 55.82 329 THR A C 1
ATOM 2354 O O . THR A 1 298 ? -4.244 -16.239 -43.838 1.00 56.18 329 THR A O 1
ATOM 2358 N N . LYS A 1 299 ? -2.506 -17.265 -44.815 1.00 55.87 330 LYS A N 1
ATOM 2359 C CA . LYS A 1 299 ? -3.140 -17.196 -46.144 1.00 55.95 330 LYS A CA 1
ATOM 2360 C C . LYS A 1 299 ? -4.480 -17.935 -46.156 1.00 55.96 330 LYS A C 1
ATOM 2361 O O . LYS A 1 299 ? -5.461 -17.439 -46.709 1.00 56.38 330 LYS A O 1
ATOM 2364 N N . ASN A 1 300 ? -4.539 -19.104 -45.530 1.00 56.16 331 ASN A N 1
ATOM 2365 C CA . ASN A 1 300 ? -5.803 -19.841 -45.443 1.00 56.31 331 ASN A CA 1
ATOM 2366 C C . ASN A 1 300 ? -6.881 -19.085 -44.669 1.00 56.02 331 ASN A C 1
ATOM 2367 O O . ASN A 1 300 ? -8.014 -18.980 -45.125 1.00 55.80 331 ASN A O 1
ATOM 2372 N N . VAL A 1 301 ? -6.525 -18.559 -43.500 1.00 56.01 332 VAL A N 1
ATOM 2373 C CA . VAL A 1 301 ? -7.492 -17.840 -42.674 1.00 55.85 332 VAL A CA 1
ATOM 2374 C C . VAL A 1 301 ? -7.933 -16.550 -43.372 1.00 56.01 332 VAL A C 1
ATOM 2375 O O . VAL A 1 301 ? -9.102 -16.193 -43.304 1.00 55.98 332 VAL A O 1
ATOM 2379 N N . GLN A 1 302 ? -7.020 -15.879 -44.072 1.00 56.25 333 GLN A N 1
ATOM 2380 C CA . GLN A 1 302 ? -7.381 -14.667 -44.827 1.00 56.44 333 GLN A CA 1
ATOM 2381 C C . GLN A 1 302 ? -8.464 -14.925 -45.882 1.00 56.62 333 GLN A C 1
ATOM 2382 O O . GLN A 1 302 ? -9.438 -14.168 -45.987 1.00 56.55 333 GLN A O 1
ATOM 2388 N N . PHE A 1 303 ? -8.279 -15.984 -46.667 1.00 56.84 334 PHE A N 1
ATOM 2389 C CA . PHE A 1 303 ? -9.253 -16.366 -47.694 1.00 56.99 334 PHE A CA 1
ATOM 2390 C C . PHE A 1 303 ? -10.591 -16.710 -47.038 1.00 56.74 334 PHE A C 1
ATOM 2391 O O . PHE A 1 303 ? -11.616 -16.132 -47.396 1.00 56.57 334 PHE A O 1
ATOM 2399 N N . VAL A 1 304 ? -10.566 -17.611 -46.053 1.00 56.33 335 VAL A N 1
ATOM 2400 C CA . VAL A 1 304 ? -11.791 -18.050 -45.379 1.00 55.97 335 VAL A CA 1
ATOM 2401 C C . VAL A 1 304 ? -12.555 -16.899 -44.740 1.00 56.01 335 VAL A C 1
ATOM 2402 O O . VAL A 1 304 ? -13.774 -16.852 -44.821 1.00 56.07 335 VAL A O 1
ATOM 2406 N N . PHE A 1 305 ? -11.850 -15.963 -44.122 1.00 56.21 336 PHE A N 1
ATOM 2407 C CA . PHE A 1 305 ? -12.528 -14.858 -43.455 1.00 56.53 336 PHE A CA 1
ATOM 2408 C C . PHE A 1 305 ? -13.109 -13.847 -44.433 1.00 57.08 336 PHE A C 1
ATOM 2409 O O . PHE A 1 305 ? -14.092 -13.178 -44.118 1.00 57.15 336 PHE A O 1
ATOM 2417 N N . ASP A 1 306 ? -12.498 -13.735 -45.613 1.00 57.71 337 ASP A N 1
ATOM 2418 C CA . ASP A 1 306 ? -13.005 -12.859 -46.669 1.00 57.93 337 ASP A CA 1
ATOM 2419 C C . ASP A 1 306 ? -14.372 -13.365 -47.121 1.00 57.82 337 ASP A C 1
ATOM 2420 O O . ASP A 1 306 ? -15.312 -12.584 -47.278 1.00 57.91 337 ASP A O 1
ATOM 2425 N N . ALA A 1 307 ? -14.479 -14.678 -47.307 1.00 57.74 338 ALA A N 1
ATOM 2426 C CA . ALA A 1 307 ? -15.746 -15.315 -47.669 1.00 57.61 338 ALA A CA 1
ATOM 2427 C C . ALA A 1 307 ? -16.797 -15.134 -46.574 1.00 57.58 338 ALA A C 1
ATOM 2428 O O . ALA A 1 307 ? -17.945 -14.799 -46.854 1.00 57.64 338 ALA A O 1
ATOM 2430 N N . VAL A 1 308 ? -16.395 -15.354 -45.328 1.00 57.61 339 VAL A N 1
ATOM 2431 C CA . VAL A 1 308 ? -17.289 -15.179 -44.181 1.00 57.67 339 VAL A CA 1
ATOM 2432 C C . VAL A 1 308 ? -17.841 -13.755 -44.096 1.00 57.76 339 VAL A C 1
ATOM 2433 O O . VAL A 1 308 ? -19.018 -13.547 -43.805 1.00 57.44 339 VAL A O 1
ATOM 2437 N N . THR A 1 309 ? -16.979 -12.780 -44.354 1.00 58.05 340 THR A N 1
ATOM 2438 C CA . THR A 1 309 ? -17.379 -11.383 -44.348 1.00 58.19 340 THR A CA 1
ATOM 2439 C C . THR A 1 309 ? -18.387 -11.094 -45.458 1.00 58.49 340 THR A C 1
ATOM 2440 O O . THR A 1 309 ? -19.342 -10.346 -45.247 1.00 58.76 340 THR A O 1
ATOM 2444 N N . ASP A 1 310 ? -18.188 -11.685 -46.634 1.00 58.72 341 ASP A N 1
ATOM 2445 C CA . ASP A 1 310 ? -19.136 -11.492 -47.738 1.00 58.96 341 ASP A CA 1
ATOM 2446 C C . ASP A 1 310 ? -20.517 -12.078 -47.409 1.00 58.90 341 ASP A C 1
ATOM 2447 O O . ASP A 1 310 ? -21.537 -11.489 -47.758 1.00 58.98 341 ASP A O 1
ATOM 2452 N N . VAL A 1 311 ? -20.544 -13.218 -46.722 1.00 58.91 342 VAL A N 1
ATOM 2453 C CA . VAL A 1 311 ? -21.797 -13.801 -46.226 1.00 58.96 342 VAL A CA 1
ATOM 2454 C C . VAL A 1 311 ? -22.516 -12.866 -45.256 1.00 59.13 342 VAL A C 1
ATOM 2455 O O . VAL A 1 311 ? -23.724 -12.682 -45.345 1.00 59.06 342 VAL A O 1
ATOM 2459 N N . ILE A 1 312 ? -21.770 -12.292 -44.321 1.00 59.55 343 ILE A N 1
ATOM 2460 C CA . ILE A 1 312 ? -22.341 -11.385 -43.328 1.00 59.97 343 ILE A CA 1
ATOM 2461 C C . ILE A 1 312 ? -22.958 -10.166 -44.001 1.00 60.60 343 ILE A C 1
ATOM 2462 O O . ILE A 1 312 ? -24.060 -9.731 -43.635 1.00 60.79 343 ILE A O 1
ATOM 2467 N N . ILE A 1 313 ? -22.245 -9.628 -44.989 1.00 61.10 344 ILE A N 1
ATOM 2468 C CA . ILE A 1 313 ? -22.738 -8.503 -45.774 1.00 61.45 344 ILE A CA 1
ATOM 2469 C C . ILE A 1 313 ? -24.031 -8.871 -46.500 1.00 61.80 344 ILE A C 1
ATOM 2470 O O . ILE A 1 313 ? -24.992 -8.115 -46.437 1.00 62.14 344 ILE A O 1
ATOM 2475 N N . LYS A 1 314 ? -24.053 -10.022 -47.174 1.00 62.30 345 LYS A N 1
ATOM 2476 C CA . LYS A 1 314 ? -25.287 -10.554 -47.787 1.00 62.71 345 LYS A CA 1
ATOM 2477 C C . LYS A 1 314 ? -26.457 -10.562 -46.804 1.00 63.28 345 LYS A C 1
ATOM 2478 O O . LYS A 1 314 ? -27.533 -10.060 -47.110 1.00 63.22 345 LYS A O 1
ATOM 2481 N N . ASN A 1 315 ? -26.236 -11.121 -45.618 1.00 64.07 346 ASN A N 1
ATOM 2482 C CA . ASN A 1 315 ? -27.318 -11.345 -44.660 1.00 64.78 346 ASN A CA 1
ATOM 2483 C C . ASN A 1 315 ? -27.682 -10.137 -43.800 1.00 65.67 346 ASN A C 1
ATOM 2484 O O . ASN A 1 315 ? -28.526 -10.248 -42.914 1.00 65.90 346 ASN A O 1
ATOM 2489 N N . ASN A 1 316 ? -27.044 -8.994 -44.039 1.00 66.66 347 ASN A N 1
ATOM 2490 C CA . ASN A 1 316 ? -27.467 -7.740 -43.416 1.00 67.44 347 ASN A CA 1
ATOM 2491 C C . ASN A 1 316 ? -27.951 -6.716 -44.440 1.00 68.11 347 ASN A C 1
ATOM 2492 O O . ASN A 1 316 ? -27.837 -5.510 -44.226 1.00 68.20 347 ASN A O 1
ATOM 2497 N N . LEU A 1 317 ? -28.465 -7.216 -45.563 1.00 69.01 348 LEU A N 1
ATOM 2498 C CA . LEU A 1 317 ? -29.364 -6.451 -46.435 1.00 69.69 348 LEU A CA 1
ATOM 2499 C C . LEU A 1 317 ? -30.806 -6.923 -46.195 1.00 70.23 348 LEU A C 1
ATOM 2500 O O . LEU A 1 317 ? -31.747 -6.128 -46.275 1.00 70.23 348 LEU A O 1
ATOM 2505 N N . LYS A 1 318 ? -30.963 -8.224 -45.923 1.00 70.90 349 LYS A N 1
ATOM 2506 C CA . LYS A 1 318 ? -32.246 -8.809 -45.515 1.00 71.20 349 LYS A CA 1
ATOM 2507 C C . LYS A 1 318 ? -32.386 -8.747 -43.990 1.00 71.33 349 LYS A C 1
ATOM 2508 O O . LYS A 1 318 ? -32.877 -7.758 -43.435 1.00 71.41 349 LYS A O 1
ATOM 2510 N N . LEU B 2 25 ? 4.262 4.457 -8.826 1.00 63.56 24 LEU B N 1
ATOM 2511 C CA . LEU B 2 25 ? 5.625 4.510 -9.448 1.00 63.62 24 LEU B CA 1
ATOM 2512 C C . LEU B 2 25 ? 6.381 3.201 -9.187 1.00 63.59 24 LEU B C 1
ATOM 2513 O O . LEU B 2 25 ? 6.523 2.372 -10.093 1.00 63.50 24 LEU B O 1
ATOM 2515 N N . LYS B 2 26 ? 6.854 3.028 -7.949 1.00 63.59 25 LYS B N 1
ATOM 2516 C CA . LYS B 2 26 ? 7.512 1.787 -7.508 1.00 63.41 25 LYS B CA 1
ATOM 2517 C C . LYS B 2 26 ? 6.508 0.627 -7.441 1.00 63.28 25 LYS B C 1
ATOM 2518 O O . LYS B 2 26 ? 6.824 -0.498 -7.847 1.00 63.22 25 LYS B O 1
ATOM 2522 N N . SER B 2 27 ? 5.308 0.912 -6.927 1.00 63.02 26 SER B N 1
ATOM 2523 C CA . SER B 2 27 ? 4.249 -0.092 -6.778 1.00 62.77 26 SER B CA 1
ATOM 2524 C C . SER B 2 27 ? 3.867 -0.704 -8.130 1.00 62.66 26 SER B C 1
ATOM 2525 O O . SER B 2 27 ? 3.805 -1.928 -8.258 1.00 62.67 26 SER B O 1
ATOM 2527 N N . THR B 2 28 ? 3.631 0.140 -9.135 1.00 62.50 27 THR B N 1
ATOM 2528 C CA . THR B 2 28 ? 3.320 -0.340 -10.497 1.00 62.39 27 THR B CA 1
ATOM 2529 C C . THR B 2 28 ? 4.488 -1.103 -11.155 1.00 62.04 27 THR B C 1
ATOM 2530 O O . THR B 2 28 ? 4.276 -2.133 -11.799 1.00 61.84 27 THR B O 1
ATOM 2534 N N . ALA B 2 29 ? 5.712 -0.601 -10.983 1.00 61.67 28 ALA B N 1
ATOM 2535 C CA . ALA B 2 29 ? 6.908 -1.281 -11.493 1.00 61.33 28 ALA B CA 1
ATOM 2536 C C . ALA B 2 29 ? 7.038 -2.720 -10.962 1.00 61.04 28 ALA B C 1
ATOM 2537 O O . ALA B 2 29 ? 7.402 -3.629 -11.711 1.00 61.04 28 ALA B O 1
ATOM 2539 N N . LYS B 2 30 ? 6.725 -2.922 -9.682 1.00 60.63 29 LYS B N 1
ATOM 2540 C CA . LYS B 2 30 ? 6.826 -4.245 -9.053 1.00 60.21 29 LYS B CA 1
ATOM 2541 C C . LYS B 2 30 ? 5.743 -5.214 -9.515 1.00 59.74 29 LYS B C 1
ATOM 2542 O O . LYS B 2 30 ? 5.988 -6.412 -9.563 1.00 59.90 29 LYS B O 1
ATOM 2545 N N . TRP B 2 31 ? 4.558 -4.713 -9.857 1.00 59.06 30 TRP B N 1
ATOM 2546 C CA . TRP B 2 31 ? 3.491 -5.587 -10.351 1.00 58.55 30 TRP B CA 1
ATOM 2547 C C . TRP B 2 31 ? 3.797 -6.131 -11.740 1.00 58.21 30 TRP B C 1
ATOM 2548 O O . TRP B 2 31 ? 3.290 -7.187 -12.109 1.00 58.35 30 TRP B O 1
ATOM 2559 N N . ALA B 2 32 ? 4.604 -5.396 -12.509 1.00 57.79 31 ALA B N 1
ATOM 2560 C CA . ALA B 2 32 ? 4.978 -5.783 -13.877 1.00 57.21 31 ALA B CA 1
ATOM 2561 C C . ALA B 2 32 ? 6.031 -6.894 -13.929 1.00 56.91 31 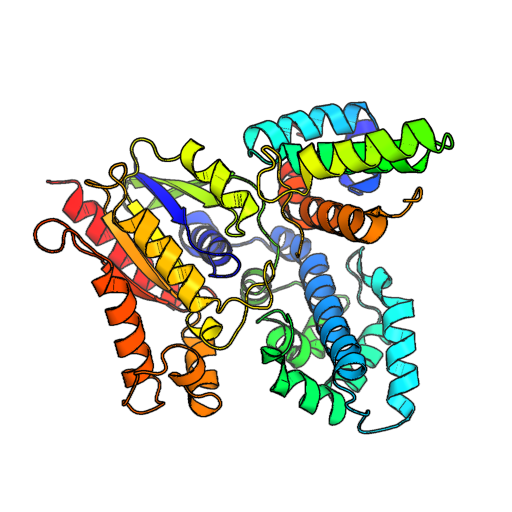ALA B C 1
ATOM 2562 O O . ALA B 2 32 ? 6.134 -7.594 -14.936 1.00 57.02 31 ALA B O 1
ATOM 2564 N N . ALA B 2 33 ? 6.803 -7.058 -12.856 1.00 56.51 32 ALA B N 1
ATOM 2565 C CA . ALA B 2 33 ? 7.870 -8.060 -12.813 1.00 56.31 32 ALA B CA 1
ATOM 2566 C C . ALA B 2 33 ? 7.342 -9.497 -12.758 1.00 56.21 32 ALA B C 1
ATOM 2567 O O . ALA B 2 33 ? 7.897 -10.382 -13.400 1.00 56.31 32 ALA B O 1
ATOM 2569 N N . SER B 2 34 ? 6.291 -9.737 -11.980 1.00 56.05 33 SER B N 1
ATOM 2570 C CA . SER B 2 34 ? 5.715 -11.076 -11.879 1.00 56.10 33 SER B CA 1
ATOM 2571 C C . SER B 2 34 ? 4.335 -11.074 -11.235 1.00 56.37 33 SER B C 1
ATOM 2572 O O . SER B 2 34 ? 3.980 -10.158 -10.494 1.00 56.00 33 SER B O 1
ATOM 2575 N N . LEU B 2 35 ? 3.565 -12.121 -11.511 1.00 56.77 34 LEU B N 1
ATOM 2576 C CA . LEU B 2 35 ? 2.279 -12.306 -10.852 1.00 56.96 34 LEU B CA 1
ATOM 2577 C C . LEU B 2 35 ? 2.442 -12.480 -9.335 1.00 57.65 34 LEU B C 1
ATOM 2578 O O . LEU B 2 35 ? 1.609 -12.006 -8.562 1.00 58.00 34 LEU B O 1
ATOM 2583 N N . GLU B 2 36 ? 3.514 -13.141 -8.906 1.00 58.06 35 GLU B N 1
ATOM 2584 C CA . GLU B 2 36 ? 3.801 -13.268 -7.479 1.00 58.42 35 GLU B CA 1
ATOM 2585 C C . GLU B 2 36 ? 3.817 -11.903 -6.806 1.00 58.22 35 GLU B C 1
ATOM 2586 O O . GLU B 2 36 ? 3.174 -11.709 -5.774 1.00 58.55 35 GLU B O 1
ATOM 2592 N N . ASN B 2 37 ? 4.553 -10.961 -7.386 1.00 57.79 36 ASN B N 1
ATOM 2593 C CA . ASN B 2 37 ? 4.618 -9.618 -6.834 1.00 57.43 36 ASN B CA 1
ATOM 2594 C C . ASN B 2 37 ? 3.239 -8.978 -6.759 1.00 57.22 36 ASN B C 1
ATOM 2595 O O . ASN B 2 37 ? 2.900 -8.363 -5.759 1.00 57.21 36 ASN B O 1
ATOM 2600 N N . LEU B 2 38 ? 2.436 -9.147 -7.808 1.00 57.14 37 LEU B N 1
ATOM 2601 C CA . LEU B 2 38 ? 1.065 -8.607 -7.834 1.00 57.07 37 LEU B CA 1
ATOM 2602 C C . LEU B 2 38 ? 0.197 -9.190 -6.715 1.00 57.00 37 LEU B C 1
ATOM 2603 O O . LEU B 2 38 ? -0.436 -8.445 -5.976 1.00 56.89 37 LEU B O 1
ATOM 2608 N N . LEU B 2 39 ? 0.204 -10.512 -6.577 1.00 57.00 38 LEU B N 1
ATOM 2609 C CA . LEU B 2 39 ? -0.621 -11.195 -5.580 1.00 57.23 38 LEU B CA 1
ATOM 2610 C C . LEU B 2 39 ? -0.165 -11.025 -4.127 1.00 57.64 38 LEU B C 1
ATOM 2611 O O . LEU B 2 39 ? -0.936 -11.289 -3.214 1.00 58.08 38 LEU B O 1
ATOM 2616 N N . GLU B 2 40 ? 1.071 -10.596 -3.899 1.00 58.15 39 GLU B N 1
ATOM 2617 C CA . GLU B 2 40 ? 1.546 -10.328 -2.532 1.00 58.50 39 GLU B CA 1
ATOM 2618 C C . GLU B 2 40 ? 1.151 -8.937 -2.057 1.00 58.05 39 GLU B C 1
ATOM 2619 O O . GLU B 2 40 ? 0.941 -8.732 -0.868 1.00 58.22 39 GLU B O 1
ATOM 2625 N N . ASP B 2 41 ? 1.080 -7.984 -2.986 1.00 57.69 40 ASP B N 1
ATOM 2626 C CA . ASP B 2 41 ? 0.648 -6.620 -2.679 1.00 57.42 40 ASP B CA 1
ATOM 2627 C C . ASP B 2 41 ? -0.883 -6.552 -2.682 1.00 57.06 40 ASP B C 1
ATOM 2628 O O . ASP B 2 41 ? -1.518 -6.731 -3.723 1.00 56.90 40 ASP B O 1
ATOM 2633 N N . PRO B 2 42 ? -1.487 -6.293 -1.514 1.00 56.59 41 PRO B N 1
ATOM 2634 C CA . PRO B 2 42 ? -2.946 -6.274 -1.482 1.00 56.34 41 PRO B CA 1
ATOM 2635 C C . PRO B 2 42 ? -3.603 -5.191 -2.366 1.00 56.13 41 PRO B C 1
ATOM 2636 O O . PRO B 2 42 ? -4.704 -5.423 -2.878 1.00 56.08 41 PRO B O 1
ATOM 2640 N N . GLU B 2 43 ? -2.940 -4.046 -2.560 1.00 55.86 42 GLU B N 1
ATOM 2641 C CA . GLU B 2 43 ? -3.432 -3.018 -3.490 1.00 55.72 42 GLU B CA 1
ATOM 2642 C C . GLU B 2 43 ? -3.349 -3.545 -4.917 1.00 55.43 42 GLU B C 1
ATOM 2643 O O . GLU B 2 43 ? -4.243 -3.307 -5.733 1.00 55.40 42 GLU B O 1
ATOM 2649 N N . GLY B 2 44 ? -2.282 -4.276 -5.212 1.00 54.96 43 GLY B N 1
ATOM 2650 C CA . GLY B 2 44 ? -2.151 -4.917 -6.508 1.00 54.87 43 GLY B CA 1
ATOM 2651 C C . GLY B 2 44 ? -3.292 -5.874 -6.769 1.00 54.81 43 GLY B C 1
ATOM 2652 O O . GLY B 2 44 ? -3.863 -5.883 -7.846 1.00 54.75 43 GLY B O 1
ATOM 2653 N N . VAL B 2 45 ? -3.620 -6.678 -5.767 1.00 55.15 44 VAL B N 1
ATOM 2654 C CA . VAL B 2 45 ? -4.731 -7.626 -5.846 1.00 55.21 44 VAL B CA 1
ATOM 2655 C C . VAL B 2 45 ? -6.080 -6.927 -6.103 1.00 55.21 44 VAL B C 1
ATOM 2656 O O . VAL B 2 45 ? -6.898 -7.407 -6.900 1.00 54.90 44 VAL B O 1
ATOM 2660 N N . LYS B 2 46 ? -6.293 -5.788 -5.454 1.00 55.15 45 LYS B N 1
ATOM 2661 C CA . LYS B 2 46 ? -7.520 -5.014 -5.659 1.00 55.39 45 LYS B CA 1
ATOM 2662 C C . LYS B 2 46 ? -7.673 -4.573 -7.117 1.00 55.40 45 LYS B C 1
ATOM 2663 O O . LYS B 2 46 ? -8.727 -4.758 -7.718 1.00 55.40 45 LYS B O 1
ATOM 2669 N N . ARG B 2 47 ? -6.617 -3.985 -7.673 1.00 55.50 46 ARG B N 1
ATOM 2670 C CA . ARG B 2 47 ? -6.648 -3.480 -9.045 1.00 55.56 46 ARG B CA 1
ATOM 2671 C C . ARG B 2 47 ? -6.795 -4.621 -10.050 1.00 55.11 46 ARG B C 1
ATOM 2672 O O . ARG B 2 47 ? -7.401 -4.461 -11.105 1.00 55.08 46 ARG B O 1
ATOM 2680 N N . PHE B 2 48 ? -6.231 -5.771 -9.713 1.00 54.80 47 PHE B N 1
ATOM 2681 C CA . PHE B 2 48 ? -6.270 -6.939 -10.578 1.00 54.46 47 PHE B CA 1
ATOM 2682 C C . PHE B 2 48 ? -7.651 -7.574 -10.524 1.00 54.38 47 PHE B C 1
ATOM 2683 O O . PHE B 2 48 ? -8.191 -7.973 -11.554 1.00 54.36 47 PHE B O 1
ATOM 2691 N N . ARG B 2 49 ? -8.224 -7.661 -9.323 1.00 54.31 48 ARG B N 1
ATOM 2692 C CA . ARG B 2 49 ? -9.627 -8.060 -9.171 1.00 54.03 48 ARG B CA 1
ATOM 2693 C C . ARG B 2 49 ? -10.521 -7.234 -10.087 1.00 53.90 48 ARG B C 1
ATOM 2694 O O . ARG B 2 49 ? -11.364 -7.777 -10.786 1.00 53.75 48 ARG B O 1
ATOM 2702 N N . GLU B 2 50 ? -10.326 -5.920 -10.086 1.00 54.10 49 GLU B N 1
ATOM 2703 C CA . GLU B 2 50 ? -11.163 -5.026 -10.887 1.00 54.58 49 GLU B CA 1
ATOM 2704 C C . GLU B 2 50 ? -11.029 -5.334 -12.369 1.00 54.14 49 GLU B C 1
ATOM 2705 O O . GLU B 2 50 ? -12.006 -5.248 -13.103 1.00 54.16 49 GLU B O 1
ATOM 2711 N N . PHE B 2 51 ? -9.826 -5.713 -12.792 1.00 54.04 50 PHE B N 1
ATOM 2712 C CA . PHE B 2 51 ? -9.581 -6.101 -14.178 1.00 53.97 50 PHE B CA 1
ATOM 2713 C C . PHE B 2 51 ? -10.266 -7.421 -14.509 1.00 54.21 50 PHE B C 1
ATOM 2714 O O . PHE B 2 51 ? -10.901 -7.537 -15.556 1.00 54.75 50 PHE B O 1
ATOM 2722 N N . LEU B 2 52 ? -10.144 -8.411 -13.628 1.00 54.10 51 LEU B N 1
ATOM 2723 C CA . LEU B 2 52 ? -10.789 -9.699 -13.860 1.00 54.19 51 LEU B CA 1
ATOM 2724 C C . LEU B 2 52 ? -12.318 -9.579 -13.897 1.00 54.46 51 LEU B C 1
ATOM 2725 O O . LEU B 2 52 ? -12.982 -10.263 -14.680 1.00 54.87 51 LEU B O 1
ATOM 2730 N N . LYS B 2 53 ? -12.888 -8.710 -13.072 1.00 54.63 52 LYS B N 1
ATOM 2731 C CA . LYS B 2 53 ? -14.330 -8.496 -13.112 1.00 54.88 52 LYS B CA 1
ATOM 2732 C C . LYS B 2 53 ? -14.785 -8.159 -14.532 1.00 54.56 52 LYS B C 1
ATOM 2733 O O . LYS B 2 53 ? -15.792 -8.692 -15.001 1.00 54.68 52 LYS B O 1
ATOM 2739 N N . LYS B 2 54 ? -14.041 -7.288 -15.216 1.00 54.31 53 LYS B N 1
ATOM 2740 C CA . LYS B 2 54 ? -14.408 -6.855 -16.573 1.00 54.12 53 LYS B CA 1
ATOM 2741 C C . LYS B 2 54 ? -14.322 -7.999 -17.579 1.00 54.17 53 LYS B C 1
ATOM 2742 O O . LYS B 2 54 ? -15.037 -8.006 -18.566 1.00 54.23 53 LYS B O 1
ATOM 2745 N N . GLU B 2 55 ? -13.463 -8.974 -17.312 1.00 54.39 54 GLU B N 1
ATOM 2746 C CA . GLU B 2 55 ? -13.305 -10.129 -18.188 1.00 54.55 54 GLU B CA 1
ATOM 2747 C C . GLU B 2 55 ? -13.981 -11.391 -17.673 1.00 54.85 54 GLU B C 1
ATOM 2748 O O . GLU B 2 55 ? -13.755 -12.471 -18.214 1.00 54.93 54 GLU B O 1
ATOM 2754 N N . PHE B 2 56 ? -14.806 -11.263 -16.637 1.00 54.97 55 PHE B N 1
ATOM 2755 C CA . PHE B 2 56 ? -15.542 -12.399 -16.097 1.00 55.23 55 PHE B CA 1
ATOM 2756 C C . PHE B 2 56 ? -14.636 -13.588 -15.744 1.00 55.94 55 PHE B C 1
ATOM 2757 O O . PHE B 2 56 ? -14.941 -14.730 -16.073 1.00 56.00 55 PHE B O 1
ATOM 2765 N N . SER B 2 57 ? -13.527 -13.320 -15.067 1.00 56.75 56 SER B N 1
ATOM 2766 C CA . SER B 2 57 ? -12.655 -14.390 -14.603 1.00 57.57 56 SER B CA 1
ATOM 2767 C C . SER B 2 57 ? -12.137 -14.134 -13.188 1.00 57.98 56 SER B C 1
ATOM 2768 O O . SER B 2 57 ? -11.048 -14.587 -12.828 1.00 58.08 56 SER B O 1
ATOM 2771 N N . GLU B 2 58 ? -12.935 -13.437 -12.378 1.00 58.48 57 GLU B N 1
ATOM 2772 C CA . GLU B 2 58 ? -12.533 -13.086 -11.020 1.00 58.82 57 GLU B CA 1
ATOM 2773 C C . GLU B 2 58 ? -12.451 -14.315 -10.128 1.00 58.84 57 GLU B C 1
ATOM 2774 O O . GLU B 2 58 ? -11.695 -14.320 -9.153 1.00 58.93 57 GLU B O 1
ATOM 2780 N N . GLU B 2 59 ? -13.208 -15.361 -10.458 1.00 58.99 58 GLU B N 1
ATOM 2781 C CA . GLU B 2 59 ? -13.159 -16.607 -9.679 1.00 59.31 58 GLU B CA 1
ATOM 2782 C C . GLU B 2 59 ? -11.731 -17.137 -9.524 1.00 58.87 58 GLU B C 1
ATOM 2783 O O . GLU B 2 59 ? -11.376 -17.704 -8.492 1.00 58.82 58 GLU B O 1
ATOM 2789 N N . ASN B 2 60 ? -10.910 -16.931 -10.546 1.00 58.51 59 ASN B N 1
ATOM 2790 C CA . ASN B 2 60 ? -9.531 -17.380 -10.502 1.00 58.29 59 ASN B CA 1
ATOM 2791 C C . ASN B 2 60 ? -8.730 -16.799 -9.331 1.00 57.78 59 ASN B C 1
ATOM 2792 O O . ASN B 2 60 ? -8.142 -17.554 -8.561 1.00 57.82 59 ASN B O 1
ATOM 2797 N N . VAL B 2 61 ? -8.710 -15.478 -9.185 1.00 56.95 60 VAL B N 1
ATOM 2798 C CA . VAL B 2 61 ? -7.947 -14.878 -8.105 1.00 56.47 60 VAL B CA 1
ATOM 2799 C C . VAL B 2 61 ? -8.593 -15.213 -6.768 1.00 56.33 60 VAL B C 1
ATOM 2800 O O . VAL B 2 61 ? -7.900 -15.513 -5.803 1.00 56.32 60 VAL B O 1
ATOM 2804 N N . LEU B 2 62 ? -9.918 -15.184 -6.709 1.00 56.13 61 LEU B N 1
ATOM 2805 C CA . LEU B 2 62 ? -10.606 -15.468 -5.454 1.00 56.06 61 LEU B CA 1
ATOM 2806 C C . LEU B 2 62 ? -10.248 -16.867 -4.978 1.00 55.94 61 LEU B C 1
ATOM 2807 O O . LEU B 2 62 ? -9.924 -17.068 -3.813 1.00 55.90 61 LEU B O 1
ATOM 2812 N N . PHE B 2 63 ? -10.287 -17.828 -5.890 1.00 55.86 62 PHE B N 1
ATOM 2813 C CA . PHE B 2 63 ? -9.919 -19.187 -5.548 1.00 55.93 62 PHE B CA 1
ATOM 2814 C C . PHE B 2 63 ? -8.473 -19.264 -5.066 1.00 56.02 62 PHE B C 1
ATOM 2815 O O . PHE B 2 63 ? -8.168 -19.973 -4.105 1.00 56.19 62 PHE B O 1
ATOM 2823 N N . TRP B 2 64 ? -7.584 -18.544 -5.736 1.00 56.07 63 TRP B N 1
ATOM 2824 C CA . TRP B 2 64 ? -6.185 -18.523 -5.333 1.00 56.28 63 TRP B CA 1
ATOM 2825 C C . TRP B 2 64 ? -6.008 -17.968 -3.904 1.00 56.48 63 TRP B C 1
ATOM 2826 O O . TRP B 2 64 ? -5.347 -18.597 -3.066 1.00 56.40 63 TRP B O 1
ATOM 2837 N N . LEU B 2 65 ? -6.608 -16.807 -3.627 1.00 56.44 64 LEU B N 1
ATOM 2838 C CA . LEU B 2 65 ? -6.527 -16.195 -2.291 1.00 56.51 64 LEU B CA 1
ATOM 2839 C C . LEU B 2 65 ? -7.110 -17.120 -1.212 1.00 56.77 64 LEU B C 1
ATOM 2840 O O . LEU B 2 65 ? -6.566 -17.205 -0.097 1.00 56.72 64 LEU B O 1
ATOM 2845 N N . ALA B 2 66 ? -8.201 -17.810 -1.555 1.00 56.78 65 ALA B N 1
ATOM 2846 C CA . ALA B 2 66 ? -8.822 -18.781 -0.659 1.00 57.03 65 ALA B CA 1
ATOM 2847 C C . ALA B 2 66 ? -7.851 -19.908 -0.283 1.00 57.40 65 ALA B C 1
ATOM 2848 O O . ALA B 2 66 ? -7.801 -20.327 0.881 1.00 57.16 65 ALA B O 1
ATOM 2850 N N . CYS B 2 67 ? -7.062 -20.377 -1.248 1.00 57.84 66 CYS B N 1
ATOM 2851 C CA . CYS B 2 67 ? -6.075 -21.425 -0.960 1.00 58.34 66 CYS B CA 1
ATOM 2852 C C . CYS B 2 67 ? -4.945 -20.928 -0.050 1.00 58.73 66 CYS B C 1
ATOM 2853 O O . CYS B 2 67 ? -4.483 -21.665 0.823 1.00 58.31 66 CYS B O 1
ATOM 2856 N N . GLU B 2 68 ? -4.518 -19.678 -0.241 1.00 59.33 67 GLU B N 1
ATOM 2857 C CA . GLU B 2 68 ? -3.499 -19.071 0.623 1.00 59.76 67 GLU B CA 1
ATOM 2858 C C . GLU B 2 68 ? -3.987 -18.901 2.054 1.00 60.19 67 GLU B C 1
ATOM 2859 O O . GLU B 2 68 ? -3.197 -19.021 2.990 1.00 60.37 67 GLU B O 1
ATOM 2865 N N . ASP B 2 69 ? -5.275 -18.597 2.223 1.00 60.50 68 ASP B N 1
ATOM 2866 C CA . ASP B 2 69 ? -5.884 -18.577 3.553 1.00 60.80 68 ASP B CA 1
ATOM 2867 C C . ASP B 2 69 ? -5.844 -19.969 4.155 1.00 60.39 68 ASP B C 1
ATOM 2868 O O . ASP B 2 69 ? -5.377 -20.158 5.268 1.00 60.54 68 ASP B O 1
ATOM 2873 N N . PHE B 2 70 ? -6.353 -20.933 3.400 1.00 60.01 69 PHE B N 1
ATOM 2874 C CA . PHE B 2 70 ? -6.435 -22.320 3.838 1.00 59.78 69 PHE B CA 1
ATOM 2875 C C . PHE B 2 70 ? -5.104 -22.864 4.368 1.00 59.90 69 PHE B C 1
ATOM 2876 O O . PHE B 2 70 ? -5.075 -23.488 5.420 1.00 59.76 69 PHE B O 1
ATOM 2884 N N . LYS B 2 71 ? -4.016 -22.612 3.639 1.00 60.26 70 LYS B N 1
ATOM 2885 C CA . LYS B 2 71 ? -2.656 -23.009 4.046 1.00 60.64 70 LYS B CA 1
ATOM 2886 C C . LYS B 2 71 ? -2.294 -22.616 5.469 1.00 60.87 70 LYS B C 1
ATOM 2887 O O . LYS B 2 71 ? -1.726 -23.411 6.208 1.00 60.85 70 LYS B O 1
ATOM 2893 N N . LYS B 2 72 ? -2.605 -21.374 5.825 1.00 61.28 71 LYS B N 1
ATOM 2894 C CA . LYS B 2 72 ? -2.177 -20.782 7.091 1.00 61.56 71 LYS B CA 1
ATOM 2895 C C . LYS B 2 72 ? -2.838 -21.431 8.308 1.00 61.86 71 LYS B C 1
ATOM 2896 O O . LYS B 2 72 ? -2.204 -21.555 9.364 1.00 61.92 71 LYS B O 1
ATOM 2900 N N . MET B 2 73 ? -4.101 -21.837 8.171 1.00 62.13 72 MET B N 1
ATOM 2901 C CA . MET B 2 73 ? -4.897 -22.243 9.346 1.00 62.46 72 MET B CA 1
ATOM 2902 C C . MET B 2 73 ? -4.544 -23.633 9.889 1.00 62.38 72 MET B C 1
ATOM 2903 O O . MET B 2 73 ? -4.256 -24.565 9.137 1.00 62.39 72 MET B O 1
ATOM 2908 N N . GLN B 2 74 ? -4.574 -23.747 11.215 1.00 62.44 73 GLN B N 1
ATOM 2909 C CA . GLN B 2 74 ? -4.131 -24.949 11.919 1.00 62.40 73 GLN B CA 1
ATOM 2910 C C . GLN B 2 74 ? -5.271 -25.749 12.573 1.00 62.19 73 GLN B C 1
ATOM 2911 O O . GLN B 2 74 ? -5.100 -26.934 12.873 1.00 62.29 73 GLN B O 1
ATOM 2917 N N . ASP B 2 75 ? -6.421 -25.114 12.801 1.00 61.80 74 ASP B N 1
ATOM 2918 C CA . ASP B 2 75 ? -7.522 -25.772 13.510 1.00 61.61 74 ASP B CA 1
ATOM 2919 C C . ASP B 2 75 ? -8.217 -26.805 12.622 1.00 61.27 74 ASP B C 1
ATOM 2920 O O . ASP B 2 75 ? -8.823 -26.451 11.616 1.00 61.25 74 ASP B O 1
ATOM 2925 N N . LYS B 2 76 ? -8.141 -28.075 13.015 1.00 60.93 75 LYS B N 1
ATOM 2926 C CA . LYS B 2 76 ? -8.717 -29.175 12.232 1.00 60.64 75 LYS B CA 1
ATOM 2927 C C . LYS B 2 76 ? -10.201 -28.978 11.876 1.00 60.41 75 LYS B C 1
ATOM 2928 O O . LYS B 2 76 ? -10.616 -29.312 10.769 1.00 60.31 75 LYS B O 1
ATOM 2931 N N . THR B 2 77 ? -10.991 -28.437 12.803 1.00 60.20 76 THR B N 1
ATOM 2932 C CA . THR B 2 77 ? -12.424 -28.214 12.562 1.00 59.99 76 THR B CA 1
ATOM 2933 C C . THR B 2 77 ? -12.682 -26.991 11.671 1.00 59.90 76 THR B C 1
ATOM 2934 O O . THR B 2 77 ? -13.582 -27.014 10.827 1.00 59.79 76 THR B O 1
ATOM 2938 N N . GLN B 2 78 ? -11.903 -25.928 11.872 1.00 59.79 77 GLN B N 1
ATOM 2939 C CA . GLN B 2 78 ? -11.978 -24.728 11.021 1.00 59.75 77 GLN B CA 1
ATOM 2940 C C . GLN B 2 78 ? -11.445 -25.001 9.603 1.00 59.61 77 GLN B C 1
ATOM 2941 O O . GLN B 2 78 ? -11.835 -24.333 8.643 1.00 59.47 77 GLN B O 1
ATOM 2943 N N . MET B 2 79 ? -10.564 -25.994 9.490 1.00 59.41 78 MET B N 1
ATOM 2944 C CA . MET B 2 79 ? -9.983 -26.407 8.217 1.00 59.25 78 MET B CA 1
ATOM 2945 C C . MET B 2 79 ? -10.950 -27.291 7.414 1.00 58.81 78 MET B C 1
ATOM 2946 O O . MET B 2 79 ? -11.103 -27.112 6.212 1.00 58.87 78 MET B O 1
ATOM 2951 N N . GLN B 2 80 ? -11.602 -28.241 8.075 1.00 58.40 79 GLN B N 1
ATOM 2952 C CA . GLN B 2 80 ? -12.537 -29.143 7.392 1.00 58.05 79 GLN B CA 1
ATOM 2953 C C . GLN B 2 80 ? -13.732 -28.395 6.784 1.00 57.76 79 GLN B C 1
ATOM 2954 O O . GLN B 2 80 ? -14.149 -28.699 5.668 1.00 57.63 79 GLN B O 1
ATOM 2960 N N . GLU B 2 81 ? -14.272 -27.417 7.507 1.00 57.51 80 GLU B N 1
ATOM 2961 C CA . GLU B 2 81 ? -15.396 -26.630 6.997 1.00 57.33 80 GLU B CA 1
ATOM 2962 C C . GLU B 2 81 ? -14.962 -25.785 5.801 1.00 57.28 80 GLU B C 1
ATOM 2963 O O . GLU B 2 81 ? -15.657 -25.744 4.786 1.00 57.21 80 GLU B O 1
ATOM 2966 N N . LYS B 2 82 ? -13.805 -25.134 5.912 1.00 57.32 81 LYS B N 1
ATOM 2967 C CA . LYS B 2 82 ? -13.279 -24.292 4.829 1.00 57.33 81 LYS B CA 1
ATOM 2968 C C . LYS B 2 82 ? -12.917 -25.116 3.588 1.00 57.08 81 LYS B C 1
ATOM 2969 O O . LYS B 2 82 ? -13.104 -24.656 2.461 1.00 57.25 81 LYS B O 1
ATOM 2975 N N . ALA B 2 83 ? -12.413 -26.330 3.787 1.00 56.83 82 ALA B N 1
ATOM 2976 C CA . ALA B 2 83 ? -12.100 -27.215 2.661 1.00 56.78 82 ALA B CA 1
ATOM 2977 C C . ALA B 2 83 ? -13.368 -27.576 1.873 1.00 56.72 82 ALA B C 1
ATOM 2978 O O . ALA B 2 83 ? -13.378 -27.499 0.641 1.00 56.42 82 ALA B O 1
ATOM 2980 N N . LYS B 2 84 ? -14.425 -27.964 2.591 1.00 56.68 83 LYS B N 1
ATOM 2981 C CA . LYS B 2 84 ? -15.754 -28.158 1.994 1.00 56.88 83 LYS B CA 1
ATOM 2982 C C . LYS B 2 84 ? -16.174 -26.899 1.252 1.00 57.00 83 LYS B C 1
ATOM 2983 O O . LYS B 2 84 ? -16.605 -26.963 0.112 1.00 56.95 83 LYS B O 1
ATOM 2986 N N . GLU B 2 85 ? -16.025 -25.760 1.918 1.00 57.29 84 GLU B N 1
ATOM 2987 C CA . GLU B 2 85 ? -16.472 -24.465 1.407 1.00 57.78 84 GLU B CA 1
ATOM 2988 C C . GLU B 2 85 ? -15.755 -24.036 0.122 1.00 57.50 84 GLU B C 1
ATOM 2989 O O . GLU B 2 85 ? -16.372 -23.467 -0.785 1.00 57.42 84 GLU B O 1
ATOM 2995 N N . ILE B 2 86 ? -14.453 -24.303 0.051 1.00 57.27 85 ILE B N 1
ATOM 2996 C CA . ILE B 2 86 ? -13.693 -24.046 -1.166 1.00 57.08 85 ILE B CA 1
ATOM 2997 C C . ILE B 2 86 ? -14.164 -24.980 -2.282 1.00 57.25 85 ILE B C 1
ATOM 2998 O O . ILE B 2 86 ? -14.241 -24.578 -3.445 1.00 57.61 85 ILE B O 1
ATOM 3003 N N . TYR B 2 87 ? -14.466 -26.227 -1.931 1.00 57.14 86 TYR B N 1
ATOM 3004 C CA . TYR B 2 87 ? -14.896 -27.203 -2.920 1.00 57.00 86 TYR B CA 1
ATOM 3005 C C . TYR B 2 87 ? -16.240 -26.821 -3.538 1.00 56.72 86 TYR B C 1
ATOM 3006 O O . TYR B 2 87 ? -16.430 -26.987 -4.737 1.00 56.55 86 TYR B O 1
ATOM 3015 N N . MET B 2 88 ? -17.159 -26.317 -2.717 1.00 56.52 87 MET B N 1
ATOM 3016 C CA . MET B 2 88 ? -18.517 -25.986 -3.169 1.00 56.47 87 MET B CA 1
ATOM 3017 C C . MET B 2 88 ? -18.562 -24.685 -3.955 1.00 55.76 87 MET B C 1
ATOM 3018 O O . MET B 2 88 ? -19.385 -24.542 -4.854 1.00 55.94 87 MET B O 1
ATOM 3023 N N . THR B 2 89 ? -17.693 -23.740 -3.605 1.00 54.92 88 THR B N 1
ATOM 3024 C CA . THR B 2 89 ? -17.647 -22.440 -4.277 1.00 54.18 88 THR B CA 1
ATOM 3025 C C . THR B 2 89 ? -16.924 -22.498 -5.625 1.00 53.90 88 THR B C 1
ATOM 3026 O O . THR B 2 89 ? -17.362 -21.844 -6.573 1.00 53.93 88 THR B O 1
ATOM 3030 N N . PHE B 2 90 ? -15.833 -23.271 -5.700 1.00 53.32 89 PHE B N 1
ATOM 3031 C CA . PHE B 2 90 ? -14.882 -23.199 -6.824 1.00 53.24 89 PHE B CA 1
ATOM 3032 C C . PHE B 2 90 ? -14.658 -24.479 -7.659 1.00 53.35 89 PHE B C 1
ATOM 3033 O O . PHE B 2 90 ? -14.280 -24.388 -8.833 1.00 53.10 89 PHE B O 1
ATOM 3041 N N . LEU B 2 91 ? -14.863 -25.655 -7.057 1.00 53.32 90 LEU B N 1
ATOM 3042 C CA . LEU B 2 91 ? -14.449 -26.926 -7.664 1.00 53.26 90 LEU B CA 1
ATOM 3043 C C . LEU B 2 91 ? -15.591 -27.820 -8.144 1.00 53.68 90 LEU B C 1
ATOM 3044 O O . LEU B 2 91 ? -15.380 -28.657 -9.012 1.00 53.80 90 LEU B O 1
ATOM 3049 N N . SER B 2 92 ? -16.788 -27.658 -7.587 1.00 54.09 91 SER B N 1
ATOM 3050 C CA . SER B 2 92 ? -17.934 -28.490 -7.956 1.00 54.22 91 SER B CA 1
ATOM 3051 C C . SER B 2 92 ? -18.423 -28.189 -9.370 1.00 54.61 91 SER B C 1
ATOM 3052 O O . SER B 2 92 ? -18.392 -27.041 -9.813 1.00 54.34 91 SER B O 1
ATOM 3055 N N . SER B 2 93 ? -18.891 -29.227 -10.064 1.00 55.29 92 SER B N 1
ATOM 3056 C CA . SER B 2 93 ? -19.560 -29.065 -11.369 1.00 55.70 92 SER B CA 1
ATOM 3057 C C . SER B 2 93 ? -20.840 -28.224 -11.290 1.00 55.83 92 SER B C 1
ATOM 3058 O O . SER B 2 93 ? -21.254 -27.631 -12.283 1.00 55.79 92 SER B O 1
ATOM 3061 N N . LYS B 2 94 ? -21.467 -28.195 -10.116 1.00 55.96 93 LYS B N 1
ATOM 3062 C CA . LYS B 2 94 ? -22.621 -27.340 -9.879 1.00 56.08 93 LYS B CA 1
ATOM 3063 C C . LYS B 2 94 ? -22.217 -25.947 -9.365 1.00 56.24 93 LYS B C 1
ATOM 3064 O O . LYS B 2 94 ? -23.061 -25.060 -9.264 1.00 56.22 93 LYS B O 1
ATOM 3068 N N . ALA B 2 95 ? -20.935 -25.746 -9.065 1.00 56.40 94 ALA B N 1
ATOM 3069 C CA . ALA B 2 95 ? -20.481 -24.506 -8.420 1.00 56.68 94 ALA B CA 1
ATOM 3070 C C . ALA B 2 95 ? -20.646 -23.293 -9.326 1.00 56.90 94 ALA B C 1
ATOM 3071 O O . ALA B 2 95 ? -20.350 -23.355 -10.510 1.00 56.81 94 ALA B O 1
ATOM 3073 N N . SER B 2 96 ? -21.110 -22.189 -8.754 1.00 57.30 95 SER B N 1
ATOM 3074 C CA . SER B 2 96 ? -21.346 -20.964 -9.514 1.00 57.50 95 SER B CA 1
ATOM 3075 C C . SER B 2 96 ? -20.036 -20.284 -9.972 1.00 57.75 95 SER B C 1
ATOM 3076 O O . SER B 2 96 ? -19.964 -19.734 -11.074 1.00 57.54 95 SER B O 1
ATOM 3079 N N . SER B 2 97 ? -19.009 -20.325 -9.129 1.00 58.01 96 SER B N 1
ATOM 3080 C CA . SER B 2 97 ? -17.703 -19.786 -9.487 1.00 58.17 96 SER B CA 1
ATOM 3081 C C . SER B 2 97 ? -16.728 -20.915 -9.795 1.00 58.24 96 SER B C 1
ATOM 3082 O O . SER B 2 97 ? -15.619 -20.939 -9.273 1.00 58.17 96 SER B O 1
ATOM 3085 N N . GLN B 2 98 ? -17.130 -21.849 -10.654 1.00 58.46 97 GLN B N 1
ATOM 3086 C CA . GLN B 2 98 ? -16.272 -22.988 -10.955 1.00 58.64 97 GLN B CA 1
ATOM 3087 C C . GLN B 2 98 ? -15.023 -22.536 -11.706 1.00 58.69 97 GLN B C 1
ATOM 3088 O O . GLN B 2 98 ? -15.127 -21.845 -12.706 1.00 59.14 97 GLN B O 1
ATOM 3094 N N . VAL B 2 99 ? -13.853 -22.929 -11.216 1.00 58.70 98 VAL B N 1
ATOM 3095 C CA . VAL B 2 99 ? -12.586 -22.513 -11.812 1.00 58.84 98 VAL B CA 1
ATOM 3096 C C . VAL B 2 99 ? -12.132 -23.494 -12.903 1.00 59.62 98 VAL B C 1
ATOM 3097 O O . VAL B 2 99 ? -12.382 -24.697 -12.814 1.00 59.50 98 VAL B O 1
ATOM 3101 N N . ASN B 2 100 ? -11.464 -22.964 -13.929 1.00 60.30 99 ASN B N 1
ATOM 3102 C CA . ASN B 2 100 ? -11.058 -23.754 -15.091 1.00 60.74 99 ASN B CA 1
ATOM 3103 C C . ASN B 2 100 ? -9.769 -24.528 -14.847 1.00 61.70 99 ASN B C 1
ATOM 3104 O O . ASN B 2 100 ? -8.676 -24.089 -15.207 1.00 62.07 99 ASN B O 1
ATOM 3109 N N . VAL B 2 101 ? -9.918 -25.705 -14.263 1.00 62.69 100 VAL B N 1
ATOM 3110 C CA . VAL B 2 101 ? -8.797 -26.488 -13.785 1.00 63.55 100 VAL B CA 1
ATOM 3111 C C . VAL B 2 101 ? -8.756 -27.774 -14.608 1.00 64.39 100 VAL B C 1
ATOM 3112 O O . VAL B 2 101 ? -9.806 -28.235 -15.045 1.00 64.46 100 VAL B O 1
ATOM 3116 N N . GLU B 2 102 ? -7.572 -28.342 -14.849 1.00 65.41 101 GLU B N 1
ATOM 3117 C CA . GLU B 2 102 ? -7.472 -29.518 -15.756 1.00 66.31 101 GLU B CA 1
ATOM 3118 C C . GLU B 2 102 ? -7.987 -30.772 -15.038 1.00 66.57 101 GLU B C 1
ATOM 3119 O O . GLU B 2 102 ? -7.224 -31.530 -14.455 1.00 66.96 101 GLU B O 1
ATOM 3125 N N . GLY B 2 103 ? -9.307 -30.961 -15.093 1.00 67.04 102 GLY B N 1
ATOM 3126 C CA . GLY B 2 103 ? -10.017 -31.965 -14.294 1.00 67.07 102 GLY B CA 1
ATOM 3127 C C . GLY B 2 103 ? -9.424 -33.352 -14.409 1.00 67.27 102 GLY B C 1
ATOM 3128 O O . GLY B 2 103 ? -9.387 -34.094 -13.430 1.00 67.59 102 GLY B O 1
ATOM 3129 N N . PRO B 2 115 ? -8.290 -34.464 4.781 1.00 59.30 114 PRO B N 1
ATOM 3130 C CA . PRO B 2 115 ? -7.978 -33.037 4.654 1.00 59.20 114 PRO B CA 1
ATOM 3131 C C . PRO B 2 115 ? -6.612 -32.680 5.239 1.00 59.14 114 PRO B C 1
ATOM 3132 O O . PRO B 2 115 ? -6.115 -33.395 6.111 1.00 59.05 114 PRO B O 1
ATOM 3136 N N . HIS B 2 116 ? -6.012 -31.598 4.738 1.00 58.98 115 HIS B N 1
ATOM 3137 C CA . HIS B 2 116 ? -4.741 -31.067 5.259 1.00 58.91 115 HIS B CA 1
ATOM 3138 C C . HIS B 2 116 ? -4.378 -29.757 4.545 1.00 58.36 115 HIS B C 1
ATOM 3139 O O . HIS B 2 116 ? -4.927 -29.455 3.485 1.00 58.19 115 HIS B O 1
ATOM 3146 N N . PRO B 2 117 ? -3.455 -28.966 5.124 1.00 57.74 116 PRO B N 1
ATOM 3147 C CA . PRO B 2 117 ? -3.286 -27.595 4.631 1.00 57.25 116 PRO B CA 1
ATOM 3148 C C . PRO B 2 117 ? -2.968 -27.469 3.153 1.00 56.62 116 PRO B C 1
ATOM 3149 O O . PRO B 2 117 ? -3.552 -26.624 2.493 1.00 56.89 116 PRO B O 1
ATOM 3153 N N . LEU B 2 118 ? -2.057 -28.289 2.636 1.00 56.00 117 LEU B N 1
ATOM 3154 C CA . LEU B 2 118 ? -1.582 -28.120 1.256 1.00 55.64 117 LEU B CA 1
ATOM 3155 C C . LEU B 2 118 ? -2.297 -29.019 0.236 1.00 55.16 117 LEU B C 1
ATOM 3156 O O . LEU B 2 118 ? -1.760 -29.312 -0.836 1.00 54.73 117 LEU B O 1
ATOM 3161 N N . MET B 2 119 ? -3.528 -29.413 0.548 1.00 54.74 118 MET B N 1
ATOM 3162 C CA . MET B 2 119 ? -4.255 -30.363 -0.287 1.00 54.48 118 MET B CA 1
ATOM 3163 C C . MET B 2 119 ? -4.694 -29.765 -1.630 1.00 54.31 118 MET B C 1
ATOM 3164 O O . MET B 2 119 ? -5.000 -30.506 -2.556 1.00 54.45 118 MET B O 1
ATOM 3169 N N . PHE B 2 120 ? -4.729 -28.440 -1.743 1.00 54.14 119 PHE B N 1
ATOM 3170 C CA . PHE B 2 120 ? -5.098 -27.805 -3.012 1.00 53.89 119 PHE B CA 1
ATOM 3171 C C . PHE B 2 120 ? -3.902 -27.345 -3.839 1.00 53.48 119 PHE B C 1
ATOM 3172 O O . PHE B 2 120 ? -4.100 -26.636 -4.806 1.00 53.33 119 PHE B O 1
ATOM 3180 N N . GLN B 2 121 ? -2.675 -27.748 -3.500 1.00 53.48 120 GLN B N 1
ATOM 3181 C CA . GLN B 2 121 ? -1.487 -27.251 -4.239 1.00 53.60 120 GLN B CA 1
ATOM 3182 C C . GLN B 2 121 ? -1.577 -27.368 -5.770 1.00 53.46 120 GLN B C 1
ATOM 3183 O O . GLN B 2 121 ? -1.483 -26.347 -6.456 1.00 53.47 120 GLN B O 1
ATOM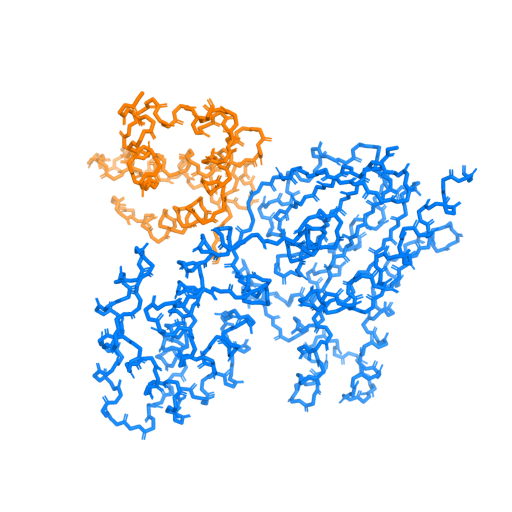 3189 N N . LYS B 2 122 ? -1.724 -28.593 -6.291 1.00 53.21 121 LYS B N 1
ATOM 3190 C CA . LYS B 2 122 ? -1.847 -28.817 -7.739 1.00 53.30 121 LYS B CA 1
ATOM 3191 C C . LYS B 2 122 ? -2.833 -27.834 -8.378 1.00 53.51 121 LYS B C 1
ATOM 3192 O O . LYS B 2 122 ? -2.528 -27.190 -9.390 1.00 53.56 121 LYS B O 1
ATOM 3196 N N . LEU B 2 123 ? -4.010 -27.720 -7.773 1.00 53.40 122 LEU B N 1
ATOM 3197 C CA . LEU B 2 123 ? -5.073 -26.902 -8.325 1.00 53.48 122 LEU B CA 1
ATOM 3198 C C . LEU B 2 123 ? -4.743 -25.413 -8.235 1.00 53.83 122 LEU B C 1
ATOM 3199 O O . LEU B 2 123 ? -4.940 -24.679 -9.199 1.00 53.98 122 LEU B O 1
ATOM 3204 N N . GLN B 2 124 ? -4.235 -24.971 -7.090 1.00 54.10 123 GLN B N 1
ATOM 3205 C CA . GLN B 2 124 ? -3.801 -23.586 -6.928 1.00 54.54 123 GLN B CA 1
ATOM 3206 C C . GLN B 2 124 ? -2.710 -23.207 -7.933 1.00 54.63 123 GLN B C 1
ATOM 3207 O O . GLN B 2 124 ? -2.763 -22.142 -8.539 1.00 54.69 123 GLN B O 1
ATOM 3213 N N . ASP B 2 125 ? -1.714 -24.070 -8.089 1.00 54.88 124 ASP B N 1
ATOM 3214 C CA . ASP B 2 125 ? -0.675 -23.848 -9.090 1.00 55.30 124 ASP B CA 1
ATOM 3215 C C . ASP B 2 125 ? -1.254 -23.736 -10.511 1.00 55.30 124 ASP B C 1
ATOM 3216 O O . ASP B 2 125 ? -0.824 -22.892 -11.294 1.00 55.65 124 ASP B O 1
ATOM 3221 N N . GLN B 2 126 ? -2.232 -24.576 -10.840 1.00 55.05 125 GLN B N 1
ATOM 3222 C CA . GLN B 2 126 ? -2.847 -24.544 -12.172 1.00 54.72 125 GLN B CA 1
ATOM 3223 C C . GLN B 2 126 ? -3.536 -23.210 -12.446 1.00 54.53 125 GLN B C 1
ATOM 3224 O O . GLN B 2 126 ? -3.368 -22.641 -13.518 1.00 54.60 125 GLN B O 1
ATOM 3230 N N . ILE B 2 127 ? -4.299 -22.719 -11.474 1.00 54.22 126 ILE B N 1
ATOM 3231 C CA . ILE B 2 127 ? -5.002 -21.449 -11.624 1.00 54.11 126 ILE B CA 1
ATOM 3232 C C . ILE B 2 127 ? -4.009 -20.302 -11.618 1.00 54.01 126 ILE B C 1
ATOM 3233 O O . ILE B 2 127 ? -4.198 -19.307 -12.323 1.00 53.81 126 ILE B O 1
ATOM 3238 N N . PHE B 2 128 ? -2.932 -20.453 -10.855 1.00 54.04 127 PHE B N 1
ATOM 3239 C CA . PHE B 2 128 ? -1.865 -19.470 -10.883 1.00 53.96 127 PHE B CA 1
ATOM 3240 C C . PHE B 2 128 ? -1.306 -19.330 -12.297 1.00 54.43 127 PHE B C 1
ATOM 3241 O O . PHE B 2 128 ? -1.152 -18.220 -12.790 1.00 54.39 127 PHE B O 1
ATOM 3249 N N . ASN B 2 129 ? -1.017 -20.458 -12.944 1.00 54.90 128 ASN B N 1
ATOM 3250 C CA . ASN B 2 129 ? -0.449 -20.445 -14.291 1.00 55.73 128 ASN B CA 1
ATOM 3251 C C . ASN B 2 129 ? -1.444 -19.997 -15.373 1.00 55.91 128 ASN B C 1
ATOM 3252 O O . ASN B 2 129 ? -1.044 -19.454 -16.406 1.00 55.74 128 ASN B O 1
ATOM 3257 N N . LEU B 2 130 ? -2.729 -20.232 -15.124 1.00 56.29 129 LEU B N 1
ATOM 3258 C CA . LEU B 2 130 ? -3.798 -19.797 -16.018 1.00 56.62 129 LEU B CA 1
ATOM 3259 C C . LEU B 2 130 ? -3.817 -18.276 -16.065 1.00 57.12 129 LEU B C 1
ATOM 3260 O O . LEU B 2 130 ? -3.789 -17.679 -17.146 1.00 57.45 129 LEU B O 1
ATOM 3265 N N . MET B 2 131 ? -3.840 -17.663 -14.882 1.00 57.40 130 MET B N 1
ATOM 3266 C CA . MET B 2 131 ? -3.745 -16.210 -14.743 1.00 57.56 130 MET B CA 1
ATOM 3267 C C . MET B 2 131 ? -2.435 -15.678 -15.322 1.00 57.10 130 MET B C 1
ATOM 3268 O O . MET B 2 131 ? -2.446 -14.718 -16.079 1.00 57.38 130 MET B O 1
ATOM 3273 N N . LYS B 2 132 ? -1.314 -16.302 -14.981 1.00 56.54 131 LYS B N 1
ATOM 3274 C CA . LYS B 2 132 ? -0.002 -15.758 -15.351 1.00 56.44 131 LYS B CA 1
ATOM 3275 C C . LYS B 2 132 ? 0.147 -15.542 -16.849 1.00 56.33 131 LYS B C 1
ATOM 3276 O O . LYS B 2 132 ? 0.595 -14.487 -17.293 1.00 56.44 131 LYS B O 1
ATOM 3282 N N . TYR B 2 133 ? -0.220 -16.545 -17.630 1.00 56.07 132 TYR B N 1
ATOM 3283 C CA . TYR B 2 133 ? 0.075 -16.512 -19.050 1.00 56.00 132 TYR B CA 1
ATOM 3284 C C . TYR B 2 133 ? -1.037 -15.856 -19.865 1.00 55.76 132 TYR B C 1
ATOM 3285 O O . TYR B 2 133 ? -0.822 -15.508 -21.011 1.00 55.66 132 TYR B O 1
ATOM 3294 N N . ASP B 2 134 ? -2.206 -15.659 -19.258 1.00 55.63 133 ASP B N 1
ATOM 3295 C CA . ASP B 2 134 ? -3.388 -15.191 -19.974 1.00 55.55 133 ASP B CA 1
ATOM 3296 C C . ASP B 2 134 ? -3.904 -13.804 -19.506 1.00 55.91 133 ASP B C 1
ATOM 3297 O O . ASP B 2 134 ? -3.644 -12.781 -20.159 1.00 56.07 133 ASP B O 1
ATOM 3302 N N . SER B 2 135 ? -4.634 -13.759 -18.396 1.00 55.80 134 SER B N 1
ATOM 3303 C CA . SER B 2 135 ? -5.291 -12.525 -18.003 1.00 56.39 134 SER B CA 1
ATOM 3304 C C . SER B 2 135 ? -4.314 -11.478 -17.439 1.00 56.18 134 SER B C 1
ATOM 3305 O O . SER B 2 135 ? -4.444 -10.291 -17.743 1.00 56.14 134 SER B O 1
ATOM 3308 N N . TYR B 2 136 ? -3.348 -11.929 -16.636 1.00 55.91 135 TYR B N 1
ATOM 3309 C CA . TYR B 2 136 ? -2.240 -11.092 -16.155 1.00 55.46 135 TYR B CA 1
ATOM 3310 C C . TYR B 2 136 ? -1.479 -10.468 -17.314 1.00 55.41 135 TYR B C 1
ATOM 3311 O O . TYR B 2 136 ? -1.050 -9.317 -17.247 1.00 55.74 135 TYR B O 1
ATOM 3320 N N . SER B 2 137 ? -1.304 -11.226 -18.382 1.00 55.07 136 SER B N 1
ATOM 3321 C CA . SER B 2 137 ? -0.604 -10.702 -19.539 1.00 55.05 136 SER B CA 1
ATOM 3322 C C . SER B 2 137 ? -1.346 -9.489 -20.102 1.00 54.90 136 SER B C 1
ATOM 3323 O O . SER B 2 137 ? -0.738 -8.487 -20.454 1.00 54.89 136 SER B O 1
ATOM 3326 N N . ARG B 2 138 ? -2.666 -9.589 -20.173 1.00 54.90 137 ARG B N 1
ATOM 3327 C CA . ARG B 2 138 ? -3.496 -8.494 -20.671 1.00 54.71 137 ARG B CA 1
ATOM 3328 C C . ARG B 2 138 ? -3.635 -7.358 -19.665 1.00 54.51 137 ARG B C 1
ATOM 3329 O O . ARG B 2 138 ? -3.777 -6.196 -20.053 1.00 54.39 137 ARG B O 1
ATOM 3337 N N . PHE B 2 139 ? -3.610 -7.702 -18.380 1.00 54.49 138 PHE B N 1
ATOM 3338 C CA . PHE B 2 139 ? -3.657 -6.719 -17.300 1.00 54.63 138 PHE B CA 1
ATOM 3339 C C . PHE B 2 139 ? -2.567 -5.665 -17.463 1.00 55.00 138 PHE B C 1
ATOM 3340 O O . PHE B 2 139 ? -2.843 -4.467 -17.386 1.00 54.66 138 PHE B O 1
ATOM 3348 N N . LEU B 2 140 ? -1.343 -6.120 -17.732 1.00 55.47 139 LEU B N 1
ATOM 3349 C CA . LEU B 2 140 ? -0.188 -5.230 -17.896 1.00 56.07 139 LEU B CA 1
ATOM 3350 C C . LEU B 2 140 ? -0.288 -4.293 -19.100 1.00 56.76 139 LEU B C 1
ATOM 3351 O O . LEU B 2 140 ? 0.417 -3.286 -19.155 1.00 56.92 139 LEU B O 1
ATOM 3356 N N . LYS B 2 141 ? -1.142 -4.628 -20.066 1.00 57.81 140 LYS B N 1
ATOM 3357 C CA . LYS B 2 141 ? -1.371 -3.776 -21.239 1.00 58.49 140 LYS B CA 1
ATOM 3358 C C . LYS B 2 141 ? -2.569 -2.831 -21.043 1.00 59.42 140 LYS B C 1
ATOM 3359 O O . LYS B 2 141 ? -2.855 -2.005 -21.910 1.00 59.24 140 LYS B O 1
ATOM 3362 N N . SER B 2 142 ? -3.247 -2.940 -19.898 1.00 60.69 141 SER B N 1
ATOM 3363 C CA . SER B 2 142 ? -4.524 -2.255 -19.674 1.00 61.85 141 SER B CA 1
ATOM 3364 C C . SER B 2 142 ? -4.383 -0.815 -19.192 1.00 62.86 141 SER B C 1
ATOM 3365 O O . SER B 2 142 ? -3.317 -0.402 -18.736 1.00 62.85 141 SER B O 1
ATOM 3368 N N . ASP B 2 143 ? -5.483 -0.065 -19.281 1.00 64.22 142 ASP B N 1
ATOM 3369 C CA . ASP B 2 143 ? -5.530 1.311 -18.774 1.00 65.32 142 ASP B CA 1
ATOM 3370 C C . ASP B 2 143 ? -5.435 1.302 -17.243 1.00 66.33 142 ASP B C 1
ATOM 3371 O O . ASP B 2 143 ? -4.694 2.106 -16.665 1.00 66.61 142 ASP B O 1
ATOM 3373 N N . LEU B 2 144 ? -6.164 0.379 -16.602 1.00 67.33 143 LEU B N 1
ATOM 3374 C CA . LEU B 2 144 ? -6.081 0.143 -15.138 1.00 68.15 143 LEU B CA 1
ATOM 3375 C C . LEU B 2 144 ? -4.644 0.219 -14.580 1.00 68.51 143 LEU B C 1
ATOM 3376 O O . LEU B 2 144 ? -4.412 0.698 -13.463 1.00 68.44 143 LEU B O 1
ATOM 3381 N N . PHE B 2 145 ? -3.699 -0.275 -15.374 1.00 68.90 144 PHE B N 1
ATOM 3382 C CA . PHE B 2 145 ? -2.287 -0.327 -15.013 1.00 69.04 144 PHE B CA 1
ATOM 3383 C C . PHE B 2 145 ? -1.532 0.931 -15.477 1.00 68.95 144 PHE B C 1
ATOM 3384 O O . PHE B 2 145 ? -0.776 1.518 -14.711 1.00 68.74 144 PHE B O 1
ATOM 3392 N N . LEU B 2 146 ? -1.738 1.321 -16.734 1.00 69.15 145 LEU B N 1
ATOM 3393 C CA . LEU B 2 146 ? -1.100 2.507 -17.320 1.00 69.45 145 LEU B CA 1
ATOM 3394 C C . LEU B 2 146 ? -2.052 3.699 -17.297 1.00 69.43 145 LEU B C 1
ATOM 3395 O O . LEU B 2 146 ? -2.221 4.351 -16.270 1.00 69.45 145 LEU B O 1
#

Nearest PDB structures (foldseek):
  2ihb-assembly1_A  TM=1.003E+00  e=1.838E-60  Homo sapiens
  2gtp-assembly2_B  TM=9.965E-01  e=1.559E-52  Homo sapiens
  4pao-assembly1_A  TM=9.951E-01  e=2.285E-52  Rattus norvegicus
  1svk-assembly1_A  TM=9.957E-01  e=5.479E-52  Rattus norvegicus
  1fqj-assembly1_A  TM=9.850E-01  e=2.347E-48  Bos taurus